Protein AF-A0A353E8J2-F1 (afdb_monomer_lite)

Structure (mmCIF, N/CA/C/O backbone):
data_AF-A0A353E8J2-F1
#
_entry.id   AF-A0A353E8J2-F1
#
loop_
_atom_site.group_PDB
_atom_site.id
_atom_site.type_symbol
_atom_site.label_atom_id
_atom_site.label_alt_id
_atom_site.label_comp_id
_atom_site.label_asym_id
_atom_site.label_entity_id
_atom_site.label_seq_id
_atom_site.pdbx_PDB_ins_code
_atom_site.Cartn_x
_atom_site.Cartn_y
_atom_site.Cartn_z
_atom_site.occupancy
_atom_site.B_iso_or_equiv
_atom_site.auth_seq_id
_atom_site.auth_comp_id
_atom_site.auth_asym_id
_atom_site.auth_atom_id
_atom_site.pdbx_PDB_model_num
ATOM 1 N N . MET A 1 1 ? 28.559 64.104 -18.621 1.00 41.47 1 MET A N 1
ATOM 2 C CA . MET A 1 1 ? 27.983 62.950 -17.907 1.00 41.47 1 MET A CA 1
ATOM 3 C C . MET A 1 1 ? 29.157 62.162 -17.379 1.00 41.47 1 MET A C 1
ATOM 5 O O . MET A 1 1 ? 29.923 61.640 -18.177 1.00 41.47 1 MET A O 1
ATOM 9 N N . GLU A 1 2 ? 29.395 62.241 -16.074 1.00 41.81 2 GLU A N 1
ATOM 10 C CA . GLU A 1 2 ? 30.461 61.490 -15.411 1.00 41.81 2 GLU A CA 1
ATOM 11 C C . GLU A 1 2 ? 30.172 59.996 -15.588 1.00 41.81 2 GLU A C 1
ATOM 13 O O . GLU A 1 2 ? 29.095 59.526 -15.225 1.00 41.81 2 GLU A O 1
ATOM 18 N N . ASN A 1 3 ? 31.094 59.262 -16.214 1.00 52.69 3 ASN A N 1
ATOM 19 C CA . ASN A 1 3 ? 30.987 57.811 -16.331 1.00 52.69 3 ASN A CA 1
ATOM 20 C C . ASN A 1 3 ? 31.166 57.224 -14.929 1.00 52.69 3 ASN A C 1
ATOM 22 O O . ASN A 1 3 ? 32.289 57.128 -14.437 1.00 52.69 3 ASN A O 1
ATOM 26 N N . ASN A 1 4 ? 30.059 56.876 -14.278 1.00 67.62 4 ASN A N 1
ATOM 27 C CA . ASN A 1 4 ? 30.072 56.246 -12.967 1.00 67.62 4 ASN A CA 1
ATOM 28 C C . ASN A 1 4 ? 30.534 54.789 -13.149 1.00 67.62 4 ASN A C 1
ATOM 30 O O . ASN A 1 4 ? 29.770 53.938 -13.607 1.00 67.62 4 ASN A O 1
ATOM 34 N N . ILE A 1 5 ? 31.822 54.531 -12.907 1.00 75.31 5 ILE A N 1
ATOM 35 C CA . ILE A 1 5 ? 32.426 53.199 -13.029 1.00 75.31 5 ILE A CA 1
ATOM 36 C C . ILE A 1 5 ? 32.054 52.403 -11.778 1.00 75.31 5 ILE A C 1
ATOM 38 O O . ILE A 1 5 ? 32.500 52.733 -10.680 1.00 75.31 5 ILE A O 1
ATOM 42 N N . LEU A 1 6 ? 31.245 51.357 -11.942 1.00 79.31 6 LEU A N 1
ATOM 43 C CA . LEU A 1 6 ? 30.822 50.489 -10.845 1.00 79.31 6 LEU A CA 1
ATOM 44 C C . LEU A 1 6 ? 31.947 49.524 -10.440 1.00 79.31 6 LEU A C 1
ATOM 46 O O . LEU A 1 6 ? 32.645 48.963 -11.290 1.00 79.31 6 LEU A O 1
ATOM 50 N N . SER A 1 7 ? 32.100 49.286 -9.135 1.00 83.81 7 SER A N 1
ATOM 51 C CA . SER A 1 7 ? 32.990 48.237 -8.628 1.00 83.81 7 SER A CA 1
ATOM 52 C C . SER A 1 7 ? 32.420 46.839 -8.908 1.00 83.81 7 SER A C 1
ATOM 54 O O . SER A 1 7 ? 31.217 46.669 -9.120 1.00 83.81 7 SER A O 1
ATOM 56 N N . ALA A 1 8 ? 33.269 45.805 -8.875 1.00 80.56 8 ALA A N 1
ATOM 57 C CA . ALA A 1 8 ? 32.831 44.420 -9.081 1.00 80.56 8 ALA A CA 1
ATOM 58 C C . ALA A 1 8 ? 31.721 44.001 -8.095 1.00 80.56 8 ALA A C 1
ATOM 60 O O . ALA A 1 8 ? 30.761 43.340 -8.487 1.00 80.56 8 ALA A O 1
ATOM 61 N N . GLU A 1 9 ? 31.809 44.444 -6.839 1.00 82.19 9 GLU A N 1
ATOM 62 C CA . GLU A 1 9 ? 30.806 44.175 -5.802 1.00 82.19 9 GLU A CA 1
ATOM 63 C C . GLU A 1 9 ? 29.470 44.873 -6.091 1.00 82.19 9 GLU A C 1
ATOM 65 O O . GLU A 1 9 ? 28.411 44.260 -5.953 1.00 82.19 9 GLU A O 1
ATOM 70 N N . GLN A 1 10 ? 29.507 46.123 -6.563 1.00 84.25 10 GLN A N 1
ATOM 71 C CA . GLN A 1 10 ? 28.306 46.873 -6.948 1.00 84.25 10 GLN A CA 1
ATOM 72 C C . GLN A 1 10 ? 27.617 46.246 -8.165 1.00 84.25 10 GLN A C 1
ATOM 74 O O . GLN A 1 10 ? 26.395 46.101 -8.185 1.00 84.25 10 GLN A O 1
ATOM 79 N N . ILE A 1 11 ? 28.394 45.795 -9.154 1.00 86.19 11 ILE A N 1
ATOM 80 C CA . ILE A 1 11 ? 27.863 45.095 -10.332 1.00 86.19 11 ILE A CA 1
ATOM 81 C C . ILE A 1 11 ? 27.188 43.784 -9.916 1.00 86.19 11 ILE A C 1
ATOM 83 O O . ILE A 1 11 ? 26.097 43.475 -10.393 1.00 86.19 11 ILE A O 1
ATOM 87 N N . VAL A 1 12 ? 27.788 43.026 -8.993 1.00 87.06 12 VAL A N 1
ATOM 88 C CA . VAL A 1 12 ? 27.182 41.798 -8.459 1.00 87.06 12 VAL A CA 1
ATOM 89 C C . VAL A 1 12 ? 25.872 42.094 -7.726 1.00 87.06 12 VAL A C 1
ATOM 91 O O . VAL A 1 12 ? 24.899 41.376 -7.945 1.00 87.06 12 VAL A O 1
ATOM 94 N N . GLN A 1 13 ? 25.805 43.153 -6.915 1.00 87.50 13 GLN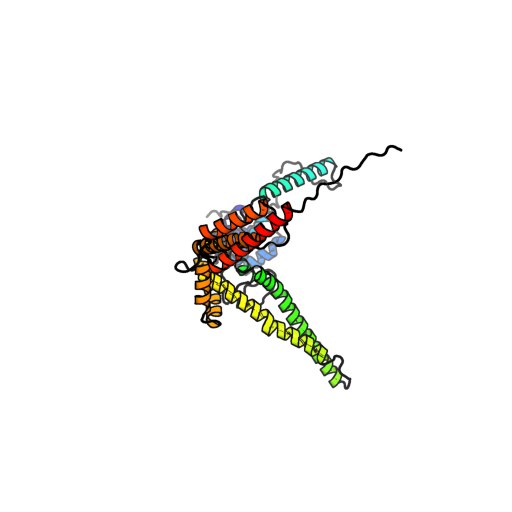 A N 1
ATOM 95 C CA . GLN A 1 13 ? 24.571 43.537 -6.218 1.00 87.50 13 GLN A CA 1
ATOM 96 C C . GLN A 1 13 ? 23.438 43.916 -7.183 1.00 87.50 13 GLN A C 1
ATOM 98 O O . GLN A 1 13 ? 22.292 43.536 -6.951 1.00 87.50 13 GLN A O 1
ATOM 103 N N . ILE A 1 14 ? 23.752 44.595 -8.291 1.00 87.56 14 ILE A N 1
ATOM 104 C CA . ILE A 1 14 ? 22.766 44.977 -9.318 1.00 87.56 14 ILE A CA 1
ATOM 105 C C . ILE A 1 14 ? 22.306 43.758 -10.139 1.00 87.56 14 ILE A C 1
ATOM 107 O O . ILE A 1 14 ? 21.137 43.660 -10.526 1.00 87.56 14 ILE A O 1
ATOM 111 N N . LEU A 1 15 ? 23.210 42.809 -10.408 1.00 87.38 15 LEU A N 1
ATOM 112 C CA . LEU A 1 15 ? 22.954 41.656 -11.277 1.00 87.38 15 LEU A CA 1
ATOM 113 C C . LEU A 1 15 ? 22.385 40.428 -10.555 1.00 87.38 15 LEU A C 1
ATOM 115 O O . LEU A 1 15 ? 21.652 39.656 -11.175 1.00 87.38 15 LEU A O 1
ATOM 119 N N . ALA A 1 16 ? 22.684 40.220 -9.271 1.00 86.25 16 ALA A N 1
ATOM 120 C CA . ALA A 1 16 ? 22.221 39.050 -8.522 1.00 86.25 16 ALA A CA 1
ATOM 121 C C . ALA A 1 16 ? 20.681 38.896 -8.498 1.00 86.25 16 ALA A C 1
ATOM 123 O O . ALA A 1 16 ? 20.211 37.779 -8.732 1.00 86.25 16 ALA A O 1
ATOM 124 N N . PRO A 1 17 ? 19.874 39.969 -8.338 1.00 87.88 17 PRO A N 1
ATOM 125 C CA . PRO A 1 17 ? 18.412 39.882 -8.426 1.00 87.88 17 PRO A CA 1
ATOM 126 C C . PRO A 1 17 ? 17.891 39.493 -9.817 1.00 87.88 17 PRO A C 1
ATOM 128 O O . PRO A 1 17 ? 16.746 39.072 -9.954 1.00 87.88 17 PRO A O 1
ATOM 131 N N . ALA A 1 18 ? 18.713 39.625 -10.863 1.00 83.56 18 ALA A N 1
ATOM 132 C CA . ALA A 1 18 ? 18.342 39.289 -12.233 1.00 83.56 18 ALA A CA 1
ATOM 133 C C . ALA A 1 18 ? 18.605 37.817 -12.601 1.00 83.56 18 ALA A C 1
ATOM 135 O O . ALA A 1 18 ? 18.327 37.399 -13.730 1.00 83.56 18 ALA A O 1
ATOM 136 N N . ILE A 1 19 ? 19.138 37.011 -11.675 1.00 81.94 19 ILE A N 1
ATOM 137 C CA . ILE A 1 19 ? 19.379 35.583 -11.894 1.00 81.94 19 ILE A CA 1
ATOM 138 C C . ILE A 1 19 ? 18.026 34.862 -11.986 1.00 81.94 19 ILE A C 1
ATOM 140 O O . ILE A 1 19 ? 17.371 34.604 -10.984 1.00 81.94 19 ILE A O 1
ATOM 144 N N . GLY A 1 20 ? 17.621 34.517 -13.212 1.00 74.06 20 GLY A N 1
ATOM 145 C CA . GLY A 1 20 ? 16.326 33.884 -13.502 1.00 74.06 20 GLY A CA 1
ATOM 146 C C . GLY A 1 20 ? 15.276 34.833 -14.089 1.00 74.06 20 GLY A C 1
ATOM 147 O O . GLY A 1 20 ? 14.181 34.387 -14.427 1.00 74.06 20 GLY A O 1
ATOM 148 N N . ALA A 1 21 ? 15.600 36.117 -14.270 1.00 79.94 21 ALA A N 1
ATOM 149 C CA . ALA A 1 21 ? 14.717 37.068 -14.936 1.00 79.94 21 ALA A CA 1
ATOM 150 C C . ALA A 1 21 ? 14.638 36.808 -16.454 1.00 79.94 21 ALA A C 1
ATOM 152 O O . ALA A 1 21 ? 15.634 36.490 -17.107 1.00 79.94 21 ALA A O 1
ATOM 153 N N . ARG A 1 22 ? 13.444 36.992 -17.039 1.00 74.56 22 ARG A N 1
ATOM 154 C CA . ARG A 1 22 ? 13.201 36.788 -18.481 1.00 74.56 22 ARG A CA 1
ATOM 155 C C . ARG A 1 22 ? 13.845 37.874 -19.354 1.00 74.56 22 ARG A C 1
ATOM 157 O O . ARG A 1 22 ? 14.141 37.610 -20.512 1.00 74.56 22 ARG A O 1
ATOM 164 N N . MET A 1 23 ? 14.050 39.076 -18.811 1.00 82.31 23 MET A N 1
ATOM 165 C CA . MET A 1 23 ? 14.661 40.233 -19.478 1.00 82.31 23 MET A CA 1
ATOM 166 C C . MET A 1 23 ? 15.406 41.096 -18.451 1.00 82.31 23 MET A C 1
ATOM 168 O O . MET A 1 23 ? 14.936 41.239 -17.327 1.00 82.31 23 MET A O 1
ATOM 172 N N . LEU A 1 24 ? 16.529 41.703 -18.852 1.00 85.94 24 LEU A N 1
ATOM 173 C CA . LEU A 1 24 ? 17.273 42.664 -18.022 1.00 85.94 24 LEU A CA 1
ATOM 174 C C . LEU A 1 24 ? 16.760 44.090 -18.207 1.00 85.94 24 LEU A C 1
ATOM 176 O O . LEU A 1 24 ? 16.491 44.493 -19.349 1.00 85.94 24 LEU A O 1
ATOM 180 N N . THR A 1 25 ? 16.711 44.846 -17.106 1.00 88.75 25 THR A N 1
ATOM 181 C CA . THR A 1 25 ? 16.475 46.299 -17.113 1.00 88.75 25 THR A CA 1
ATOM 182 C C . THR A 1 25 ? 17.634 47.040 -17.792 1.00 88.75 25 THR A C 1
ATOM 184 O O . THR A 1 25 ? 18.701 46.468 -18.022 1.00 88.75 25 THR A O 1
ATOM 187 N N . SER A 1 26 ? 17.441 48.314 -18.148 1.00 85.56 26 SER A N 1
ATOM 188 C CA . SER A 1 26 ? 18.504 49.142 -18.742 1.00 85.56 26 SER A CA 1
ATOM 189 C C . SER A 1 26 ? 19.730 49.237 -17.831 1.00 85.56 26 SER A C 1
ATOM 191 O O . SER A 1 26 ? 20.844 49.007 -18.292 1.00 85.56 26 SER A O 1
ATOM 193 N N . GLU A 1 27 ? 19.505 49.462 -16.537 1.00 87.31 27 GLU A N 1
ATOM 194 C CA . GLU A 1 27 ? 20.540 49.530 -15.500 1.00 87.31 27 GLU A CA 1
ATOM 195 C C . GLU A 1 27 ? 21.322 48.213 -15.377 1.00 87.31 27 GLU A C 1
ATOM 197 O O . GLU A 1 27 ? 22.550 48.204 -15.352 1.00 87.31 27 GLU A O 1
ATOM 202 N N . GLN A 1 28 ? 20.631 47.069 -15.407 1.00 88.75 28 GLN A N 1
ATOM 203 C CA . GLN A 1 28 ? 21.277 45.754 -15.355 1.00 88.75 28 GLN A CA 1
ATOM 204 C C . GLN A 1 28 ? 22.080 45.443 -16.621 1.00 88.75 28 GLN A C 1
ATOM 206 O O . GLN A 1 28 ? 23.120 44.794 -16.549 1.00 88.75 28 GLN A O 1
ATOM 211 N N . ARG A 1 29 ? 21.626 45.894 -17.797 1.00 88.50 29 ARG A N 1
ATOM 212 C CA . ARG A 1 29 ? 22.396 45.741 -19.043 1.00 88.50 29 ARG A CA 1
ATOM 213 C C . ARG A 1 29 ? 23.661 46.587 -19.020 1.00 88.50 29 ARG A C 1
ATOM 215 O O . ARG A 1 29 ? 24.703 46.111 -19.460 1.00 88.50 29 ARG A O 1
ATOM 222 N N . GLU A 1 30 ? 23.573 47.804 -18.496 1.00 89.06 30 GLU A N 1
ATOM 223 C CA . GLU A 1 30 ? 24.721 48.693 -18.349 1.00 89.06 30 GLU A CA 1
ATOM 224 C C . GLU A 1 30 ? 25.734 48.130 -17.344 1.00 89.06 30 GLU A C 1
ATOM 226 O O . GLU A 1 30 ? 26.913 48.006 -17.674 1.00 89.06 30 GLU A O 1
ATOM 231 N N . ALA A 1 31 ? 25.274 47.655 -16.182 1.00 88.75 31 ALA A N 1
ATOM 232 C CA . ALA A 1 31 ? 26.119 46.970 -15.203 1.00 88.75 31 ALA A CA 1
ATOM 233 C C . ALA A 1 31 ? 26.786 45.708 -15.786 1.00 88.75 31 ALA A C 1
ATOM 235 O O . ALA A 1 31 ? 27.953 45.432 -15.509 1.00 88.75 31 ALA A O 1
ATOM 236 N N . PHE A 1 32 ? 26.082 44.960 -16.642 1.00 90.50 32 PHE A N 1
ATOM 237 C CA . PHE A 1 32 ? 26.643 43.792 -17.323 1.00 90.50 32 PHE A CA 1
ATOM 238 C C . PHE A 1 32 ? 27.759 44.171 -18.312 1.00 90.50 32 PHE A C 1
ATOM 240 O O . PHE A 1 32 ? 28.805 43.524 -18.329 1.00 90.50 32 PHE A O 1
ATOM 247 N N . GLU A 1 33 ? 27.577 45.227 -19.111 1.00 90.19 33 GLU A N 1
ATOM 248 C CA . GLU A 1 33 ? 28.612 45.742 -20.025 1.00 90.19 33 GLU A CA 1
ATOM 249 C C . GLU A 1 33 ? 29.835 46.269 -19.255 1.00 90.19 33 GLU A C 1
ATOM 251 O O . GLU A 1 33 ? 30.977 46.004 -19.641 1.00 90.19 33 GLU A O 1
ATOM 256 N N . GLN A 1 34 ? 29.620 46.943 -18.119 1.00 89.19 34 GLN A N 1
ATOM 257 C CA . GLN A 1 34 ? 30.709 47.353 -17.227 1.00 89.19 34 GLN A CA 1
ATOM 258 C C . GLN A 1 34 ? 31.449 46.139 -16.636 1.00 89.19 34 GLN A C 1
ATOM 260 O O . GLN A 1 34 ? 32.680 46.118 -16.629 1.00 89.19 34 GLN A O 1
ATOM 265 N N . GLY A 1 35 ? 30.733 45.076 -16.254 1.00 87.88 35 GLY A N 1
ATOM 266 C CA . GLY A 1 35 ? 31.326 43.812 -15.804 1.00 87.88 35 GLY A CA 1
ATOM 267 C C . GLY A 1 35 ? 32.164 43.117 -16.883 1.00 87.88 35 GLY A C 1
ATOM 268 O O . GLY A 1 35 ? 33.256 42.624 -16.602 1.00 87.88 35 GLY A O 1
ATOM 269 N N . LEU A 1 36 ? 31.717 43.142 -18.145 1.00 89.88 36 LEU A N 1
ATOM 270 C CA . LEU A 1 36 ? 32.506 42.632 -19.273 1.00 89.88 36 LEU A CA 1
ATOM 271 C C . LEU A 1 36 ? 33.801 43.422 -19.468 1.00 89.88 36 LEU A C 1
ATOM 273 O O . LEU A 1 36 ? 34.821 42.833 -19.822 1.00 89.88 36 LEU A O 1
ATOM 277 N N . ASN A 1 37 ? 33.770 44.736 -19.239 1.00 87.69 37 ASN A N 1
ATOM 278 C CA . ASN A 1 37 ? 34.956 45.583 -19.326 1.00 87.69 37 ASN A CA 1
ATOM 279 C C . ASN A 1 37 ? 35.954 45.291 -18.196 1.00 87.69 37 ASN A C 1
ATOM 281 O O . ASN A 1 37 ? 37.149 45.231 -18.477 1.00 87.69 37 ASN A O 1
ATOM 285 N N . LEU A 1 38 ? 35.482 45.028 -16.970 1.00 84.81 38 LEU A N 1
ATOM 286 C CA . LEU A 1 38 ? 36.337 44.606 -15.850 1.00 84.81 38 LEU A CA 1
ATOM 287 C C . LEU A 1 38 ? 37.009 43.250 -16.108 1.00 84.81 38 LEU A C 1
ATOM 289 O O . LEU A 1 38 ? 38.179 43.063 -15.786 1.00 84.81 38 LEU A O 1
ATOM 293 N N . LEU A 1 39 ? 36.296 42.320 -16.748 1.00 84.56 39 LEU A N 1
ATOM 294 C CA . LEU A 1 39 ? 36.816 40.990 -17.082 1.00 84.56 39 LEU A CA 1
ATOM 295 C C . LEU A 1 39 ? 37.690 40.963 -18.350 1.00 84.56 39 LEU A C 1
ATOM 297 O O . LEU A 1 39 ? 38.315 39.941 -18.632 1.00 84.56 39 LEU A O 1
ATOM 301 N N . ASN A 1 40 ? 37.778 42.066 -19.105 1.00 77.94 40 ASN A N 1
ATOM 302 C CA . ASN A 1 40 ? 38.455 42.151 -20.412 1.00 77.94 40 ASN A CA 1
ATOM 303 C C . ASN A 1 40 ? 40.000 42.052 -20.342 1.00 77.94 40 ASN A C 1
ATOM 305 O O . ASN A 1 40 ? 40.671 42.182 -21.363 1.00 77.94 40 ASN A O 1
ATOM 309 N N . GLY A 1 41 ? 40.572 41.822 -19.156 1.00 71.12 41 GLY A N 1
ATOM 310 C CA . GLY A 1 41 ? 41.997 41.544 -18.936 1.00 71.12 41 GLY A CA 1
ATOM 311 C C . GLY A 1 41 ? 42.275 40.203 -18.245 1.00 71.12 41 GLY A C 1
ATOM 312 O O . GLY A 1 41 ? 43.434 39.840 -18.047 1.00 71.12 41 GLY A O 1
ATOM 313 N N . THR A 1 42 ? 41.239 39.445 -17.874 1.00 78.88 42 THR A N 1
ATOM 314 C CA . THR A 1 42 ? 41.394 38.199 -17.120 1.00 78.88 42 THR A CA 1
ATOM 315 C C . THR A 1 42 ? 41.464 37.006 -18.070 1.00 78.88 42 THR A C 1
ATOM 317 O O . THR A 1 42 ? 40.475 36.626 -18.695 1.00 78.88 42 THR A O 1
ATOM 320 N N . THR A 1 43 ? 42.619 36.337 -18.128 1.00 77.88 43 THR A N 1
ATOM 321 C CA . THR A 1 43 ? 42.865 35.192 -19.031 1.00 77.88 43 THR A CA 1
ATOM 322 C C . THR A 1 43 ? 41.811 34.086 -18.928 1.00 77.88 43 THR A C 1
ATOM 324 O O . THR A 1 43 ? 41.433 33.504 -19.943 1.00 77.88 43 THR A O 1
ATOM 327 N N . LYS A 1 44 ? 41.280 33.837 -17.725 1.00 78.56 44 LYS A N 1
ATOM 328 C CA . LYS A 1 44 ? 40.243 32.823 -17.457 1.00 78.56 44 LYS A CA 1
ATOM 329 C C . LYS A 1 44 ? 38.830 33.213 -17.921 1.00 78.56 44 LYS A C 1
ATOM 331 O O . LYS A 1 44 ? 37.987 32.330 -18.050 1.00 78.56 44 LYS A O 1
ATOM 336 N N . ALA A 1 45 ? 38.566 34.498 -18.170 1.00 83.25 45 ALA A N 1
ATOM 337 C CA . ALA A 1 45 ? 37.251 35.015 -18.565 1.00 83.25 45 ALA A CA 1
ATOM 338 C C . ALA A 1 45 ? 37.188 35.458 -20.042 1.00 83.25 45 ALA A C 1
ATOM 340 O O . ALA A 1 45 ? 36.119 35.811 -20.535 1.00 83.25 45 ALA A O 1
ATOM 341 N N . ASN A 1 46 ? 38.301 35.398 -20.783 1.00 83.25 46 ASN A N 1
ATOM 342 C CA . ASN A 1 46 ? 38.391 35.894 -22.163 1.00 83.25 46 ASN A CA 1
ATOM 343 C C . ASN A 1 46 ? 37.396 35.242 -23.142 1.00 83.25 46 ASN A C 1
ATOM 345 O O . ASN A 1 46 ? 36.814 35.93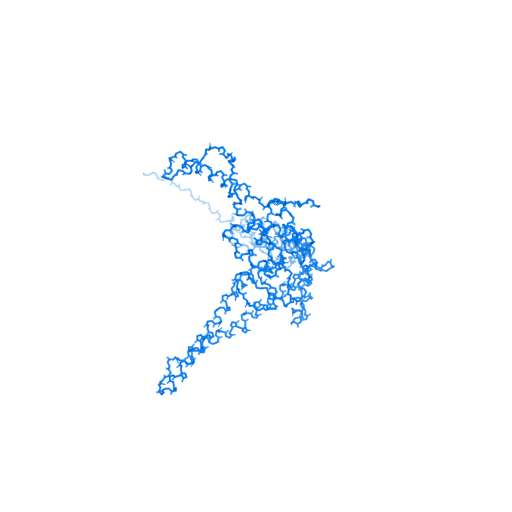5 -23.979 1.00 83.25 46 ASN A O 1
ATOM 349 N N . SER A 1 47 ? 37.180 33.924 -23.055 1.00 84.62 47 SER A N 1
ATOM 350 C CA . SER A 1 47 ? 36.191 33.223 -23.893 1.00 84.62 47 SER A CA 1
ATOM 351 C C . SER A 1 47 ? 34.768 33.687 -23.580 1.00 84.62 47 SER A C 1
ATOM 353 O O . SER A 1 47 ? 34.004 34.010 -24.489 1.00 84.62 47 SER A O 1
ATOM 355 N N . PHE A 1 48 ? 34.449 33.819 -22.292 1.00 88.50 48 PHE A N 1
ATOM 356 C CA . PHE A 1 48 ? 33.169 34.328 -21.816 1.00 88.50 48 PHE A CA 1
ATOM 357 C C . PHE A 1 48 ? 32.907 35.766 -22.287 1.00 88.50 48 PHE A C 1
ATOM 359 O O . PHE A 1 48 ? 31.834 36.034 -22.829 1.00 88.50 48 PHE A O 1
ATOM 366 N N . VAL A 1 49 ? 33.888 36.670 -22.159 1.00 88.31 49 VAL A N 1
ATOM 367 C CA . VAL A 1 49 ? 33.768 38.071 -22.600 1.00 88.31 49 VAL A CA 1
ATOM 368 C C . VAL A 1 49 ? 33.549 38.161 -24.113 1.00 88.31 49 VAL A C 1
ATOM 370 O O . VAL A 1 49 ? 32.669 38.895 -24.572 1.00 88.31 49 VAL A O 1
ATOM 373 N N . LYS A 1 50 ? 34.300 37.380 -24.902 1.00 86.56 50 LYS A N 1
ATOM 374 C CA . LYS A 1 50 ? 34.170 37.339 -26.366 1.00 86.56 50 LYS A CA 1
ATOM 375 C C . LYS A 1 50 ? 32.787 36.856 -26.801 1.00 86.56 50 LYS A C 1
ATOM 377 O O . LYS A 1 50 ? 32.158 37.480 -27.657 1.00 86.56 50 LYS A O 1
ATOM 382 N N . ASP A 1 51 ? 32.295 35.781 -26.193 1.00 85.69 51 ASP A N 1
ATOM 383 C CA . ASP A 1 51 ? 30.988 35.226 -26.535 1.00 85.69 51 ASP A CA 1
ATOM 384 C C . ASP A 1 51 ? 29.846 36.131 -26.059 1.00 85.69 51 ASP A C 1
ATOM 386 O O . ASP A 1 51 ? 28.866 36.322 -26.781 1.00 85.69 51 ASP A O 1
ATOM 390 N N . ALA A 1 52 ? 29.969 36.741 -24.878 1.00 86.31 52 ALA A N 1
ATOM 391 C CA . ALA A 1 52 ? 28.966 37.666 -24.364 1.00 86.31 52 ALA A CA 1
ATOM 392 C C . ALA A 1 52 ? 28.807 38.889 -25.282 1.00 86.31 52 ALA A C 1
ATOM 394 O O . ALA A 1 52 ? 27.680 39.224 -25.649 1.00 86.31 52 ALA A O 1
ATOM 395 N N . ARG A 1 53 ? 29.914 39.489 -25.749 1.00 86.06 53 ARG A N 1
ATOM 396 C CA . ARG A 1 53 ? 29.878 40.612 -26.706 1.00 86.06 53 ARG A CA 1
ATOM 397 C C . ARG A 1 53 ? 29.327 40.217 -28.079 1.00 86.06 53 ARG A C 1
ATOM 399 O O . ARG A 1 53 ? 28.676 41.032 -28.726 1.00 86.06 53 ARG A O 1
ATOM 406 N N . ARG A 1 54 ? 29.562 38.978 -28.527 1.00 85.19 54 ARG A N 1
ATOM 407 C CA . ARG A 1 54 ? 29.108 38.491 -29.841 1.00 85.19 54 ARG A CA 1
ATOM 408 C C . ARG A 1 54 ? 27.598 38.284 -29.907 1.00 85.19 54 ARG A C 1
ATOM 410 O O . ARG A 1 54 ? 26.983 38.654 -30.900 1.00 85.19 54 ARG A O 1
ATOM 417 N N . PHE A 1 55 ? 27.015 37.670 -28.880 1.00 78.19 55 PHE A N 1
ATOM 418 C CA . PHE A 1 55 ? 25.601 37.282 -28.897 1.00 78.19 55 PHE A CA 1
ATOM 419 C C . PHE A 1 55 ? 24.684 38.291 -28.200 1.00 78.19 55 PHE A C 1
ATOM 421 O O . PHE A 1 55 ? 23.475 38.236 -28.404 1.00 78.19 55 PHE A O 1
ATOM 428 N N . ARG A 1 56 ? 25.242 39.191 -27.373 1.00 79.06 56 ARG A N 1
ATOM 429 C CA . ARG A 1 56 ? 24.521 40.201 -26.565 1.00 79.06 56 ARG A CA 1
ATOM 430 C C . ARG A 1 56 ? 23.366 39.633 -25.730 1.00 79.06 56 ARG A C 1
ATOM 432 O O . ARG A 1 56 ? 22.480 40.354 -25.277 1.00 79.06 56 ARG A O 1
ATOM 439 N N . ASP A 1 57 ? 23.405 38.325 -25.498 1.00 81.31 57 ASP A N 1
ATOM 440 C CA . ASP A 1 57 ? 22.424 37.577 -24.732 1.00 81.31 57 ASP A CA 1
ATOM 441 C C . ASP A 1 57 ? 22.796 37.611 -23.242 1.00 81.31 57 ASP A C 1
ATOM 443 O O . ASP A 1 57 ? 23.266 36.632 -22.656 1.00 81.31 57 ASP A O 1
ATOM 447 N N . TYR A 1 58 ? 22.671 38.797 -22.647 1.00 85.44 58 TYR A N 1
ATOM 448 C CA . TYR A 1 58 ? 23.133 39.058 -21.282 1.00 85.44 58 TYR A CA 1
ATOM 449 C C . TYR A 1 58 ? 22.283 38.341 -20.232 1.00 85.44 58 TYR A C 1
ATOM 451 O O . TYR A 1 58 ? 22.832 37.832 -19.258 1.00 85.44 58 TYR A O 1
ATOM 459 N N . HIS A 1 59 ? 20.971 38.199 -20.455 1.00 83.56 59 HIS A N 1
ATOM 460 C CA . HIS A 1 59 ? 20.060 37.582 -19.484 1.00 83.56 59 HIS A CA 1
ATOM 461 C C . HIS A 1 59 ? 20.406 36.111 -19.190 1.00 83.56 59 HIS A C 1
ATOM 463 O O . HIS A 1 59 ? 20.427 35.706 -18.029 1.00 83.56 59 HIS A O 1
ATOM 469 N N . ARG A 1 60 ? 20.791 35.321 -20.205 1.00 83.50 60 ARG A N 1
ATOM 470 C CA . ARG A 1 60 ? 21.222 33.923 -20.002 1.00 83.50 60 ARG A CA 1
ATOM 471 C C . ARG A 1 60 ? 22.598 33.784 -19.349 1.00 83.50 60 ARG A C 1
ATOM 473 O O . ARG A 1 60 ? 22.968 32.694 -18.922 1.00 83.50 60 ARG A O 1
ATOM 480 N N . ARG A 1 61 ? 23.364 34.874 -19.274 1.00 88.44 61 ARG A N 1
ATOM 481 C CA . ARG A 1 61 ? 24.776 34.888 -18.861 1.00 88.44 61 ARG A CA 1
ATOM 482 C C . ARG A 1 61 ? 25.020 35.599 -17.531 1.00 88.44 61 ARG A C 1
ATOM 484 O O . ARG A 1 61 ? 26.149 35.588 -17.050 1.00 88.44 61 ARG A O 1
ATOM 491 N N . VAL A 1 62 ? 23.981 36.153 -16.899 1.00 88.69 62 VAL A N 1
ATOM 492 C CA . VAL A 1 62 ? 24.061 36.843 -15.595 1.00 88.69 62 VAL A CA 1
ATOM 493 C C . VAL A 1 62 ? 24.703 35.974 -14.524 1.00 88.69 62 VAL A C 1
ATOM 495 O O . VAL A 1 62 ? 25.622 36.420 -13.845 1.00 88.69 62 VAL A O 1
ATOM 498 N N . ARG A 1 63 ? 24.279 34.710 -14.407 1.00 88.62 63 ARG A N 1
ATOM 499 C CA . ARG A 1 63 ? 24.841 33.788 -13.411 1.00 88.62 63 ARG A CA 1
ATOM 500 C C . ARG A 1 63 ? 26.345 33.589 -13.618 1.00 88.62 63 ARG A C 1
ATOM 502 O O . ARG A 1 63 ? 27.098 33.668 -12.659 1.00 88.62 63 ARG A O 1
ATOM 509 N N . GLN A 1 64 ? 26.774 33.391 -14.865 1.00 88.00 64 GLN A N 1
ATOM 510 C CA . GLN A 1 64 ? 28.190 33.225 -15.206 1.00 88.00 64 GLN A CA 1
ATOM 511 C C . GLN A 1 64 ? 28.991 34.504 -14.926 1.00 88.00 64 GLN A C 1
ATOM 513 O O . GLN A 1 64 ? 30.067 34.419 -14.346 1.00 88.00 64 GLN A O 1
ATOM 518 N N . MET A 1 65 ? 28.448 35.681 -15.261 1.00 88.81 65 MET A N 1
ATOM 519 C CA . MET A 1 65 ? 29.059 36.981 -14.955 1.00 88.81 65 MET A CA 1
ATOM 520 C C . MET A 1 65 ? 29.296 37.160 -13.451 1.00 88.81 65 MET A C 1
ATOM 522 O O . MET A 1 65 ? 30.412 37.462 -13.038 1.00 88.81 65 MET A O 1
ATOM 526 N N . VAL A 1 66 ? 28.263 36.928 -12.634 1.00 88.12 66 VAL A N 1
ATOM 527 C CA . VAL A 1 66 ? 28.351 37.039 -11.170 1.00 88.12 66 VAL A CA 1
ATOM 528 C C . VAL A 1 66 ? 29.401 36.075 -10.620 1.00 88.12 66 VAL A C 1
ATOM 530 O O . VAL A 1 66 ? 30.237 36.478 -9.817 1.00 88.12 66 VAL A O 1
ATOM 533 N N . THR A 1 67 ? 29.422 34.830 -11.103 1.00 87.56 67 THR A N 1
ATOM 534 C CA . THR A 1 67 ? 30.436 33.853 -10.698 1.00 87.56 67 THR A CA 1
ATOM 535 C C . THR A 1 67 ? 31.848 34.306 -11.061 1.00 87.56 67 THR A C 1
ATOM 537 O O . THR A 1 67 ? 32.733 34.204 -10.217 1.00 87.56 67 THR A O 1
ATOM 540 N N . TYR A 1 68 ? 32.085 34.835 -12.266 1.00 86.50 68 TYR A N 1
ATOM 541 C CA . TYR A 1 68 ? 33.408 35.349 -12.628 1.00 86.50 68 TYR A CA 1
ATOM 542 C C . TYR A 1 68 ? 33.826 36.499 -11.712 1.00 86.50 68 TYR A C 1
ATOM 544 O O . TYR A 1 68 ? 34.874 36.402 -11.087 1.00 86.50 68 TYR A O 1
ATOM 552 N N . LEU A 1 69 ? 32.980 37.517 -11.538 1.00 84.75 69 LEU A N 1
ATOM 553 C CA . LEU A 1 69 ? 33.292 38.679 -10.697 1.00 84.75 69 LEU A CA 1
ATOM 554 C C . LEU A 1 69 ? 33.557 38.321 -9.224 1.00 84.75 69 LEU A C 1
ATOM 556 O O . LEU A 1 69 ? 34.339 39.005 -8.576 1.00 84.75 69 LEU A O 1
ATOM 560 N N . GLN A 1 70 ? 32.942 37.255 -8.703 1.00 83.62 70 GLN A N 1
ATOM 561 C CA . GLN A 1 70 ? 33.150 36.783 -7.327 1.00 83.62 70 GLN A CA 1
ATOM 562 C C . GLN A 1 70 ? 34.370 35.870 -7.153 1.00 83.62 70 GLN A C 1
ATOM 564 O O . GLN A 1 70 ? 34.883 35.746 -6.045 1.00 83.62 70 GLN A O 1
ATOM 569 N N . THR A 1 71 ? 34.798 35.172 -8.209 1.00 78.81 71 THR A N 1
ATOM 570 C CA . THR A 1 71 ? 35.838 34.127 -8.117 1.00 78.81 71 THR A CA 1
ATOM 571 C C . THR A 1 71 ? 37.178 34.545 -8.703 1.00 78.81 71 THR A C 1
ATOM 573 O O . THR A 1 71 ? 38.192 33.902 -8.433 1.00 78.81 71 THR A O 1
ATOM 576 N N . THR A 1 72 ? 37.209 35.595 -9.521 1.00 68.12 72 THR A N 1
ATOM 577 C CA . THR A 1 72 ? 38.461 36.158 -10.016 1.00 68.12 72 THR A CA 1
ATOM 578 C C . THR A 1 72 ? 38.931 37.257 -9.081 1.00 68.12 72 THR A C 1
ATOM 580 O O . THR A 1 72 ? 38.255 38.274 -8.949 1.00 68.12 72 THR A O 1
ATOM 583 N N . ASP A 1 73 ? 40.117 37.082 -8.495 1.00 60.56 73 ASP A N 1
ATOM 584 C CA . ASP A 1 73 ? 40.859 38.169 -7.858 1.00 60.56 73 ASP A CA 1
ATOM 585 C C . ASP A 1 73 ? 41.195 39.209 -8.938 1.00 60.56 73 ASP A C 1
ATOM 587 O O . ASP A 1 73 ? 42.163 39.078 -9.688 1.00 60.56 73 ASP A O 1
ATOM 591 N N . LEU A 1 74 ? 40.348 40.230 -9.071 1.00 59.62 74 LEU A N 1
ATOM 592 C CA . LEU A 1 74 ? 40.497 41.315 -10.051 1.00 59.62 74 LEU A CA 1
ATOM 593 C C . LEU A 1 74 ? 41.670 42.262 -9.714 1.00 59.62 74 LEU A C 1
ATOM 595 O O . LEU A 1 74 ? 41.887 43.263 -10.392 1.00 59.62 74 LEU A O 1
ATOM 599 N N . THR A 1 75 ? 42.457 41.946 -8.684 1.00 45.31 75 THR A N 1
ATOM 600 C CA . THR A 1 75 ? 43.589 42.730 -8.187 1.00 45.31 75 THR A CA 1
ATOM 601 C C . THR A 1 75 ? 44.910 42.251 -8.790 1.00 45.31 75 THR A C 1
ATOM 603 O O . THR A 1 75 ? 45.744 41.613 -8.154 1.00 45.31 75 THR A O 1
ATOM 606 N N . GLY A 1 76 ? 45.135 42.620 -10.048 1.00 36.78 76 GLY A N 1
ATOM 607 C CA . GLY A 1 76 ? 46.436 42.513 -10.704 1.00 36.78 76 GLY A CA 1
ATOM 608 C C . GLY A 1 76 ? 46.979 43.881 -11.109 1.00 36.78 76 GLY A C 1
ATOM 609 O O . GLY A 1 76 ? 46.979 44.187 -12.295 1.00 36.78 76 GLY A O 1
ATOM 610 N N . GLY A 1 77 ? 47.448 44.697 -10.153 1.00 32.72 77 GLY A N 1
ATOM 611 C CA . GLY A 1 77 ? 48.215 45.911 -10.470 1.00 32.72 77 GLY A CA 1
ATOM 612 C C . GLY A 1 77 ? 48.279 46.978 -9.373 1.00 32.72 77 GLY A C 1
ATOM 613 O O . GLY A 1 77 ? 47.438 47.863 -9.330 1.00 32.72 77 GLY A O 1
ATOM 614 N N . THR A 1 78 ? 49.351 46.934 -8.572 1.00 35.12 78 THR A N 1
ATOM 615 C CA . THR A 1 78 ? 49.866 47.970 -7.643 1.00 35.12 78 THR A CA 1
ATOM 616 C C . THR A 1 78 ? 49.031 48.316 -6.401 1.00 35.12 78 THR A C 1
ATOM 618 O O . THR A 1 78 ? 47.968 48.912 -6.490 1.00 35.12 78 THR A O 1
ATOM 621 N N . GLY A 1 79 ? 49.596 48.037 -5.220 1.00 29.38 79 GLY A N 1
ATOM 622 C CA . GLY A 1 79 ? 49.154 48.621 -3.949 1.00 29.38 79 GLY A CA 1
ATOM 623 C C . GLY A 1 79 ? 48.757 47.587 -2.903 1.00 29.38 79 GLY A C 1
ATOM 624 O O . GLY A 1 79 ? 47.635 47.099 -2.880 1.00 29.38 79 GLY A O 1
ATOM 625 N N . SER A 1 80 ? 49.702 47.270 -2.024 1.00 38.09 80 SER A N 1
ATOM 626 C CA . SER A 1 80 ? 49.534 46.467 -0.817 1.00 38.09 80 SER A CA 1
ATOM 627 C C . SER A 1 80 ? 48.298 46.869 -0.000 1.00 38.09 80 SER A C 1
ATOM 629 O O . SER A 1 80 ? 48.176 48.018 0.416 1.00 38.09 80 SER A O 1
ATOM 631 N N . SER A 1 81 ? 47.440 45.906 0.332 1.00 33.03 81 SER A N 1
ATOM 632 C CA . SER A 1 81 ? 46.614 45.969 1.540 1.00 33.03 81 SER A CA 1
ATOM 633 C C . SER A 1 81 ? 46.827 44.690 2.330 1.00 33.03 81 SER A C 1
ATOM 635 O O . SER A 1 81 ? 46.543 43.583 1.883 1.00 33.03 81 SER A O 1
ATOM 637 N N . ALA A 1 82 ? 47.473 44.883 3.472 1.00 35.28 82 ALA A N 1
ATOM 638 C CA . ALA A 1 82 ? 47.986 43.861 4.351 1.00 35.28 82 ALA A CA 1
ATOM 639 C C . ALA A 1 82 ? 46.849 43.052 4.986 1.00 35.28 82 ALA A C 1
ATOM 641 O O . ALA A 1 82 ? 46.098 43.563 5.814 1.00 35.28 82 ALA A O 1
ATOM 642 N N . SER A 1 83 ? 46.785 41.758 4.677 1.00 32.28 83 SER A N 1
ATOM 643 C CA . SER A 1 83 ? 46.260 40.785 5.629 1.00 32.28 83 SER A CA 1
ATOM 644 C C . SER A 1 83 ? 47.321 40.592 6.715 1.00 32.28 83 SER A C 1
ATOM 646 O O . SER A 1 83 ? 48.407 40.072 6.437 1.00 32.28 83 SER A O 1
ATOM 648 N N . ASN A 1 84 ? 47.019 41.052 7.930 1.00 32.03 84 ASN A N 1
ATOM 649 C CA . ASN A 1 84 ? 47.809 40.795 9.131 1.00 32.03 84 ASN A CA 1
ATOM 650 C C . ASN A 1 84 ? 48.186 39.311 9.215 1.00 32.03 84 ASN A C 1
ATOM 652 O O . ASN A 1 84 ? 47.339 38.424 9.114 1.00 32.03 84 ASN A O 1
ATOM 656 N N . GLY A 1 85 ? 49.486 39.059 9.341 1.00 40.12 85 GLY A N 1
ATOM 657 C CA . GLY A 1 85 ? 50.051 37.725 9.315 1.00 40.12 85 GLY A CA 1
ATOM 658 C C . GLY A 1 85 ? 49.821 36.962 10.611 1.00 40.12 85 GLY A C 1
ATOM 659 O O . GLY A 1 85 ? 50.289 37.384 11.660 1.00 40.12 85 GLY A O 1
ATOM 660 N N . SER A 1 86 ? 49.225 35.782 10.483 1.00 39.72 86 SER A N 1
ATOM 661 C CA . SER A 1 86 ? 49.662 34.562 11.170 1.00 39.72 86 SER A CA 1
ATOM 662 C C . SER A 1 86 ? 48.934 33.358 10.569 1.00 39.72 86 SER A C 1
ATOM 664 O O . SER A 1 86 ? 48.005 32.849 11.171 1.00 39.72 86 SER A O 1
ATOM 666 N N . ASP A 1 87 ? 49.295 32.954 9.350 1.00 43.94 87 ASP A N 1
ATOM 667 C CA . ASP A 1 87 ? 49.241 31.537 8.951 1.00 43.94 87 ASP A CA 1
ATOM 668 C C . ASP A 1 87 ? 49.807 31.351 7.544 1.00 43.94 87 ASP A C 1
ATOM 670 O O . ASP A 1 87 ? 49.115 31.258 6.527 1.00 43.94 87 ASP A O 1
ATOM 674 N N . LYS A 1 88 ? 51.136 31.273 7.474 1.00 43.72 88 LYS A N 1
ATOM 675 C CA . LYS A 1 88 ? 51.769 30.612 6.335 1.00 43.72 88 LYS A CA 1
ATOM 676 C C . LYS A 1 88 ? 51.529 29.118 6.527 1.00 43.72 88 LYS A C 1
ATOM 678 O O . LYS A 1 88 ? 52.124 28.532 7.426 1.00 43.72 88 LYS A O 1
ATOM 683 N N . ARG A 1 89 ? 50.667 28.516 5.696 1.00 49.50 89 ARG A N 1
ATOM 684 C CA . ARG A 1 89 ? 50.423 27.062 5.660 1.00 49.50 89 ARG A CA 1
ATOM 685 C C . ARG A 1 89 ? 51.759 26.316 5.696 1.00 49.50 89 ARG A C 1
ATOM 687 O O . ARG A 1 89 ? 52.519 26.340 4.727 1.00 49.50 89 ARG A O 1
ATOM 694 N N . ARG A 1 90 ? 52.056 25.686 6.829 1.00 50.28 90 ARG A N 1
ATOM 695 C CA . ARG A 1 90 ? 53.286 24.927 7.040 1.00 50.28 90 ARG A CA 1
ATOM 696 C C . ARG A 1 90 ? 53.106 23.554 6.397 1.00 50.28 90 ARG A C 1
ATOM 698 O O . ARG A 1 90 ? 52.246 22.781 6.803 1.00 50.28 90 ARG A O 1
ATOM 705 N N . VAL A 1 91 ? 53.886 23.262 5.361 1.00 47.00 91 VAL A N 1
ATOM 706 C CA . VAL A 1 91 ? 53.847 21.965 4.671 1.00 47.00 91 VAL A CA 1
ATOM 707 C C . VAL A 1 91 ? 54.741 20.988 5.446 1.00 47.00 91 VAL A C 1
ATOM 709 O O . VAL A 1 91 ? 55.961 21.125 5.435 1.00 47.00 91 VAL A O 1
ATOM 712 N N . GLY A 1 92 ? 54.139 20.049 6.184 1.00 57.09 92 GLY A N 1
ATOM 713 C CA . GLY A 1 92 ? 54.830 19.046 7.006 1.00 57.09 92 GLY A CA 1
ATOM 714 C C . GLY A 1 92 ? 53.877 18.281 7.937 1.00 57.09 92 GLY A C 1
ATOM 715 O O . GLY A 1 92 ? 52.718 18.657 8.081 1.00 57.09 92 GLY A O 1
ATOM 716 N N . ARG A 1 93 ? 54.353 17.186 8.554 1.00 49.78 93 ARG A N 1
ATOM 717 C CA . ARG A 1 93 ? 53.557 16.337 9.464 1.00 49.78 93 ARG A CA 1
ATOM 718 C C . ARG A 1 93 ? 53.042 17.175 10.655 1.00 49.78 93 ARG A C 1
ATOM 720 O O . ARG A 1 93 ? 53.885 17.741 11.353 1.00 49.78 93 ARG A O 1
ATOM 727 N N . PRO A 1 94 ? 51.720 17.237 10.910 1.00 60.81 94 PRO A N 1
ATOM 728 C CA . PRO A 1 94 ? 51.156 18.049 11.991 1.00 60.81 94 PRO A CA 1
ATOM 729 C C . PRO A 1 94 ? 51.728 17.665 13.356 1.00 60.81 94 PRO A C 1
ATOM 731 O O . PRO A 1 94 ? 51.893 16.473 13.645 1.00 60.81 94 PRO A O 1
ATOM 734 N N . THR A 1 95 ? 52.032 18.662 14.187 1.00 68.75 95 THR A N 1
ATOM 735 C CA . THR A 1 95 ? 52.538 18.452 15.553 1.00 68.75 95 THR A CA 1
ATOM 736 C C . THR A 1 95 ? 51.466 17.811 16.448 1.00 68.75 95 THR A C 1
ATOM 738 O O . THR A 1 95 ? 50.273 17.899 16.163 1.00 68.75 95 THR A O 1
ATOM 741 N N . LYS A 1 96 ? 51.861 17.117 17.530 1.00 67.25 96 LYS A N 1
ATOM 742 C CA . LYS A 1 96 ? 50.906 16.432 18.434 1.00 67.25 96 LYS A CA 1
ATOM 743 C C . LYS A 1 96 ? 49.870 17.389 19.038 1.00 67.25 96 LYS A C 1
ATOM 745 O O . LYS A 1 96 ? 48.735 16.983 19.257 1.00 67.25 96 LYS A O 1
ATOM 750 N N . GLU A 1 97 ? 50.255 18.639 19.270 1.00 71.31 97 GLU A N 1
ATOM 751 C CA . GLU A 1 97 ? 49.379 19.676 19.821 1.00 71.31 97 GLU A CA 1
ATOM 752 C C . GLU A 1 97 ? 48.375 20.183 18.774 1.00 71.31 97 GLU A C 1
ATOM 754 O O . GLU A 1 97 ? 47.194 20.312 19.081 1.00 71.31 97 GLU A O 1
ATOM 759 N N . GLU A 1 98 ? 48.785 20.338 17.509 1.00 63.97 98 GLU A N 1
ATOM 760 C CA . GLU A 1 98 ? 47.868 20.652 16.399 1.00 63.97 98 GLU A CA 1
ATOM 761 C C . GLU A 1 98 ? 46.893 19.502 16.112 1.00 63.97 98 GLU A C 1
ATOM 763 O O . GLU A 1 98 ? 45.734 19.740 15.785 1.00 63.97 98 GLU A O 1
ATOM 768 N N . GLN A 1 99 ? 47.329 18.246 16.265 1.00 63.72 99 GLN A N 1
ATOM 769 C CA . GLN A 1 99 ? 46.438 17.087 16.141 1.00 63.72 99 GLN A CA 1
ATOM 770 C C . GLN A 1 99 ? 45.418 17.043 17.280 1.00 63.72 99 GLN A C 1
ATOM 772 O O . GLN A 1 99 ? 44.250 16.760 17.029 1.00 63.72 99 GLN A O 1
ATOM 777 N N . ALA A 1 100 ? 45.830 17.356 18.512 1.00 73.19 100 ALA A N 1
ATOM 778 C CA . ALA A 1 100 ? 44.919 17.434 19.650 1.00 73.19 100 ALA A CA 1
ATOM 779 C C . ALA A 1 100 ? 43.894 18.565 19.469 1.00 73.19 100 ALA A C 1
ATOM 781 O O . ALA A 1 100 ? 42.699 18.320 19.616 1.00 73.19 100 ALA A O 1
ATOM 782 N N . ALA A 1 101 ? 44.338 19.751 19.042 1.00 73.06 101 ALA A N 1
ATOM 783 C CA . ALA A 1 101 ? 43.456 20.874 18.732 1.00 73.06 101 ALA A CA 1
ATOM 784 C C . ALA A 1 101 ? 42.501 20.563 17.568 1.00 73.06 101 ALA A C 1
ATOM 786 O O . ALA A 1 101 ? 41.329 20.923 17.620 1.00 73.06 101 ALA A O 1
ATOM 787 N N . TYR A 1 102 ? 42.956 19.833 16.545 1.00 68.81 102 TYR A N 1
ATOM 788 C CA . TYR A 1 102 ? 42.102 19.389 15.442 1.00 68.81 102 TYR A CA 1
ATOM 789 C C . TYR A 1 102 ? 41.070 18.344 15.887 1.00 68.81 102 TYR A C 1
ATOM 791 O O . TYR A 1 102 ? 39.925 18.383 15.444 1.00 68.81 102 TYR A O 1
ATOM 799 N N . ILE A 1 103 ? 41.442 17.431 16.790 1.00 76.19 103 ILE A N 1
ATOM 800 C CA . ILE A 1 103 ? 40.522 16.441 17.369 1.00 76.19 103 ILE A CA 1
ATOM 801 C C . ILE A 1 103 ? 39.500 17.123 18.285 1.00 76.19 103 ILE A C 1
ATOM 803 O O . ILE A 1 103 ? 38.325 16.759 18.256 1.00 76.19 103 ILE A O 1
ATOM 807 N N . GLU A 1 104 ? 39.906 18.119 19.073 1.00 77.94 104 GLU A N 1
ATOM 808 C CA . GLU A 1 104 ? 38.986 18.916 19.888 1.00 77.94 104 GLU A CA 1
ATOM 809 C C . GLU A 1 104 ? 38.057 19.766 19.028 1.00 77.94 104 GLU A C 1
ATOM 811 O O . GLU A 1 104 ? 36.856 19.769 19.283 1.00 77.94 104 GLU A O 1
ATOM 816 N N . GLN A 1 105 ? 38.561 20.395 17.964 1.00 75.88 105 GLN A N 1
ATOM 817 C CA . GLN A 1 105 ? 37.725 21.104 16.997 1.00 75.88 105 GLN A CA 1
ATOM 818 C C . GLN A 1 105 ? 36.774 20.154 16.268 1.00 75.88 105 GLN A C 1
ATOM 820 O O . GLN A 1 105 ? 35.609 20.493 16.109 1.00 75.88 105 GLN A O 1
ATOM 825 N N . GLN A 1 106 ? 37.203 18.948 15.880 1.00 71.12 106 GLN A N 1
ATOM 826 C CA . GLN A 1 106 ? 36.293 17.946 15.316 1.00 71.12 106 GLN A CA 1
ATOM 827 C C . GLN A 1 106 ? 35.243 17.493 16.329 1.00 71.12 106 GLN A C 1
ATOM 829 O O . GLN A 1 106 ? 34.083 17.360 15.960 1.00 71.12 106 GLN A O 1
ATOM 834 N N . LYS A 1 107 ? 35.609 17.278 17.598 1.00 77.25 107 LYS A N 1
ATOM 835 C CA . LYS A 1 107 ? 34.654 16.913 18.653 1.00 77.25 107 LYS A CA 1
ATOM 836 C C . LYS A 1 107 ? 33.673 18.037 18.952 1.00 77.25 107 LYS A C 1
ATOM 838 O O . LYS A 1 107 ? 32.497 17.757 19.141 1.00 77.25 107 LYS A O 1
ATOM 843 N N . GLN A 1 108 ? 34.133 19.285 18.990 1.00 73.62 108 GLN A N 1
ATOM 844 C CA . GLN A 1 108 ? 33.278 20.455 19.171 1.00 73.62 108 GLN A CA 1
ATOM 845 C C . GLN A 1 108 ? 32.356 20.638 17.973 1.00 73.62 108 GLN A C 1
ATOM 847 O O . GLN A 1 108 ? 31.164 20.817 18.170 1.00 73.62 108 GLN A O 1
ATOM 852 N N . LYS A 1 109 ? 32.863 20.473 16.749 1.00 75.19 109 LYS A N 1
ATOM 853 C CA . LYS A 1 109 ? 32.066 20.549 15.524 1.00 75.19 109 LYS A CA 1
ATOM 854 C C . LYS A 1 109 ? 31.065 19.400 15.413 1.00 75.19 109 LYS A C 1
ATOM 856 O O . LYS A 1 109 ? 29.933 19.641 15.039 1.00 75.19 109 LYS A O 1
ATOM 861 N N . ALA A 1 110 ? 31.429 18.189 15.836 1.00 68.81 110 ALA A N 1
ATOM 862 C CA . ALA A 1 110 ? 30.516 17.051 15.937 1.00 68.81 110 ALA A CA 1
ATOM 863 C C . ALA A 1 110 ? 29.493 17.220 17.074 1.00 68.81 110 ALA A C 1
ATOM 865 O O . ALA A 1 110 ? 28.368 16.753 16.954 1.00 68.81 110 ALA A O 1
ATOM 866 N N . LEU A 1 111 ? 29.845 17.899 18.172 1.00 68.31 111 LEU A N 1
ATOM 867 C CA . LEU A 1 111 ? 28.910 18.262 19.244 1.00 68.31 111 LEU A CA 1
ATOM 868 C C . LEU A 1 111 ? 27.991 19.416 18.844 1.00 68.31 111 LEU A C 1
ATOM 870 O O . LEU A 1 111 ? 26.848 19.443 19.280 1.00 68.31 111 LEU A O 1
ATOM 874 N N . GLU A 1 112 ? 28.464 20.360 18.038 1.00 64.38 112 GLU A N 1
ATOM 875 C CA . GLU A 1 112 ? 27.660 21.430 17.452 1.00 64.38 112 GLU A CA 1
ATOM 876 C C . GLU A 1 112 ? 26.766 20.895 16.337 1.00 64.38 112 GLU A C 1
ATOM 878 O O . GLU A 1 112 ? 25.600 21.252 16.311 1.00 64.38 112 GLU A O 1
ATOM 883 N N . GLU A 1 113 ? 27.239 19.969 15.503 1.00 60.66 113 GLU A N 1
ATOM 884 C CA . GLU A 1 113 ? 26.420 19.219 14.546 1.00 60.66 113 GLU A CA 1
ATOM 885 C C . GLU A 1 113 ? 25.467 18.263 15.256 1.00 60.66 113 GLU A C 1
ATOM 887 O O . GLU A 1 113 ? 24.358 18.085 14.786 1.00 60.66 113 GLU A O 1
ATOM 892 N N . ALA A 1 114 ? 25.811 17.689 16.410 1.00 56.19 114 ALA A N 1
ATOM 893 C CA . ALA A 1 114 ? 24.849 16.964 17.237 1.00 56.19 114 ALA A CA 1
ATOM 894 C C . ALA A 1 114 ? 23.835 17.934 17.857 1.00 56.19 114 ALA A C 1
ATOM 896 O O . ALA A 1 114 ? 22.645 17.683 17.800 1.00 56.19 114 ALA A O 1
ATOM 897 N N . LYS A 1 115 ? 24.243 19.098 18.373 1.00 56.50 115 LYS A N 1
ATOM 898 C CA . LYS A 1 115 ? 23.308 20.115 18.892 1.00 56.50 115 LYS A CA 1
ATOM 899 C C . LYS A 1 115 ? 22.424 20.723 17.796 1.00 56.50 115 LYS A C 1
ATOM 901 O O . LYS A 1 115 ? 21.269 21.024 18.073 1.00 56.50 115 LYS A O 1
ATOM 906 N N . GLN A 1 116 ? 22.930 20.861 16.571 1.00 56.06 116 GLN A N 1
ATOM 907 C CA . GLN A 1 116 ? 22.174 21.286 15.390 1.00 56.06 116 GLN A CA 1
ATOM 908 C C . GLN A 1 116 ? 21.383 20.133 14.748 1.00 56.06 116 GLN A C 1
ATOM 910 O O . GLN A 1 116 ? 20.357 20.398 14.135 1.00 56.06 116 GLN A O 1
ATOM 915 N N . SER A 1 117 ? 21.796 18.870 14.912 1.00 53.53 117 SER A N 1
ATOM 916 C CA . SER A 1 117 ? 21.102 17.679 14.384 1.00 53.53 117 SER A CA 1
ATOM 917 C C . SER A 1 117 ? 20.238 16.944 15.407 1.00 53.53 117 SER A C 1
ATOM 919 O O . SER A 1 117 ? 19.585 15.967 15.052 1.00 53.53 117 SER A O 1
ATOM 921 N N . ILE A 1 118 ? 20.148 17.433 16.648 1.00 56.28 118 ILE A N 1
ATOM 922 C CA . ILE A 1 118 ? 19.156 16.932 17.601 1.00 56.28 118 ILE A CA 1
ATOM 923 C C . ILE A 1 118 ? 17.775 17.505 17.271 1.00 56.28 118 ILE A C 1
ATOM 925 O O . ILE A 1 118 ? 16.826 16.756 17.428 1.00 56.28 118 ILE A O 1
ATOM 929 N N . PHE A 1 119 ? 17.662 18.725 16.716 1.00 52.31 119 PHE A N 1
ATOM 930 C CA . PHE A 1 119 ? 16.494 19.181 15.939 1.00 52.31 119 PHE A CA 1
ATOM 931 C C . PHE A 1 119 ? 16.828 20.400 15.058 1.00 52.31 119 PHE A C 1
ATOM 933 O O . PHE A 1 119 ? 16.736 21.540 15.516 1.00 52.31 119 PHE A O 1
ATOM 940 N N . PRO A 1 120 ? 17.084 20.220 13.757 1.00 47.94 120 PRO A N 1
ATOM 941 C CA . PRO A 1 120 ? 16.502 21.104 12.775 1.00 47.94 120 PRO A CA 1
ATOM 942 C C . PRO A 1 120 ? 15.046 20.653 12.609 1.00 47.94 120 PRO A C 1
ATOM 944 O O . PRO A 1 120 ? 14.790 19.507 12.242 1.00 47.94 120 PRO A O 1
ATOM 947 N N . GLU A 1 121 ? 14.075 21.546 12.795 1.00 46.31 121 GLU A N 1
ATOM 948 C CA . GLU A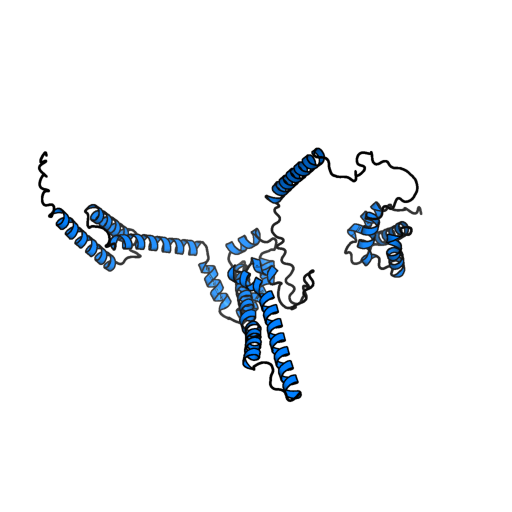 1 121 ? 12.732 21.376 12.218 1.00 46.31 121 GLU A CA 1
ATOM 949 C C . GLU A 1 121 ? 12.791 21.423 10.672 1.00 46.31 121 GLU A C 1
ATOM 951 O O . GLU A 1 121 ? 11.936 22.013 10.016 1.00 46.31 121 GLU A O 1
ATOM 956 N N . LEU A 1 122 ? 13.790 20.795 10.041 1.00 44.25 122 LEU A N 1
ATOM 957 C CA . LEU A 1 122 ? 13.623 20.325 8.682 1.00 44.25 122 LEU A CA 1
ATOM 958 C C . LEU A 1 122 ? 12.653 19.156 8.777 1.00 44.25 122 LEU A C 1
ATOM 960 O O . LEU A 1 122 ? 13.032 17.986 8.852 1.00 44.25 122 LEU A O 1
ATOM 964 N N . LYS A 1 123 ? 11.362 19.503 8.739 1.00 44.28 123 LYS A N 1
ATOM 965 C CA . LYS A 1 123 ? 10.381 18.618 8.126 1.00 44.28 123 LYS A CA 1
ATOM 966 C C . LYS A 1 123 ? 11.037 18.101 6.840 1.00 44.28 123 LYS A C 1
ATOM 968 O O . LYS A 1 123 ? 11.621 18.923 6.122 1.00 44.28 123 LYS A O 1
ATOM 973 N N . PRO A 1 124 ? 11.012 16.783 6.561 1.00 39.94 124 PRO A N 1
ATOM 974 C CA . PRO A 1 124 ? 11.473 16.291 5.269 1.00 39.94 124 PRO A CA 1
ATOM 975 C C . PRO A 1 124 ? 10.862 17.190 4.198 1.00 39.94 124 PRO A C 1
ATOM 977 O O . PRO A 1 124 ? 9.691 17.563 4.341 1.00 39.94 124 PRO A O 1
ATOM 980 N N . ASP A 1 125 ? 11.658 17.604 3.207 1.00 44.81 125 ASP A N 1
ATOM 981 C CA . ASP A 1 125 ? 11.147 18.399 2.095 1.00 44.81 125 ASP A CA 1
ATOM 982 C C . ASP A 1 125 ? 10.060 17.571 1.403 1.00 44.81 125 ASP A C 1
ATOM 984 O O . ASP A 1 125 ? 10.302 16.669 0.607 1.00 44.81 125 ASP A O 1
ATOM 988 N N . THR A 1 126 ? 8.843 17.827 1.859 1.00 48.00 126 THR A N 1
ATOM 989 C CA . THR A 1 126 ? 7.581 17.205 1.488 1.00 48.00 126 THR A CA 1
ATOM 990 C C . THR A 1 126 ? 6.848 18.145 0.550 1.00 48.00 126 THR A C 1
ATOM 992 O O . THR A 1 126 ? 5.625 18.072 0.423 1.00 48.00 126 THR A O 1
ATOM 995 N N . SER A 1 127 ? 7.585 19.051 -0.107 1.00 45.69 127 SER A N 1
ATOM 996 C CA . SER A 1 127 ? 7.076 19.740 -1.274 1.00 45.69 127 SER A CA 1
ATOM 997 C C . SER A 1 127 ? 6.735 18.675 -2.315 1.00 45.69 127 SER A C 1
ATOM 999 O O . SER A 1 127 ? 7.576 18.125 -3.028 1.00 45.69 127 SER A O 1
ATOM 1001 N N . VAL A 1 128 ? 5.451 18.326 -2.369 1.00 50.06 128 VAL A N 1
ATOM 1002 C CA . VAL A 1 128 ? 4.893 17.618 -3.509 1.00 50.06 128 VAL A CA 1
ATOM 1003 C C . VAL A 1 128 ? 5.015 18.617 -4.648 1.00 50.06 128 VAL A C 1
ATOM 1005 O O . VAL A 1 128 ? 4.231 19.562 -4.744 1.00 50.06 128 VAL A O 1
ATOM 1008 N N . GLN A 1 129 ? 6.067 18.485 -5.460 1.00 53.16 129 GLN A N 1
ATOM 1009 C CA . GLN A 1 129 ? 6.132 19.216 -6.719 1.00 53.16 129 GLN A CA 1
ATOM 1010 C C . GLN A 1 129 ? 4.818 18.949 -7.443 1.00 53.16 129 GLN A C 1
ATOM 1012 O O . GLN A 1 129 ? 4.336 17.815 -7.412 1.00 53.16 129 GLN A O 1
ATOM 1017 N N . GLN A 1 130 ? 4.232 19.986 -8.049 1.00 46.88 130 GLN A N 1
ATOM 1018 C CA . GLN A 1 130 ? 2.963 19.855 -8.756 1.00 46.88 130 GLN A CA 1
ATOM 1019 C C . GLN A 1 130 ? 2.999 18.590 -9.605 1.00 46.88 130 GLN A C 1
ATOM 1021 O O . GLN A 1 130 ? 3.882 18.427 -10.453 1.00 46.88 130 GLN A O 1
ATOM 1026 N N . LEU A 1 131 ? 2.066 17.684 -9.317 1.00 50.44 131 LEU A N 1
ATOM 1027 C CA . LEU A 1 131 ? 1.884 16.446 -10.047 1.00 50.44 131 LEU A CA 1
ATOM 1028 C C . LEU A 1 131 ? 1.502 16.819 -11.479 1.00 50.44 131 LEU A C 1
ATOM 1030 O O . LEU A 1 131 ? 0.331 17.003 -11.800 1.00 50.44 131 LEU A O 1
ATOM 1034 N N . THR A 1 132 ? 2.508 17.037 -12.324 1.00 42.62 132 THR A N 1
ATOM 1035 C CA . THR A 1 132 ? 2.307 17.450 -13.707 1.00 42.62 132 THR A CA 1
ATOM 1036 C C . THR A 1 132 ? 1.769 16.253 -14.468 1.00 42.62 132 THR A C 1
ATOM 1038 O O . THR A 1 132 ? 2.500 15.407 -14.975 1.00 42.62 132 THR A O 1
ATOM 1041 N N . TYR A 1 133 ? 0.445 16.163 -14.529 1.00 41.00 133 TYR A N 1
ATOM 1042 C CA . TYR A 1 133 ? -0.221 15.269 -15.455 1.00 41.00 133 TYR A CA 1
ATOM 1043 C C . TYR A 1 133 ? 0.149 15.749 -16.869 1.00 41.00 133 TYR A C 1
ATOM 1045 O O . TYR A 1 133 ? -0.228 16.852 -17.262 1.00 41.00 133 TYR A O 1
ATOM 1053 N N . ASN A 1 134 ? 0.950 14.941 -17.577 1.00 35.75 134 ASN A N 1
ATOM 1054 C CA . ASN A 1 134 ? 1.598 15.183 -18.882 1.00 35.75 134 ASN A CA 1
ATOM 1055 C C . ASN A 1 134 ? 2.987 15.863 -18.881 1.00 35.75 134 ASN A C 1
ATOM 1057 O O . ASN A 1 134 ? 3.466 16.253 -19.947 1.00 35.75 134 ASN A O 1
ATOM 1061 N N . GLY A 1 135 ? 3.669 16.000 -17.740 1.00 34.50 135 GLY A N 1
ATOM 1062 C CA . GLY A 1 135 ? 5.011 16.594 -17.680 1.00 34.50 135 GLY A CA 1
ATOM 1063 C C . GLY A 1 135 ? 6.116 15.547 -17.566 1.00 34.50 135 GLY A C 1
ATOM 1064 O O . GLY A 1 135 ? 6.125 14.752 -16.634 1.00 34.50 135 GLY A O 1
ATOM 1065 N N . ILE A 1 136 ? 7.085 15.562 -18.484 1.00 37.84 136 ILE A N 1
ATOM 1066 C CA . ILE A 1 136 ? 8.355 14.836 -18.334 1.00 37.84 136 ILE A CA 1
ATOM 1067 C C . ILE A 1 136 ? 9.069 15.414 -17.105 1.00 37.84 136 ILE A C 1
ATOM 1069 O O . ILE A 1 136 ? 9.757 16.429 -17.202 1.00 37.84 136 ILE A O 1
ATOM 1073 N N . VAL A 1 137 ? 8.909 14.790 -15.938 1.00 38.88 137 VAL A N 1
ATOM 1074 C CA . VAL A 1 137 ? 9.754 15.086 -14.778 1.00 38.88 137 VAL A CA 1
ATOM 1075 C C . VAL A 1 137 ? 11.004 14.230 -14.922 1.00 38.88 137 VAL A C 1
ATOM 1077 O O . VAL A 1 137 ? 11.095 13.123 -14.396 1.00 38.88 137 VAL A O 1
ATOM 1080 N N . ALA A 1 138 ? 11.960 14.733 -15.702 1.00 36.16 138 ALA A N 1
ATOM 1081 C CA . ALA A 1 138 ? 13.310 14.200 -15.692 1.00 36.16 138 ALA A CA 1
ATOM 1082 C C . ALA A 1 138 ? 13.873 14.386 -14.277 1.00 36.16 138 ALA A C 1
ATOM 1084 O O . ALA A 1 138 ? 14.021 15.508 -13.790 1.00 36.16 138 ALA A O 1
ATOM 1085 N N . ASN A 1 139 ? 14.170 13.275 -13.609 1.00 39.84 139 ASN A N 1
ATOM 1086 C CA . ASN A 1 139 ? 15.006 13.287 -12.420 1.00 39.84 139 ASN A CA 1
ATOM 1087 C C . ASN A 1 139 ? 16.353 13.950 -12.799 1.00 39.84 139 ASN A C 1
ATOM 1089 O O . ASN A 1 139 ? 16.900 13.592 -13.846 1.00 39.84 139 ASN A O 1
ATOM 1093 N N . PRO A 1 140 ? 16.930 14.873 -12.003 1.00 42.84 140 PRO A N 1
ATOM 1094 C CA . PRO A 1 140 ? 18.265 15.432 -12.268 1.00 42.84 140 PRO A CA 1
ATOM 1095 C C . PRO A 1 140 ? 19.375 14.370 -12.396 1.00 42.84 140 PRO A C 1
ATOM 1097 O O . PRO A 1 140 ? 20.445 14.675 -12.914 1.00 42.84 140 PRO A O 1
ATOM 1100 N N . ASN A 1 141 ? 19.104 13.123 -11.996 1.00 45.22 141 ASN A N 1
ATOM 1101 C CA . ASN A 1 141 ? 19.989 11.969 -12.170 1.00 45.22 141 ASN A CA 1
ATOM 1102 C C . ASN A 1 141 ? 19.819 11.218 -13.510 1.00 45.22 141 ASN A C 1
ATOM 1104 O O . ASN A 1 141 ? 20.407 10.155 -13.676 1.00 45.22 141 ASN A O 1
ATOM 1108 N N . GLY A 1 142 ? 19.058 11.756 -14.470 1.00 35.78 142 GLY A N 1
ATOM 1109 C CA . GLY A 1 142 ? 19.145 11.340 -15.877 1.00 35.78 142 GLY A CA 1
ATOM 1110 C C . GLY A 1 142 ? 18.227 10.207 -16.345 1.00 35.78 142 GLY A C 1
ATOM 1111 O O . GLY A 1 142 ? 18.361 9.788 -17.490 1.00 35.78 142 GLY A O 1
ATOM 1112 N N . ASP A 1 143 ? 17.259 9.755 -15.547 1.00 39.53 143 ASP A N 1
ATOM 1113 C CA . ASP A 1 143 ? 16.306 8.731 -15.997 1.00 39.53 143 ASP A CA 1
ATOM 1114 C C . ASP A 1 143 ? 15.033 9.386 -16.558 1.00 39.53 143 ASP A C 1
ATOM 1116 O O . ASP A 1 143 ? 14.227 9.974 -15.834 1.00 39.53 143 ASP A O 1
ATOM 1120 N N . SER A 1 144 ? 14.865 9.289 -17.877 1.00 41.75 144 SER A N 1
ATOM 1121 C CA . SER A 1 144 ? 13.683 9.734 -18.616 1.00 41.75 144 SER A CA 1
ATOM 1122 C C . SER A 1 144 ? 12.775 8.531 -18.873 1.00 41.75 144 SER A C 1
ATOM 1124 O O . SER A 1 144 ? 13.014 7.790 -19.822 1.00 41.75 144 SER A O 1
ATOM 1126 N N . ILE A 1 145 ? 11.765 8.278 -18.025 1.00 36.78 145 ILE A N 1
ATOM 1127 C CA . ILE A 1 145 ? 10.793 7.190 -18.253 1.00 36.78 145 ILE A CA 1
ATOM 1128 C C . ILE A 1 145 ? 9.379 7.583 -17.782 1.00 36.78 145 ILE A C 1
ATOM 1130 O O . ILE A 1 145 ? 9.141 7.790 -16.597 1.00 36.78 145 ILE A O 1
ATOM 1134 N N . ALA A 1 146 ? 8.448 7.560 -18.745 1.00 36.59 146 ALA A N 1
ATOM 1135 C CA . ALA A 1 146 ? 6.981 7.535 -18.636 1.00 36.59 146 ALA A CA 1
ATOM 1136 C C . ALA A 1 146 ? 6.267 8.804 -18.113 1.00 36.59 146 ALA A C 1
ATOM 1138 O O . ALA A 1 146 ? 6.068 9.020 -16.922 1.00 36.59 146 ALA A O 1
ATOM 1139 N N . ALA A 1 147 ? 5.775 9.593 -19.069 1.00 33.78 147 ALA A N 1
ATOM 1140 C CA . ALA A 1 147 ? 5.117 10.891 -18.928 1.00 33.78 147 ALA A CA 1
ATOM 1141 C C . ALA A 1 147 ? 3.665 10.885 -18.380 1.00 33.78 147 ALA A C 1
ATOM 1143 O O . ALA A 1 147 ? 2.900 11.791 -18.703 1.00 33.78 147 ALA A O 1
ATOM 1144 N N . THR A 1 148 ? 3.236 9.904 -17.578 1.00 35.66 148 THR A N 1
ATOM 1145 C CA . THR A 1 148 ? 1.808 9.800 -17.180 1.00 35.66 148 THR A CA 1
ATOM 1146 C C . THR A 1 148 ? 1.529 9.438 -15.725 1.00 35.66 148 THR A C 1
ATOM 1148 O O . THR A 1 148 ? 0.366 9.216 -15.377 1.00 35.66 148 THR A O 1
ATOM 1151 N N . MET A 1 149 ? 2.529 9.442 -14.839 1.00 45.00 149 MET A N 1
ATOM 1152 C CA . MET A 1 149 ? 2.262 9.370 -13.401 1.00 45.00 149 MET A CA 1
ATOM 1153 C C . MET A 1 149 ? 3.065 10.394 -12.601 1.00 45.00 149 MET A C 1
ATOM 1155 O O . MET A 1 149 ? 4.240 10.614 -12.896 1.00 45.00 149 MET A O 1
ATOM 1159 N N . PRO A 1 150 ? 2.458 10.964 -11.545 1.00 51.97 150 PRO A N 1
ATOM 1160 C CA . PRO A 1 150 ? 3.175 11.438 -10.366 1.00 51.97 150 PRO A CA 1
ATOM 1161 C C . PRO A 1 150 ? 4.365 10.546 -10.048 1.00 51.97 150 PRO A C 1
ATOM 1163 O O . PRO A 1 150 ? 4.227 9.321 -10.073 1.00 51.97 150 PRO A O 1
ATOM 1166 N N . ASN A 1 151 ? 5.522 11.131 -9.742 1.00 65.00 151 ASN A N 1
ATOM 1167 C CA . ASN A 1 151 ? 6.671 10.347 -9.315 1.00 65.00 151 ASN A CA 1
ATOM 1168 C C . ASN A 1 151 ? 6.222 9.497 -8.112 1.00 65.00 151 ASN A C 1
ATOM 1170 O O . ASN A 1 151 ? 5.851 10.063 -7.085 1.00 65.00 151 ASN A O 1
ATOM 1174 N N . LEU A 1 152 ? 6.193 8.161 -8.240 1.00 68.12 152 LEU A N 1
ATOM 1175 C CA . LEU A 1 152 ? 5.677 7.253 -7.198 1.00 68.12 152 LEU A CA 1
ATOM 1176 C C . LEU A 1 152 ? 6.325 7.530 -5.828 1.00 68.12 152 LEU A C 1
ATOM 1178 O O . LEU A 1 152 ? 5.717 7.315 -4.784 1.00 68.12 152 LEU A O 1
ATOM 1182 N N . MET A 1 153 ? 7.548 8.066 -5.836 1.00 67.81 153 MET A N 1
ATOM 1183 C CA . MET A 1 153 ? 8.275 8.511 -4.649 1.00 67.81 153 MET A CA 1
ATOM 1184 C C . MET A 1 153 ? 7.623 9.691 -3.915 1.00 67.81 153 MET A C 1
ATOM 1186 O O . MET A 1 153 ? 7.697 9.743 -2.693 1.00 67.81 153 MET A O 1
ATOM 1190 N N . GLN A 1 154 ? 6.966 10.611 -4.623 1.00 70.75 154 GLN A N 1
ATOM 1191 C CA . GLN A 1 154 ? 6.282 11.772 -4.036 1.00 70.75 154 GLN A CA 1
ATOM 1192 C C . GLN A 1 154 ? 4.975 11.386 -3.342 1.00 70.75 154 GLN A C 1
ATOM 1194 O O . GLN A 1 154 ? 4.615 11.988 -2.336 1.00 70.75 154 GLN A O 1
ATOM 1199 N N . ILE A 1 155 ? 4.276 10.375 -3.864 1.00 78.25 155 ILE A N 1
ATOM 1200 C CA . ILE A 1 155 ? 3.021 9.883 -3.278 1.00 78.25 155 ILE A CA 1
ATOM 1201 C C . ILE A 1 155 ? 3.249 8.802 -2.216 1.00 78.25 155 ILE A C 1
ATOM 1203 O O . ILE A 1 155 ? 2.362 8.549 -1.407 1.00 78.25 155 ILE A O 1
ATOM 1207 N N . ARG A 1 156 ? 4.455 8.216 -2.159 1.00 79.25 156 ARG A N 1
ATOM 1208 C CA . ARG A 1 156 ? 4.853 7.183 -1.190 1.00 79.25 156 ARG A CA 1
ATOM 1209 C C . ARG A 1 156 ? 4.456 7.490 0.262 1.00 79.25 156 ARG A C 1
ATOM 1211 O O . ARG A 1 156 ? 3.966 6.570 0.910 1.00 79.25 156 ARG A O 1
ATOM 1218 N N . PRO A 1 157 ? 4.603 8.726 0.786 1.00 83.44 157 PRO A N 1
ATOM 1219 C CA . PRO A 1 157 ? 4.227 9.042 2.166 1.00 83.44 157 PRO A CA 1
ATOM 1220 C C . PRO A 1 157 ? 2.741 8.843 2.491 1.00 83.44 157 PRO A C 1
ATOM 1222 O O . PRO A 1 157 ? 2.394 8.725 3.662 1.00 83.44 157 PRO A O 1
ATOM 1225 N N . PHE A 1 158 ? 1.869 8.822 1.481 1.00 82.88 158 PHE A N 1
ATOM 1226 C CA . PHE A 1 158 ? 0.424 8.664 1.651 1.00 82.88 158 PHE A CA 1
ATOM 1227 C C . PHE A 1 158 ? -0.041 7.202 1.569 1.00 82.88 158 PHE A C 1
ATOM 1229 O O . PHE A 1 158 ? -1.201 6.925 1.860 1.00 82.88 158 PHE A O 1
ATOM 1236 N N . LEU A 1 159 ? 0.853 6.282 1.196 1.00 86.38 159 LEU A N 1
ATOM 1237 C CA . LEU A 1 159 ? 0.544 4.873 0.949 1.00 86.38 159 LEU A CA 1
ATOM 1238 C C . LEU A 1 159 ? 0.847 3.989 2.163 1.00 86.38 159 LEU A C 1
ATOM 1240 O O . LEU A 1 159 ? 1.647 4.345 3.033 1.00 86.38 159 LEU A O 1
ATOM 1244 N N . THR A 1 160 ? 0.254 2.798 2.203 1.00 87.19 160 THR A N 1
ATOM 1245 C CA . THR A 1 160 ? 0.503 1.804 3.252 1.00 87.19 160 THR A CA 1
ATOM 1246 C C . THR A 1 160 ? 1.935 1.257 3.193 1.00 87.19 160 THR A C 1
ATOM 1248 O O . THR A 1 160 ? 2.501 1.139 2.105 1.00 87.19 160 THR A O 1
ATOM 1251 N N . PRO A 1 161 ? 2.545 0.858 4.330 1.00 86.62 161 PRO A N 1
ATOM 1252 C CA . PRO A 1 161 ? 3.924 0.355 4.353 1.00 86.62 161 PRO A CA 1
ATOM 1253 C C . PRO A 1 161 ? 4.177 -0.792 3.367 1.00 86.62 161 PRO A C 1
ATOM 1255 O O . PRO A 1 161 ? 5.180 -0.788 2.659 1.00 86.62 161 PRO A O 1
ATOM 1258 N N . ALA A 1 162 ? 3.223 -1.720 3.251 1.00 87.81 162 ALA A N 1
ATOM 1259 C CA . ALA A 1 162 ? 3.306 -2.838 2.315 1.00 87.81 162 ALA A CA 1
ATOM 1260 C C . ALA A 1 162 ? 3.369 -2.368 0.850 1.00 87.81 162 ALA A C 1
ATOM 1262 O O . ALA A 1 162 ? 4.155 -2.889 0.057 1.00 87.81 162 ALA A O 1
ATOM 1263 N N . LEU A 1 163 ? 2.574 -1.361 0.475 1.00 88.19 163 LEU A N 1
ATOM 1264 C CA . LEU A 1 163 ? 2.599 -0.819 -0.880 1.00 88.19 163 LEU A CA 1
ATOM 1265 C C . LEU A 1 163 ? 3.844 0.042 -1.132 1.00 88.19 163 LEU A C 1
ATOM 1267 O O . LEU A 1 163 ? 4.397 0.008 -2.230 1.00 88.19 163 LEU A O 1
ATOM 1271 N N . GLN A 1 164 ? 4.343 0.753 -0.117 1.00 85.75 164 GLN A N 1
ATOM 1272 C CA . GLN A 1 164 ? 5.610 1.484 -0.216 1.00 85.75 164 GLN A CA 1
ATOM 1273 C C . GLN A 1 164 ? 6.786 0.550 -0.534 1.00 85.75 164 GLN A C 1
ATOM 1275 O O . GLN A 1 164 ? 7.616 0.885 -1.381 1.00 85.75 164 GLN A O 1
ATOM 1280 N N . GLU A 1 165 ? 6.850 -0.625 0.100 1.00 87.88 165 GLU A N 1
ATOM 1281 C CA . GLU A 1 165 ? 7.865 -1.643 -0.199 1.00 87.88 165 GLU A CA 1
ATOM 1282 C C . GLU A 1 165 ? 7.758 -2.142 -1.641 1.00 87.88 165 GLU A C 1
ATOM 1284 O O . GLU A 1 165 ? 8.758 -2.164 -2.360 1.00 87.88 165 GLU A O 1
ATOM 1289 N N . ARG A 1 166 ? 6.542 -2.450 -2.106 1.00 85.25 166 ARG A N 1
ATOM 1290 C CA . ARG A 1 166 ? 6.299 -2.870 -3.497 1.00 85.25 166 ARG A CA 1
ATOM 1291 C C . ARG A 1 166 ? 6.651 -1.788 -4.514 1.00 85.25 166 ARG A C 1
ATOM 1293 O O . ARG A 1 166 ? 7.112 -2.096 -5.604 1.00 85.25 166 ARG A O 1
ATOM 1300 N N . ILE A 1 167 ? 6.468 -0.516 -4.179 1.00 84.38 167 ILE A N 1
ATOM 1301 C CA . ILE A 1 167 ? 6.876 0.590 -5.052 1.00 84.38 167 ILE A CA 1
ATOM 1302 C C . ILE A 1 167 ? 8.396 0.676 -5.169 1.00 84.38 167 ILE A C 1
ATOM 1304 O O . ILE A 1 167 ? 8.902 0.968 -6.254 1.00 84.38 167 ILE A O 1
ATOM 1308 N N . ASN A 1 168 ? 9.133 0.405 -4.090 1.00 83.62 168 ASN A N 1
ATOM 1309 C CA . ASN A 1 168 ? 10.594 0.422 -4.134 1.00 83.62 168 ASN A CA 1
ATOM 1310 C C . ASN A 1 168 ? 11.137 -0.632 -5.117 1.00 83.62 168 ASN A C 1
ATOM 1312 O O . ASN A 1 168 ? 12.146 -0.379 -5.770 1.00 83.62 168 ASN A O 1
ATOM 1316 N N . THR A 1 169 ? 10.435 -1.758 -5.294 1.00 85.50 169 THR A N 1
ATOM 1317 C CA . THR A 1 169 ? 10.830 -2.815 -6.237 1.00 85.50 169 THR A CA 1
ATOM 1318 C C . THR A 1 169 ? 10.406 -2.549 -7.683 1.00 85.50 169 THR A C 1
ATOM 1320 O O . THR A 1 169 ? 10.863 -3.249 -8.579 1.00 85.50 169 THR A O 1
ATOM 1323 N N . VAL A 1 170 ? 9.591 -1.523 -7.976 1.00 85.75 170 VAL A N 1
ATOM 1324 C CA . VAL A 1 170 ? 9.115 -1.231 -9.349 1.00 85.75 170 VAL A CA 1
ATOM 1325 C C . VAL A 1 170 ? 10.269 -0.992 -10.321 1.00 85.75 170 VAL A C 1
ATOM 1327 O O . VAL A 1 170 ? 10.196 -1.407 -11.479 1.00 85.75 170 VAL A O 1
ATOM 1330 N N . ARG A 1 171 ? 11.340 -0.323 -9.875 1.00 83.19 171 ARG A N 1
ATOM 1331 C CA . ARG A 1 171 ? 12.525 -0.102 -10.717 1.00 83.19 171 ARG A CA 1
ATOM 1332 C C . ARG A 1 171 ? 13.205 -1.426 -11.052 1.00 83.19 171 ARG A C 1
ATOM 1334 O O . ARG A 1 171 ? 13.512 -1.668 -12.215 1.00 83.19 171 ARG A O 1
ATOM 1341 N N . ASP A 1 172 ? 13.380 -2.275 -10.049 1.00 84.94 172 ASP A N 1
ATOM 1342 C CA . ASP A 1 172 ? 14.020 -3.577 -10.206 1.00 84.94 172 ASP A CA 1
ATOM 1343 C C . ASP A 1 172 ? 13.177 -4.499 -11.086 1.00 84.94 172 ASP A C 1
ATOM 1345 O O . ASP A 1 172 ? 13.717 -5.114 -11.995 1.00 84.94 172 ASP A O 1
ATOM 1349 N N . LEU A 1 173 ? 11.852 -4.496 -10.922 1.00 87.19 173 LEU A N 1
ATOM 1350 C CA . LEU A 1 173 ? 10.915 -5.237 -11.769 1.00 87.19 173 LEU A CA 1
ATOM 1351 C C . LEU A 1 173 ? 10.980 -4.790 -13.233 1.00 87.19 173 LEU A C 1
ATOM 1353 O O . LEU A 1 173 ? 10.981 -5.623 -14.132 1.00 87.19 173 LEU A O 1
ATOM 1357 N N . ARG A 1 174 ? 11.074 -3.482 -13.502 1.00 86.81 174 ARG A N 1
ATOM 1358 C CA . ARG A 1 174 ? 11.242 -2.971 -14.876 1.00 86.81 174 ARG A CA 1
ATOM 1359 C C . ARG A 1 174 ? 12.581 -3.389 -15.481 1.00 86.81 174 ARG A C 1
ATOM 1361 O O . ARG A 1 174 ? 12.624 -3.752 -16.653 1.00 86.81 174 ARG A O 1
ATOM 1368 N N . ASN A 1 175 ? 13.651 -3.352 -14.690 1.00 85.88 175 ASN A N 1
ATOM 1369 C CA . ASN A 1 175 ? 14.973 -3.799 -15.123 1.00 85.88 175 ASN A CA 1
ATOM 1370 C C . ASN A 1 175 ? 14.998 -5.316 -15.369 1.00 85.88 175 ASN A C 1
ATOM 1372 O O . ASN A 1 175 ? 15.551 -5.761 -16.371 1.00 85.88 175 ASN A O 1
ATOM 1376 N N . GLU A 1 176 ? 14.366 -6.102 -14.494 1.00 90.00 176 GLU A N 1
ATOM 1377 C CA . GLU A 1 176 ? 14.193 -7.550 -14.640 1.00 90.00 176 GLU A CA 1
ATOM 1378 C C . GLU A 1 176 ? 13.412 -7.863 -15.917 1.00 90.00 176 GLU A C 1
ATOM 1380 O O . GLU A 1 176 ? 13.891 -8.627 -16.747 1.00 90.00 176 GLU A O 1
ATOM 1385 N N . MET A 1 177 ? 12.262 -7.217 -16.122 1.00 88.88 177 MET A N 1
ATOM 1386 C CA . MET A 1 177 ? 11.435 -7.366 -17.320 1.00 88.88 177 MET A CA 1
ATOM 1387 C C . MET A 1 177 ? 12.226 -7.066 -18.597 1.00 88.88 177 MET A C 1
ATOM 1389 O O . MET A 1 177 ? 12.243 -7.891 -19.508 1.00 88.88 177 MET A O 1
ATOM 1393 N N . ALA A 1 178 ? 12.915 -5.921 -18.654 1.00 87.94 178 ALA A N 1
ATOM 1394 C CA . ALA A 1 178 ? 13.720 -5.538 -19.811 1.00 87.94 178 ALA A CA 1
ATOM 1395 C C . ALA A 1 178 ? 14.852 -6.544 -20.069 1.00 87.94 178 ALA A C 1
ATOM 1397 O O . ALA A 1 178 ? 15.028 -6.998 -21.197 1.00 87.94 178 ALA A O 1
ATOM 1398 N N . SER A 1 179 ? 15.568 -6.949 -19.017 1.00 90.94 179 SER A N 1
ATOM 1399 C CA . SER A 1 179 ? 16.664 -7.912 -19.126 1.00 90.94 179 SER A CA 1
ATOM 1400 C C . SER A 1 179 ? 16.180 -9.286 -19.591 1.00 90.94 179 SER A C 1
ATOM 1402 O O . SER A 1 179 ? 16.792 -9.890 -20.466 1.00 90.94 179 SER A O 1
ATOM 1404 N N . LYS A 1 180 ? 15.065 -9.781 -19.046 1.00 90.69 180 LYS A N 1
ATOM 1405 C CA . LYS A 1 180 ? 14.493 -11.086 -19.400 1.00 90.69 180 LYS A CA 1
ATOM 1406 C C . LYS A 1 180 ? 13.914 -11.096 -20.813 1.00 90.69 180 LYS A C 1
ATOM 1408 O O . LYS A 1 180 ? 14.152 -12.054 -21.543 1.00 90.69 180 LYS A O 1
ATOM 1413 N N . ALA A 1 181 ? 13.244 -10.021 -21.228 1.00 90.94 181 ALA A N 1
ATOM 1414 C CA . ALA A 1 181 ? 12.762 -9.867 -22.598 1.00 90.94 181 ALA A CA 1
ATOM 1415 C C . ALA A 1 181 ? 13.920 -9.817 -23.611 1.00 90.94 181 ALA A C 1
ATOM 1417 O O . ALA A 1 181 ? 13.855 -10.454 -24.662 1.00 90.94 181 ALA A O 1
ATOM 1418 N N . GLU A 1 182 ? 15.003 -9.104 -23.291 1.00 92.94 182 GLU A N 1
ATOM 1419 C CA . GLU A 1 182 ? 16.187 -9.029 -24.150 1.00 92.94 182 GLU A CA 1
ATOM 1420 C C . GLU A 1 182 ? 16.941 -10.369 -24.206 1.00 92.94 182 GLU A C 1
ATOM 1422 O O . GLU A 1 182 ? 17.344 -10.804 -25.286 1.00 92.94 182 GLU A O 1
ATOM 1427 N N . GLN A 1 183 ? 17.065 -11.082 -23.081 1.00 92.50 183 GLN A N 1
ATOM 1428 C CA . GLN A 1 183 ? 17.624 -12.440 -23.047 1.00 92.50 183 GLN A CA 1
ATOM 1429 C C . GLN A 1 183 ? 16.800 -13.411 -23.903 1.00 92.50 183 GLN A C 1
ATOM 1431 O O . GLN A 1 183 ? 17.362 -14.098 -24.750 1.00 92.50 183 GLN A O 1
ATOM 1436 N N . ALA A 1 184 ? 15.471 -13.419 -23.759 1.00 92.31 184 ALA A N 1
ATOM 1437 C CA . ALA A 1 184 ? 14.600 -14.275 -24.565 1.00 92.31 184 ALA A CA 1
ATOM 1438 C C . ALA A 1 184 ? 14.735 -13.969 -26.066 1.00 92.31 184 ALA A C 1
ATOM 1440 O O . ALA A 1 184 ? 14.890 -14.876 -26.883 1.00 92.31 184 ALA A O 1
ATOM 1441 N N . LYS A 1 185 ? 14.753 -12.681 -26.430 1.00 93.19 185 LYS A N 1
ATOM 1442 C CA . LYS A 1 185 ? 14.916 -12.242 -27.820 1.00 93.19 185 LYS A CA 1
ATOM 1443 C C . LYS A 1 185 ? 16.272 -12.647 -28.399 1.00 93.19 185 LYS A C 1
ATOM 1445 O O . LYS A 1 185 ? 16.333 -13.170 -29.506 1.00 93.19 185 LYS A O 1
ATOM 1450 N N . THR A 1 186 ? 17.357 -12.427 -27.660 1.00 92.94 186 THR A N 1
ATOM 1451 C CA . THR A 1 186 ? 18.713 -12.772 -28.120 1.00 92.94 186 THR A CA 1
ATOM 1452 C C . THR A 1 186 ? 18.903 -14.280 -28.270 1.00 92.94 186 THR A C 1
ATOM 1454 O O . THR A 1 186 ? 19.527 -14.709 -29.240 1.00 92.94 186 THR A O 1
ATOM 1457 N N . MET A 1 187 ? 18.324 -15.087 -27.376 1.00 91.62 187 MET A N 1
ATOM 1458 C CA . MET A 1 187 ? 18.325 -16.549 -27.496 1.00 91.62 187 MET A CA 1
ATOM 1459 C C . MET A 1 187 ? 17.507 -17.027 -28.705 1.00 91.62 187 MET A C 1
ATOM 1461 O O . MET A 1 187 ? 17.983 -17.874 -29.463 1.00 91.62 187 MET A O 1
ATOM 1465 N N . ALA A 1 188 ? 16.329 -16.440 -28.947 1.00 92.75 188 ALA A N 1
ATOM 1466 C CA . ALA A 1 188 ? 15.516 -16.746 -30.125 1.00 92.75 188 ALA A CA 1
ATOM 1467 C C . ALA A 1 188 ? 16.240 -16.389 -31.437 1.00 92.75 188 ALA A C 1
ATOM 1469 O O . ALA A 1 188 ? 16.352 -17.227 -32.331 1.00 92.75 188 ALA A O 1
ATOM 1470 N N . GLU A 1 189 ? 16.829 -15.192 -31.529 1.00 92.38 189 GLU A N 1
ATOM 1471 C CA . GLU A 1 189 ? 17.618 -14.772 -32.696 1.00 92.38 189 GLU A CA 1
ATOM 1472 C C . GLU A 1 189 ? 18.858 -15.658 -32.920 1.00 92.38 189 GLU A C 1
ATOM 1474 O O . GLU A 1 189 ? 19.273 -15.887 -34.060 1.00 92.38 189 GLU A O 1
ATOM 1479 N N . ALA A 1 190 ? 19.486 -16.149 -31.846 1.00 91.75 190 ALA A N 1
ATOM 1480 C CA . ALA A 1 190 ? 20.615 -17.071 -31.939 1.00 91.75 190 ALA A CA 1
ATOM 1481 C C . ALA A 1 190 ? 20.187 -18.433 -32.509 1.00 91.75 190 ALA A C 1
ATOM 1483 O O . ALA A 1 190 ? 20.880 -18.969 -33.379 1.00 91.75 190 ALA A O 1
ATOM 1484 N N . ASN A 1 191 ? 19.029 -18.948 -32.084 1.00 91.00 191 ASN A N 1
ATOM 1485 C CA . ASN A 1 191 ? 18.437 -20.164 -32.639 1.00 91.00 191 ASN A CA 1
ATOM 1486 C C . ASN A 1 191 ? 18.084 -19.999 -34.122 1.00 91.00 191 ASN A C 1
ATOM 1488 O O . ASN A 1 191 ? 18.479 -20.838 -34.931 1.00 91.00 191 ASN A O 1
ATOM 1492 N N . GLU A 1 192 ? 17.434 -18.898 -34.509 1.00 91.31 192 GLU A N 1
ATOM 1493 C CA . GLU A 1 192 ? 17.119 -18.612 -35.917 1.00 91.31 192 GLU A CA 1
ATOM 1494 C C . GLU A 1 192 ? 18.381 -18.588 -36.793 1.00 91.31 192 GLU A C 1
ATOM 1496 O O . GLU A 1 192 ? 18.422 -19.192 -37.869 1.00 91.31 192 GLU A O 1
ATOM 1501 N N . LYS A 1 193 ? 19.455 -17.946 -36.314 1.00 92.00 193 LYS A N 1
ATOM 1502 C CA . LYS A 1 193 ? 20.744 -17.906 -37.020 1.00 92.00 193 LYS A CA 1
ATOM 1503 C C . LYS A 1 193 ? 21.390 -19.288 -37.118 1.00 92.00 193 LYS A C 1
ATOM 1505 O O . LYS A 1 193 ? 21.932 -19.608 -38.176 1.00 92.00 193 LYS A O 1
ATOM 1510 N N . ALA A 1 194 ? 21.334 -20.107 -36.069 1.00 89.31 194 ALA A N 1
ATOM 1511 C CA . ALA A 1 194 ? 21.882 -21.465 -36.079 1.00 89.31 194 ALA A CA 1
ATOM 1512 C C . ALA A 1 194 ? 21.154 -22.355 -37.096 1.00 89.31 194 ALA A C 1
ATOM 1514 O O . ALA A 1 194 ? 21.800 -22.971 -37.948 1.00 89.31 194 ALA A O 1
ATOM 1515 N N . ILE A 1 195 ? 19.820 -22.309 -37.087 1.00 89.69 195 ILE A N 1
ATOM 1516 C CA . ILE A 1 195 ? 18.964 -23.038 -38.028 1.00 89.69 195 ILE A CA 1
ATOM 1517 C C . ILE A 1 195 ? 19.224 -22.572 -39.467 1.00 89.69 195 ILE A C 1
ATOM 1519 O O . ILE A 1 195 ? 19.396 -23.401 -40.359 1.00 89.69 195 ILE A O 1
ATOM 1523 N N . SER A 1 196 ? 19.360 -21.260 -39.709 1.00 88.69 196 SER A N 1
ATOM 1524 C CA . SER A 1 196 ? 19.688 -20.731 -41.047 1.00 88.69 196 SER A CA 1
ATOM 1525 C C . SER A 1 196 ? 21.059 -21.183 -41.574 1.00 88.69 196 SER A C 1
ATOM 1527 O O . SER A 1 196 ? 21.284 -21.215 -42.781 1.00 88.69 196 SER A O 1
ATOM 1529 N N . GLN A 1 197 ? 21.974 -21.554 -40.673 1.00 92.06 197 GLN A N 1
ATOM 1530 C CA . GLN A 1 197 ? 23.293 -22.101 -40.995 1.00 92.06 197 GLN A CA 1
ATOM 1531 C C . GLN A 1 197 ? 23.285 -23.637 -41.092 1.00 92.06 197 GLN A C 1
ATOM 1533 O O . GLN A 1 197 ? 24.351 -24.236 -41.239 1.00 92.06 197 GLN A O 1
ATOM 1538 N N . GLY A 1 198 ? 22.114 -24.280 -40.995 1.00 85.56 198 GLY A N 1
ATOM 1539 C CA . GLY A 1 198 ? 21.963 -25.736 -41.033 1.00 85.56 198 GLY A CA 1
ATOM 1540 C C . GLY A 1 198 ? 22.442 -26.450 -39.767 1.00 85.56 198 GLY A C 1
ATOM 1541 O O . GLY A 1 198 ? 22.740 -27.641 -39.823 1.00 85.56 198 GLY A O 1
ATOM 1542 N N . LYS A 1 199 ? 22.564 -25.732 -38.644 1.00 88.62 199 LYS A N 1
ATOM 1543 C CA . LYS A 1 199 ? 22.908 -26.292 -37.329 1.00 88.62 199 LYS A CA 1
ATOM 1544 C C . LYS A 1 199 ? 21.644 -26.498 -36.497 1.00 88.62 199 LYS A C 1
ATOM 1546 O O . LYS A 1 199 ? 20.627 -25.848 -36.729 1.00 88.62 199 LYS A O 1
ATOM 1551 N N . GLU A 1 200 ? 21.729 -27.387 -35.514 1.00 85.56 200 GLU A N 1
ATOM 1552 C CA . GLU A 1 200 ? 20.674 -27.564 -34.513 1.00 85.56 200 GLU A CA 1
ATOM 1553 C C . GLU A 1 200 ? 20.538 -26.316 -33.621 1.00 85.56 200 GLU A C 1
ATOM 1555 O O . GLU A 1 200 ? 21.458 -25.495 -33.527 1.00 85.56 200 GLU A O 1
ATOM 1560 N N . ALA A 1 201 ? 19.368 -26.162 -32.996 1.00 85.81 201 ALA A N 1
ATOM 1561 C CA . ALA A 1 201 ? 19.087 -25.064 -32.077 1.00 85.81 201 ALA A CA 1
ATOM 1562 C C . ALA A 1 201 ? 20.072 -25.071 -30.896 1.00 85.81 201 ALA A C 1
ATOM 1564 O O . ALA A 1 201 ? 20.440 -26.125 -30.380 1.00 85.81 201 ALA A O 1
ATOM 1565 N N . ILE A 1 202 ? 20.507 -23.881 -30.483 1.00 88.62 202 ILE A N 1
ATOM 1566 C CA . ILE A 1 202 ? 21.500 -23.700 -29.416 1.00 88.62 202 ILE A CA 1
ATOM 1567 C C . ILE A 1 202 ? 20.820 -23.757 -28.045 1.00 88.62 202 ILE A C 1
ATOM 1569 O O . ILE A 1 202 ? 21.377 -24.315 -27.104 1.00 88.62 202 ILE A O 1
ATOM 1573 N N . TYR A 1 203 ? 19.625 -23.176 -27.952 1.00 90.69 203 TYR A N 1
ATOM 1574 C CA . TYR A 1 203 ? 18.809 -23.095 -26.744 1.00 90.69 203 TYR A CA 1
ATOM 1575 C C . TYR A 1 203 ? 17.498 -23.845 -26.944 1.00 90.69 203 TYR A C 1
ATOM 1577 O O . TYR A 1 203 ? 16.978 -23.905 -28.063 1.00 90.69 203 TYR A O 1
ATOM 1585 N N . THR A 1 204 ? 16.945 -24.387 -25.867 1.00 91.62 204 THR A N 1
ATOM 1586 C CA . THR A 1 204 ? 15.636 -25.045 -25.919 1.00 91.62 204 THR A CA 1
ATOM 1587 C C . THR A 1 204 ? 14.505 -24.018 -25.990 1.00 91.62 204 THR A C 1
ATOM 1589 O O . THR A 1 204 ? 14.640 -22.882 -25.530 1.00 91.62 204 THR A O 1
ATOM 1592 N N . GLU A 1 205 ? 13.370 -24.405 -26.580 1.00 89.56 205 GLU A N 1
ATOM 1593 C CA . GLU A 1 205 ? 12.180 -23.543 -26.604 1.00 89.56 205 GLU A CA 1
ATOM 1594 C C . GLU A 1 205 ? 11.660 -23.265 -25.188 1.00 89.56 205 GLU A C 1
ATOM 1596 O O . GLU A 1 205 ? 11.238 -22.143 -24.914 1.00 89.56 205 GLU A O 1
ATOM 1601 N N . ASP A 1 206 ? 11.774 -24.239 -24.281 1.00 91.94 206 ASP A N 1
ATOM 1602 C CA . ASP A 1 206 ? 11.358 -24.107 -22.883 1.00 91.94 206 ASP A CA 1
ATOM 1603 C C . ASP A 1 206 ? 12.157 -23.013 -22.151 1.00 91.94 206 ASP A C 1
ATOM 1605 O O . ASP A 1 206 ? 11.567 -22.155 -21.498 1.00 91.94 206 ASP A O 1
ATOM 1609 N N . GLU A 1 207 ? 13.483 -22.953 -22.327 1.00 91.25 207 GLU A N 1
ATOM 1610 C CA . GLU A 1 207 ? 14.333 -21.909 -21.724 1.00 91.25 207 GLU A CA 1
ATOM 1611 C C . GLU A 1 207 ? 13.966 -20.498 -22.214 1.00 91.25 207 GLU A C 1
ATOM 1613 O O . GLU A 1 207 ? 13.923 -19.541 -21.436 1.00 91.25 207 GLU A O 1
ATOM 1618 N N . ILE A 1 208 ? 13.673 -20.353 -23.510 1.00 91.50 208 ILE A N 1
ATOM 1619 C CA . ILE A 1 208 ? 13.249 -19.073 -24.096 1.00 91.50 208 ILE A CA 1
ATOM 1620 C C . ILE A 1 208 ? 11.854 -18.700 -23.583 1.00 91.50 208 ILE A C 1
ATOM 1622 O O . ILE A 1 208 ? 11.606 -17.541 -23.225 1.00 91.50 208 ILE A O 1
ATOM 1626 N N . ALA A 1 209 ? 10.950 -19.679 -23.524 1.00 93.12 209 ALA A N 1
ATOM 1627 C CA . ALA A 1 209 ? 9.584 -19.502 -23.060 1.00 93.12 209 ALA A CA 1
ATOM 1628 C C . ALA A 1 209 ? 9.532 -19.100 -21.583 1.00 93.12 209 ALA A C 1
ATOM 1630 O O . ALA A 1 209 ? 8.754 -18.211 -21.243 1.00 93.12 209 ALA A O 1
ATOM 1631 N N . GLU A 1 210 ? 10.366 -19.665 -20.709 1.00 94.88 210 GLU A N 1
ATOM 1632 C CA . GLU A 1 210 ? 10.440 -19.275 -19.295 1.00 94.88 210 GLU A CA 1
ATOM 1633 C C . GLU A 1 210 ? 10.807 -17.793 -19.127 1.00 94.88 210 GLU A C 1
ATOM 1635 O O . GLU A 1 210 ? 10.140 -17.052 -18.395 1.00 94.88 210 GLU A O 1
ATOM 1640 N N . LEU A 1 211 ? 11.834 -17.327 -19.847 1.00 92.12 211 LEU A N 1
ATOM 1641 C CA . LEU A 1 211 ? 12.282 -15.933 -19.796 1.00 92.12 211 LEU A CA 1
ATOM 1642 C C . LEU A 1 211 ? 11.219 -14.973 -20.348 1.00 92.12 211 LEU A C 1
ATOM 1644 O O . LEU A 1 211 ? 10.940 -13.938 -19.734 1.00 92.12 211 LEU A O 1
ATOM 1648 N N . ALA A 1 212 ? 10.596 -15.330 -21.474 1.00 91.81 212 ALA A N 1
ATOM 1649 C CA . ALA A 1 212 ? 9.529 -14.543 -22.087 1.00 91.81 212 ALA A CA 1
ATOM 1650 C C . ALA A 1 212 ? 8.262 -14.509 -21.216 1.00 91.81 212 ALA A C 1
ATOM 1652 O O . ALA A 1 212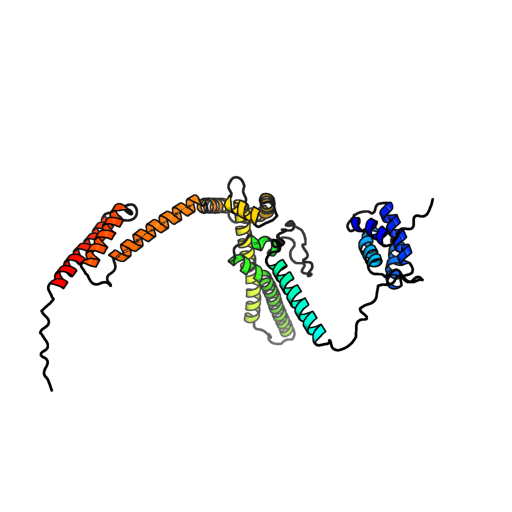 ? 7.653 -13.449 -21.041 1.00 91.81 212 ALA A O 1
ATOM 1653 N N . THR A 1 213 ? 7.889 -15.643 -20.620 1.00 94.44 213 THR A N 1
ATOM 1654 C CA . THR A 1 213 ? 6.733 -15.758 -19.720 1.00 94.44 213 THR A CA 1
ATOM 1655 C C . THR A 1 213 ? 6.945 -14.902 -18.483 1.00 94.44 213 THR A C 1
ATOM 1657 O O . THR A 1 213 ? 6.052 -14.144 -18.111 1.00 94.44 213 THR A O 1
ATOM 1660 N N . ARG A 1 214 ? 8.146 -14.932 -17.891 1.00 94.44 214 ARG A N 1
ATOM 1661 C CA . ARG A 1 214 ? 8.474 -14.092 -16.736 1.00 94.44 214 ARG A CA 1
ATOM 1662 C C . ARG A 1 214 ? 8.416 -12.599 -17.064 1.00 94.44 214 ARG A C 1
ATOM 1664 O O . ARG A 1 214 ? 7.849 -11.830 -16.293 1.00 94.44 214 ARG A O 1
ATOM 1671 N N . ALA A 1 215 ? 8.965 -12.179 -18.204 1.00 90.12 215 ALA A N 1
ATOM 1672 C CA . ALA A 1 215 ? 8.876 -10.783 -18.634 1.00 90.12 215 ALA A CA 1
ATOM 1673 C C . ALA A 1 215 ? 7.412 -10.348 -18.834 1.00 90.12 215 ALA A C 1
ATOM 1675 O O . ALA A 1 215 ? 6.999 -9.302 -18.331 1.00 90.12 215 ALA A O 1
ATOM 1676 N N . THR A 1 216 ? 6.611 -11.199 -19.481 1.00 92.25 216 THR A N 1
ATOM 1677 C CA . THR A 1 216 ? 5.181 -10.956 -19.717 1.00 92.25 216 THR A CA 1
ATOM 1678 C C . THR A 1 216 ? 4.395 -10.894 -18.408 1.00 92.25 216 THR A C 1
ATOM 1680 O O . THR A 1 216 ? 3.533 -10.033 -18.248 1.00 92.25 216 THR A O 1
ATOM 1683 N N . GLU A 1 217 ? 4.693 -11.761 -17.438 1.00 93.56 217 GLU A N 1
ATOM 1684 C CA . GLU A 1 217 ? 4.073 -11.754 -16.109 1.00 93.56 217 GLU A CA 1
ATOM 1685 C C . GLU A 1 217 ? 4.328 -10.426 -15.381 1.00 93.56 217 GLU A C 1
ATOM 1687 O O . GLU A 1 217 ? 3.406 -9.839 -14.804 1.00 93.56 217 GLU A O 1
ATOM 1692 N N . ILE A 1 218 ? 5.564 -9.919 -15.438 1.00 85.75 218 ILE A N 1
ATOM 1693 C CA . ILE A 1 218 ? 5.910 -8.638 -14.818 1.00 85.75 218 ILE A CA 1
ATOM 1694 C C . ILE A 1 218 ? 5.138 -7.488 -15.475 1.00 85.75 218 ILE A C 1
ATOM 1696 O O . ILE A 1 218 ? 4.571 -6.651 -14.767 1.00 85.75 218 ILE A O 1
ATOM 1700 N N . GLU A 1 219 ? 5.090 -7.458 -16.808 1.00 85.94 219 GLU A N 1
ATOM 1701 C CA . GLU A 1 219 ? 4.441 -6.397 -17.584 1.00 85.94 219 GLU A CA 1
ATOM 1702 C C . GLU A 1 219 ? 2.916 -6.386 -17.429 1.00 85.94 219 GLU A C 1
ATOM 1704 O O . GLU A 1 219 ? 2.318 -5.325 -17.256 1.00 85.94 219 GLU A O 1
ATOM 1709 N N . SER A 1 220 ? 2.285 -7.559 -17.496 1.00 83.19 220 SER A N 1
ATOM 1710 C CA . SER A 1 220 ? 0.826 -7.690 -17.591 1.00 83.19 220 SER A CA 1
ATOM 1711 C C . SER A 1 220 ? 0.129 -7.849 -16.241 1.00 83.19 220 SER A C 1
ATOM 1713 O O . SER A 1 220 ? -1.007 -7.398 -16.091 1.00 83.19 220 SER A O 1
ATOM 1715 N N . ASN A 1 221 ? 0.804 -8.431 -15.244 1.00 88.81 221 ASN A N 1
ATOM 1716 C CA . ASN A 1 221 ? 0.194 -8.745 -13.952 1.00 88.81 221 ASN A CA 1
ATOM 1717 C C . ASN A 1 221 ? 0.832 -7.948 -12.814 1.00 88.81 221 ASN A C 1
ATOM 1719 O O . ASN A 1 221 ? 0.144 -7.203 -12.111 1.00 88.81 221 ASN A O 1
ATOM 1723 N N . ILE A 1 222 ? 2.151 -8.069 -12.625 1.00 89.00 222 ILE A N 1
ATOM 1724 C CA . ILE A 1 222 ? 2.810 -7.543 -11.421 1.00 89.00 222 ILE A CA 1
ATOM 1725 C C . ILE A 1 222 ? 2.792 -6.015 -11.416 1.00 89.00 222 ILE A C 1
ATOM 1727 O O . ILE A 1 222 ? 2.254 -5.421 -10.480 1.00 89.00 222 ILE A O 1
ATOM 1731 N N . LEU A 1 223 ? 3.324 -5.363 -12.453 1.00 85.69 223 LEU A N 1
ATOM 1732 C CA . LEU A 1 223 ? 3.356 -3.901 -12.516 1.00 85.69 223 LEU A CA 1
ATOM 1733 C C . LEU A 1 223 ? 1.939 -3.294 -12.520 1.00 85.69 223 LEU A C 1
ATOM 1735 O O . LEU A 1 223 ? 1.688 -2.412 -11.693 1.00 85.69 223 LEU A O 1
ATOM 1739 N N . PRO A 1 224 ? 0.978 -3.765 -13.343 1.00 86.56 224 PRO A N 1
ATOM 1740 C CA . PRO A 1 224 ? -0.384 -3.235 -13.331 1.00 86.56 224 PRO A CA 1
ATOM 1741 C C . PRO A 1 224 ? -1.100 -3.424 -11.995 1.00 86.56 224 PRO A C 1
ATOM 1743 O O . PRO A 1 224 ? -1.854 -2.534 -11.598 1.00 86.56 224 PRO A O 1
ATOM 1746 N N . SER A 1 225 ? -0.846 -4.522 -11.270 1.00 89.25 225 SER A N 1
ATOM 1747 C CA . SER A 1 225 ? -1.411 -4.713 -9.927 1.00 89.25 225 SER A CA 1
ATOM 1748 C C . SER A 1 225 ? -0.908 -3.652 -8.946 1.00 89.25 225 SER A C 1
ATOM 1750 O O . SER A 1 225 ? -1.721 -3.021 -8.280 1.00 89.25 225 SER A O 1
ATOM 1752 N N . ILE A 1 226 ? 0.402 -3.363 -8.934 1.00 87.44 226 ILE A N 1
ATOM 1753 C CA . ILE A 1 226 ? 0.985 -2.318 -8.076 1.00 87.44 226 ILE A CA 1
ATOM 1754 C C . ILE A 1 226 ? 0.348 -0.965 -8.397 1.00 87.44 226 ILE A C 1
ATOM 1756 O O . ILE A 1 226 ? -0.064 -0.247 -7.492 1.00 87.44 226 ILE A O 1
ATOM 1760 N N . TYR A 1 227 ? 0.217 -0.620 -9.680 1.00 86.06 227 TYR A N 1
ATOM 1761 C CA . TYR A 1 227 ? -0.414 0.639 -10.081 1.00 86.06 227 TYR A CA 1
ATOM 1762 C C . TYR A 1 227 ? -1.896 0.710 -9.728 1.00 86.06 227 TYR A C 1
ATOM 1764 O O . TYR A 1 227 ? -2.386 1.771 -9.353 1.00 86.06 227 TYR A O 1
ATOM 1772 N N . THR A 1 228 ? -2.605 -0.412 -9.818 1.00 85.62 228 THR A N 1
ATOM 1773 C CA . THR A 1 228 ? -4.014 -0.490 -9.430 1.00 85.62 228 THR A CA 1
ATOM 1774 C C . THR A 1 228 ? -4.185 -0.277 -7.932 1.00 85.62 228 THR A C 1
ATOM 1776 O O . THR A 1 228 ? -5.075 0.468 -7.523 1.00 85.62 228 THR A O 1
ATOM 1779 N N . ASP A 1 229 ? -3.303 -0.863 -7.125 1.00 88.62 229 ASP A N 1
ATOM 1780 C CA . ASP A 1 229 ? -3.294 -0.673 -5.677 1.00 88.62 229 ASP A CA 1
ATOM 1781 C C . ASP A 1 229 ? -2.959 0.781 -5.308 1.00 88.62 229 ASP A C 1
ATOM 1783 O O . ASP A 1 229 ? -3.611 1.363 -4.442 1.00 88.62 229 ASP A O 1
ATOM 1787 N N . VAL A 1 230 ? -2.021 1.412 -6.026 1.00 87.62 230 VAL A N 1
ATOM 1788 C CA . VAL A 1 230 ? -1.715 2.846 -5.878 1.00 87.62 230 VAL A CA 1
ATOM 1789 C C . VAL A 1 230 ? -2.926 3.712 -6.213 1.00 87.62 230 VAL A C 1
ATOM 1791 O O . VAL A 1 230 ? -3.276 4.585 -5.422 1.00 87.62 230 VAL A O 1
ATOM 1794 N N . ASP A 1 231 ? -3.589 3.478 -7.350 1.00 86.25 231 ASP A N 1
ATOM 1795 C CA . ASP A 1 231 ? -4.799 4.220 -7.727 1.00 86.25 231 ASP A CA 1
ATOM 1796 C C . ASP A 1 231 ? -5.875 4.108 -6.634 1.00 86.25 231 ASP A C 1
ATOM 1798 O O . ASP A 1 231 ? -6.528 5.096 -6.292 1.00 86.25 231 ASP A O 1
ATOM 1802 N N . ARG A 1 232 ? -6.022 2.915 -6.046 1.00 88.38 232 ARG A N 1
ATOM 1803 C CA . ARG A 1 232 ? -6.990 2.634 -4.984 1.00 88.38 232 ARG A CA 1
ATOM 1804 C C . ARG A 1 232 ? -6.656 3.366 -3.684 1.00 88.38 232 ARG A C 1
ATOM 1806 O O . ARG A 1 232 ? -7.524 4.045 -3.143 1.00 88.38 232 ARG A O 1
ATOM 1813 N N . GLU A 1 233 ? -5.425 3.267 -3.188 1.00 90.00 233 GLU A N 1
ATOM 1814 C CA . GLU A 1 233 ? -5.022 3.932 -1.940 1.00 90.00 233 GLU A CA 1
ATOM 1815 C C . GLU A 1 233 ? -5.023 5.461 -2.082 1.00 90.00 233 GLU A C 1
ATOM 1817 O O . GLU A 1 233 ? -5.538 6.165 -1.213 1.00 90.00 233 GLU A O 1
ATOM 1822 N N . MET A 1 234 ? -4.557 5.994 -3.215 1.00 87.69 234 MET A N 1
ATOM 1823 C CA . MET A 1 234 ? -4.606 7.436 -3.478 1.00 87.69 234 MET A CA 1
ATOM 1824 C C . MET A 1 234 ? -6.044 7.943 -3.652 1.00 87.69 234 MET A C 1
ATOM 1826 O O . MET A 1 234 ? -6.379 9.039 -3.191 1.00 87.69 234 MET A O 1
ATOM 1830 N N . GLY A 1 235 ? -6.922 7.145 -4.268 1.00 86.81 235 GLY A N 1
ATOM 1831 C CA . GLY A 1 235 ? -8.358 7.415 -4.321 1.00 86.81 235 GLY A CA 1
ATOM 1832 C C . GLY A 1 235 ? -9.014 7.408 -2.935 1.00 86.81 235 GLY A C 1
ATOM 1833 O O . GLY A 1 235 ? -9.913 8.206 -2.666 1.00 86.81 235 GLY A O 1
ATOM 1834 N N . GLU A 1 236 ? -8.528 6.570 -2.019 1.00 90.75 236 GLU A N 1
ATOM 1835 C CA . GLU A 1 236 ? -8.965 6.547 -0.623 1.00 90.75 236 GLU A CA 1
ATOM 1836 C C . GLU A 1 236 ? -8.543 7.834 0.109 1.00 90.75 236 GLU A C 1
ATOM 1838 O O . GLU A 1 236 ? -9.363 8.474 0.773 1.00 90.75 236 GLU A O 1
ATOM 1843 N N . CYS A 1 237 ? -7.293 8.274 -0.076 1.00 88.94 237 CYS A N 1
ATOM 1844 C CA . CYS A 1 237 ? -6.798 9.557 0.430 1.00 88.94 237 CYS A CA 1
ATOM 1845 C C . CYS A 1 237 ? -7.630 10.737 -0.095 1.00 88.94 237 CYS A C 1
ATOM 1847 O O . CYS A 1 237 ? -7.990 11.622 0.680 1.00 88.94 237 CYS A O 1
ATOM 1849 N N . TYR A 1 238 ? -7.994 10.738 -1.383 1.00 90.94 238 TYR A N 1
ATOM 1850 C CA . TYR A 1 238 ? -8.868 11.759 -1.974 1.00 90.94 238 TYR A CA 1
ATOM 1851 C C . TYR A 1 238 ? -10.213 11.887 -1.239 1.00 90.94 238 TYR A C 1
ATOM 1853 O O . TYR A 1 238 ? -10.676 13.003 -0.973 1.00 90.94 238 TYR A O 1
ATOM 1861 N N . LEU A 1 239 ? -10.839 10.755 -0.903 1.00 90.25 239 LEU A N 1
ATOM 1862 C CA . LEU A 1 239 ? -12.117 10.724 -0.191 1.00 90.25 239 LEU A CA 1
ATOM 1863 C C . LEU A 1 239 ? -11.959 11.148 1.273 1.00 90.25 239 LEU A C 1
ATOM 1865 O O . LEU A 1 239 ? -12.770 11.936 1.764 1.00 90.25 239 LEU A O 1
ATOM 1869 N N . ARG A 1 240 ? -10.883 10.718 1.945 1.00 89.06 240 ARG A N 1
ATOM 1870 C CA . ARG A 1 240 ? -10.573 11.150 3.318 1.00 89.06 240 ARG A CA 1
ATOM 1871 C C . ARG A 1 240 ? -10.310 12.644 3.440 1.00 89.06 240 ARG A C 1
ATOM 1873 O O . ARG A 1 240 ? -10.658 13.228 4.458 1.00 89.06 240 ARG A O 1
ATOM 1880 N N . LEU A 1 241 ? -9.741 13.272 2.415 1.00 89.44 241 LEU A N 1
ATOM 1881 C CA . LEU A 1 241 ? -9.471 14.713 2.402 1.00 89.44 241 LEU A CA 1
ATOM 1882 C C . LEU A 1 241 ? -10.719 15.573 2.126 1.00 89.44 241 LEU A C 1
ATOM 1884 O O . LEU A 1 241 ? -10.616 16.796 2.086 1.00 89.44 241 LEU A O 1
ATOM 1888 N N . SER A 1 242 ? -11.898 14.975 1.915 1.00 88.06 242 SER A N 1
ATOM 1889 C CA . SER A 1 242 ? -13.147 15.719 1.708 1.00 88.06 242 SER A CA 1
ATOM 1890 C C . SER A 1 242 ? -13.552 16.511 2.958 1.00 88.06 242 SER A C 1
ATOM 1892 O O . SER A 1 242 ? -13.786 15.938 4.016 1.00 88.06 242 SER A O 1
ATOM 1894 N N . GLU A 1 243 ? -13.746 17.823 2.830 1.00 81.69 243 GLU A N 1
ATOM 1895 C CA . GLU A 1 243 ? -14.153 18.692 3.949 1.00 81.69 243 GLU A CA 1
ATOM 1896 C C . GLU A 1 243 ? -15.537 18.358 4.528 1.00 81.69 243 GLU A C 1
ATOM 1898 O O . GLU A 1 243 ? -15.795 18.610 5.702 1.00 81.69 243 GLU A O 1
ATOM 1903 N N . LYS A 1 244 ? -16.448 17.817 3.707 1.00 80.06 244 LYS A N 1
ATOM 1904 C CA . LYS A 1 244 ? -17.846 17.562 4.101 1.00 80.06 244 LYS A CA 1
ATOM 1905 C C . LYS A 1 244 ? -18.081 16.143 4.609 1.00 80.06 244 LYS A C 1
ATOM 1907 O O . LYS A 1 244 ? -18.908 15.932 5.489 1.00 80.06 244 LYS A O 1
ATOM 1912 N N . THR A 1 245 ? -17.409 15.174 3.999 1.00 78.75 245 THR A N 1
ATOM 1913 C CA . THR A 1 245 ? -17.690 13.736 4.166 1.00 78.75 245 THR A CA 1
ATOM 1914 C C . THR A 1 245 ? -16.451 12.917 4.506 1.00 78.75 245 THR A C 1
ATOM 1916 O O . THR A 1 245 ? -16.569 11.714 4.715 1.00 78.75 245 THR A O 1
ATOM 1919 N N . GLY A 1 246 ? -15.277 13.547 4.521 1.00 80.31 246 GLY A N 1
ATOM 1920 C CA . GLY A 1 246 ? -14.006 12.890 4.776 1.00 80.31 246 GLY A CA 1
ATOM 1921 C C . GLY A 1 246 ? -13.735 12.687 6.261 1.00 80.31 246 GLY A C 1
ATOM 1922 O O . GLY A 1 246 ? -14.632 12.750 7.104 1.00 80.31 246 GLY A O 1
ATOM 1923 N N . ASP A 1 247 ? -12.469 12.429 6.563 1.00 83.62 247 ASP A N 1
ATOM 1924 C CA . ASP A 1 247 ? -11.979 12.122 7.898 1.00 83.62 247 ASP A CA 1
ATOM 1925 C C . ASP A 1 247 ? -11.271 13.354 8.503 1.00 83.62 247 ASP A C 1
ATOM 1927 O O . ASP A 1 247 ? -10.179 13.724 8.051 1.00 83.62 247 ASP A O 1
ATOM 1931 N N . PRO A 1 248 ? -11.855 14.000 9.532 1.00 82.00 248 PRO A N 1
ATOM 1932 C CA . PRO A 1 248 ? -11.249 15.153 10.192 1.00 82.00 248 PRO A CA 1
ATOM 1933 C C . PRO A 1 248 ? -9.884 14.853 10.826 1.00 82.00 248 PRO A C 1
ATOM 1935 O O . PRO A 1 248 ? -9.024 15.737 10.863 1.00 82.00 248 PRO A O 1
ATOM 1938 N N . GLU A 1 249 ? -9.658 13.632 11.322 1.00 83.44 249 GLU A N 1
ATOM 1939 C CA . GLU A 1 249 ? -8.375 13.245 11.918 1.00 83.44 249 GLU A CA 1
ATOM 1940 C C . GLU A 1 249 ? -7.295 13.146 10.847 1.00 83.44 249 GLU A C 1
ATOM 1942 O O . GLU A 1 249 ? -6.204 13.698 11.015 1.00 83.44 249 GLU A O 1
ATOM 1947 N N . TYR A 1 250 ? -7.626 12.534 9.709 1.00 84.50 250 TYR A N 1
ATOM 1948 C CA . TYR A 1 250 ? -6.726 12.451 8.564 1.00 84.50 250 TYR A CA 1
ATOM 1949 C C . TYR A 1 250 ? -6.396 13.832 7.985 1.00 84.50 250 TYR A C 1
ATOM 1951 O O . TYR A 1 250 ? -5.231 14.135 7.722 1.00 84.50 250 TYR A O 1
ATOM 1959 N N . ILE A 1 251 ? -7.387 14.720 7.858 1.00 86.06 251 ILE A N 1
ATOM 1960 C CA . ILE A 1 251 ? -7.167 16.107 7.414 1.00 86.06 251 ILE A CA 1
ATOM 1961 C C . ILE A 1 251 ? -6.210 16.833 8.373 1.00 86.06 251 ILE A C 1
ATOM 1963 O O . ILE A 1 251 ? -5.284 17.517 7.930 1.00 86.06 251 ILE A O 1
ATOM 1967 N N . ASN A 1 252 ? -6.389 16.667 9.686 1.00 85.25 252 ASN A N 1
ATOM 1968 C CA . ASN A 1 252 ? -5.502 17.257 10.690 1.00 85.25 252 ASN A CA 1
ATOM 1969 C C . ASN A 1 252 ? -4.091 16.658 10.655 1.00 85.25 252 ASN A C 1
ATOM 1971 O O . ASN A 1 252 ? -3.113 17.392 10.810 1.00 85.25 252 ASN A O 1
ATOM 1975 N N . TYR A 1 253 ? -3.973 15.348 10.439 1.00 84.75 253 TYR A N 1
ATOM 1976 C CA . TYR A 1 253 ? -2.692 14.677 10.235 1.00 84.75 253 TYR A CA 1
ATOM 1977 C C . TYR A 1 253 ? -1.953 15.267 9.031 1.00 84.75 253 TYR A C 1
ATOM 1979 O O . TYR A 1 253 ? -0.774 15.612 9.150 1.00 84.75 253 TYR A O 1
ATOM 1987 N N . VAL A 1 254 ? -2.650 15.464 7.908 1.00 85.00 254 VAL A N 1
ATOM 1988 C CA . VAL A 1 254 ? -2.051 16.030 6.697 1.00 85.00 254 VAL A CA 1
ATOM 1989 C C . VAL A 1 254 ? -1.594 17.471 6.922 1.00 85.00 254 VAL A C 1
ATOM 1991 O O . VAL A 1 254 ? -0.450 17.781 6.607 1.00 85.00 254 VAL A O 1
ATOM 1994 N N . LYS A 1 255 ? -2.409 18.317 7.570 1.00 85.12 255 LYS A N 1
ATOM 1995 C CA . LYS A 1 255 ? -2.028 19.704 7.919 1.00 85.12 255 LYS A CA 1
ATOM 1996 C C . LYS A 1 255 ? -0.789 19.798 8.815 1.00 85.12 255 LYS A C 1
ATOM 1998 O O . LYS A 1 255 ? -0.050 20.775 8.746 1.00 85.12 255 LYS A O 1
ATOM 2003 N N . LYS A 1 256 ? -0.586 18.828 9.711 1.00 84.38 256 LYS A N 1
ATOM 2004 C CA . LYS A 1 256 ? 0.573 18.808 10.621 1.00 84.38 256 LYS A CA 1
ATOM 2005 C C . LYS A 1 256 ? 1.834 18.311 9.915 1.00 84.38 256 LYS A C 1
ATOM 2007 O O . LYS A 1 256 ? 2.911 18.891 10.087 1.00 84.38 256 LYS A O 1
ATOM 2012 N N . THR A 1 257 ? 1.677 17.240 9.142 1.00 81.62 257 THR A N 1
ATOM 2013 C CA . THR A 1 257 ? 2.779 16.477 8.546 1.00 81.62 257 THR A CA 1
ATOM 2014 C C . THR A 1 257 ? 3.310 17.132 7.277 1.00 81.62 257 THR A C 1
ATOM 2016 O O . THR A 1 257 ? 4.523 17.213 7.103 1.00 81.62 257 THR A O 1
ATOM 2019 N N . PHE A 1 258 ? 2.423 17.646 6.424 1.00 79.31 258 PHE A N 1
ATOM 2020 C CA . PHE A 1 258 ? 2.769 18.222 5.128 1.00 79.31 258 PHE A CA 1
ATOM 2021 C C . PHE A 1 258 ? 2.591 19.741 5.145 1.00 79.31 258 PHE A C 1
ATOM 2023 O O . PHE A 1 258 ? 1.715 20.278 5.819 1.00 79.31 258 PHE A O 1
ATOM 2030 N N . THR A 1 259 ? 3.429 20.443 4.385 1.00 77.94 259 THR A N 1
ATOM 2031 C CA . THR A 1 259 ? 3.355 21.910 4.233 1.00 77.94 259 THR A CA 1
ATOM 2032 C C . THR A 1 259 ? 2.269 22.341 3.234 1.00 77.94 259 THR A C 1
ATOM 2034 O O . THR A 1 259 ? 1.958 23.523 3.130 1.00 77.94 259 THR A O 1
ATOM 2037 N N . VAL A 1 260 ? 1.688 21.390 2.498 1.00 77.44 260 VAL A N 1
ATOM 2038 C CA . VAL A 1 260 ? 0.678 21.626 1.455 1.00 77.44 260 VAL A CA 1
ATOM 2039 C C . VAL A 1 260 ? -0.726 21.641 2.059 1.00 77.44 260 VAL A C 1
ATOM 2041 O O . VAL A 1 260 ? -1.032 20.873 2.974 1.00 77.44 260 VAL A O 1
ATOM 2044 N N . GLU A 1 261 ? -1.604 22.492 1.528 1.00 83.44 261 GLU A N 1
ATOM 2045 C CA . GLU A 1 261 ? -3.001 22.521 1.950 1.00 83.44 261 GLU A CA 1
ATOM 2046 C C . GLU A 1 261 ? -3.713 21.195 1.588 1.00 83.44 261 GLU A C 1
ATOM 2048 O O . GLU A 1 261 ? -3.604 20.725 0.451 1.00 83.44 261 GLU A O 1
ATOM 2053 N N . PRO A 1 262 ? -4.498 20.589 2.504 1.00 85.75 262 PRO A N 1
ATOM 2054 C CA . PRO A 1 262 ? -5.227 19.344 2.237 1.00 85.75 262 PRO A CA 1
ATOM 2055 C C . PRO A 1 262 ? -6.089 19.372 0.972 1.00 85.75 262 PRO A C 1
ATOM 2057 O O . PRO A 1 262 ? -6.206 18.361 0.281 1.00 85.75 262 PRO A O 1
ATOM 2060 N N . GLN A 1 263 ? -6.679 20.524 0.649 1.00 86.81 263 GLN A N 1
ATOM 2061 C CA . GLN A 1 263 ? -7.554 20.667 -0.512 1.00 86.81 263 GLN A CA 1
ATOM 2062 C C . GLN A 1 263 ? -6.777 20.764 -1.832 1.00 86.81 263 GLN A C 1
ATOM 2064 O O . GLN A 1 263 ? -7.240 20.285 -2.875 1.00 86.81 263 GLN A O 1
ATOM 2069 N N . GLU A 1 264 ? -5.566 21.315 -1.790 1.00 84.38 264 GLU A N 1
ATOM 2070 C CA . GLU A 1 264 ? -4.643 21.285 -2.919 1.00 84.38 264 GLU A CA 1
ATOM 2071 C C . GLU A 1 264 ? -4.196 19.842 -3.195 1.00 84.38 264 GLU A C 1
ATOM 2073 O O . GLU A 1 264 ? -4.311 19.369 -4.328 1.00 84.38 264 GLU A O 1
ATOM 2078 N N . LEU A 1 265 ? -3.827 19.088 -2.151 1.00 83.75 265 LEU A N 1
ATOM 2079 C CA . LEU A 1 265 ? -3.528 17.652 -2.258 1.00 83.75 265 LEU A CA 1
ATOM 2080 C C . LEU A 1 265 ? -4.724 16.851 -2.783 1.00 83.75 265 LEU A C 1
ATOM 2082 O O . LEU A 1 265 ? -4.575 16.006 -3.663 1.00 83.75 265 LEU A O 1
ATOM 2086 N N . ARG A 1 266 ? -5.938 17.155 -2.318 1.00 85.50 266 ARG A N 1
ATOM 2087 C CA . ARG A 1 266 ? -7.157 16.517 -2.824 1.00 85.50 266 ARG A CA 1
ATOM 2088 C C . ARG A 1 266 ? -7.348 16.762 -4.321 1.00 85.50 266 ARG A C 1
ATOM 2090 O O . ARG A 1 266 ? -7.722 15.849 -5.050 1.00 85.50 266 ARG A O 1
ATOM 2097 N N . THR A 1 267 ? -7.065 17.966 -4.807 1.00 84.88 267 THR A N 1
ATOM 2098 C CA . THR A 1 267 ? -7.131 18.260 -6.247 1.00 84.88 267 THR A CA 1
ATOM 2099 C C . THR A 1 267 ? -6.115 17.422 -7.025 1.00 84.88 267 THR A C 1
ATOM 2101 O O . THR A 1 267 ? -6.454 16.857 -8.065 1.00 84.88 267 THR A O 1
ATOM 2104 N N . GLN A 1 268 ? -4.907 17.263 -6.482 1.00 82.69 268 GLN A N 1
ATOM 2105 C CA . GLN A 1 268 ? -3.857 16.424 -7.063 1.00 82.69 268 GLN A CA 1
ATOM 2106 C C . GLN A 1 268 ? -4.211 14.926 -7.060 1.00 82.69 268 GLN A C 1
ATOM 2108 O O . GLN A 1 268 ? -3.817 14.204 -7.974 1.00 82.69 268 GLN A O 1
ATOM 2113 N N . PHE A 1 269 ? -4.976 14.450 -6.073 1.00 86.12 269 PHE A N 1
ATOM 2114 C CA . PHE A 1 269 ? -5.364 13.037 -5.961 1.00 86.12 269 PHE A CA 1
ATOM 2115 C C . PHE A 1 269 ? -6.615 12.669 -6.771 1.00 86.12 269 PHE A C 1
ATOM 2117 O O . PHE A 1 269 ? -6.879 11.486 -6.994 1.00 86.12 269 PHE A O 1
ATOM 2124 N N . LYS A 1 270 ? -7.364 13.660 -7.272 1.00 85.19 270 LYS A N 1
ATOM 2125 C CA . LYS A 1 270 ? -8.595 13.449 -8.052 1.00 85.19 270 LYS A CA 1
ATOM 2126 C C . LYS A 1 270 ? -8.441 12.462 -9.226 1.00 85.19 270 LYS A C 1
ATOM 2128 O O . LYS A 1 270 ? -9.310 11.602 -9.359 1.00 85.19 270 LYS A O 1
ATOM 2133 N N . PRO A 1 271 ? -7.368 12.501 -10.043 1.00 84.50 271 PRO A N 1
ATOM 2134 C CA . PRO A 1 271 ? -7.220 11.567 -11.161 1.00 84.50 271 PRO A CA 1
ATOM 2135 C C . PRO A 1 271 ? -7.117 10.099 -10.723 1.00 84.50 271 PRO A C 1
ATOM 2137 O O . PRO A 1 271 ? -7.584 9.213 -11.434 1.00 84.50 271 PRO A O 1
ATOM 2140 N N . PHE A 1 272 ? -6.528 9.827 -9.553 1.00 85.25 272 PHE A N 1
ATOM 2141 C CA . PHE A 1 272 ? -6.439 8.471 -9.003 1.00 85.25 272 PHE A CA 1
ATOM 2142 C C . PHE A 1 272 ? -7.810 7.969 -8.555 1.00 85.25 272 PHE A C 1
ATOM 2144 O O . PHE A 1 272 ? -8.190 6.845 -8.871 1.00 85.25 272 PHE A O 1
ATOM 2151 N N . PHE A 1 273 ? -8.588 8.838 -7.902 1.00 87.44 273 PHE A N 1
ATOM 2152 C CA . PHE A 1 273 ? -9.973 8.541 -7.551 1.00 87.44 273 PHE A CA 1
ATOM 2153 C C . PHE A 1 273 ? -10.823 8.237 -8.791 1.00 87.44 273 PHE A C 1
ATOM 2155 O O . PHE A 1 273 ? -11.516 7.227 -8.811 1.00 87.44 273 PHE A O 1
ATOM 2162 N N . GLU A 1 274 ? -10.746 9.059 -9.841 1.00 86.75 274 GLU A N 1
ATOM 2163 C CA . GLU A 1 274 ? -11.505 8.838 -11.081 1.00 86.75 274 GLU A CA 1
ATOM 2164 C C . GLU A 1 274 ? -11.148 7.492 -11.733 1.00 86.75 274 GLU A C 1
ATOM 2166 O O . GLU A 1 274 ? -12.040 6.753 -12.154 1.00 86.75 274 GLU A O 1
ATOM 2171 N N . LYS A 1 275 ? -9.861 7.120 -11.748 1.00 84.81 275 LYS A N 1
ATOM 2172 C CA . LYS A 1 275 ? -9.409 5.806 -12.230 1.00 84.81 275 LYS A CA 1
ATOM 2173 C C . LYS A 1 275 ? -9.937 4.662 -11.367 1.00 84.81 275 LYS A C 1
ATOM 2175 O O . LYS A 1 275 ? -10.484 3.706 -11.916 1.00 84.81 275 LYS A O 1
ATOM 2180 N N . ALA A 1 276 ? -9.819 4.759 -10.044 1.00 86.38 276 ALA A N 1
ATOM 2181 C CA . ALA A 1 276 ? -10.324 3.743 -9.122 1.00 86.38 276 ALA A CA 1
ATOM 2182 C C . ALA A 1 276 ? -11.846 3.563 -9.262 1.00 86.38 276 ALA A C 1
ATOM 2184 O O . ALA A 1 276 ? -12.319 2.442 -9.429 1.00 86.38 276 ALA A O 1
ATOM 2185 N N . GLN A 1 277 ? -12.591 4.669 -9.315 1.00 88.38 277 GLN A N 1
ATOM 2186 C CA . GLN A 1 277 ? -14.044 4.692 -9.484 1.00 88.38 277 GLN A CA 1
ATOM 2187 C C . GLN A 1 277 ? -14.492 4.147 -10.849 1.00 88.38 277 GLN A C 1
ATOM 2189 O O . GLN A 1 277 ? -15.540 3.515 -10.952 1.00 88.38 277 GLN A O 1
ATOM 2194 N N . SER A 1 278 ? -13.708 4.376 -11.908 1.00 85.38 278 SER A N 1
ATOM 2195 C CA . SER A 1 278 ? -14.002 3.819 -13.235 1.00 85.38 278 SER A CA 1
ATOM 2196 C C . SER A 1 278 ? -13.850 2.295 -13.290 1.00 85.38 278 SER A C 1
ATOM 2198 O O . SER A 1 278 ? -14.554 1.639 -14.053 1.00 85.38 278 SER A O 1
ATOM 2200 N N . ARG A 1 279 ? -12.947 1.732 -12.475 1.00 87.06 279 ARG A N 1
ATOM 2201 C CA . ARG A 1 279 ? -12.725 0.283 -12.364 1.00 87.06 279 ARG A CA 1
ATOM 2202 C C . ARG A 1 279 ? -13.739 -0.378 -11.436 1.00 87.06 279 ARG A C 1
ATOM 2204 O O . ARG A 1 279 ? -14.222 -1.462 -11.746 1.00 87.06 279 ARG A O 1
ATOM 2211 N N . ASP A 1 280 ? -14.049 0.269 -10.316 1.00 89.38 280 ASP A N 1
ATOM 2212 C CA . ASP A 1 280 ? -15.006 -0.209 -9.321 1.00 89.38 280 ASP A CA 1
ATOM 2213 C C . ASP A 1 280 ? -16.051 0.879 -9.008 1.00 89.38 280 ASP A C 1
ATOM 2215 O O . ASP A 1 280 ? -15.773 1.820 -8.258 1.00 89.38 280 ASP A O 1
ATOM 2219 N N . PRO A 1 281 ? -17.286 0.746 -9.530 1.00 90.31 281 PRO A N 1
ATOM 2220 C CA . PRO A 1 281 ? -18.361 1.700 -9.274 1.00 90.31 281 PRO A CA 1
ATOM 2221 C C . PRO A 1 281 ? -18.765 1.825 -7.798 1.00 90.31 281 PRO A C 1
ATOM 2223 O O . PRO A 1 281 ? -19.339 2.844 -7.421 1.00 90.31 281 PRO A O 1
ATOM 2226 N N . ARG A 1 282 ? -18.483 0.819 -6.957 1.00 91.25 282 ARG A N 1
ATOM 2227 C CA . ARG A 1 282 ? -18.798 0.838 -5.516 1.00 91.25 282 ARG A CA 1
ATOM 2228 C C . ARG A 1 282 ? -17.644 1.356 -4.666 1.00 91.25 282 ARG A C 1
ATOM 2230 O O . ARG A 1 282 ? -17.759 1.393 -3.443 1.00 91.25 282 ARG A O 1
ATOM 2237 N N . PHE A 1 283 ? -16.543 1.765 -5.295 1.00 90.69 283 PHE A N 1
ATOM 2238 C CA . PHE A 1 283 ? -15.344 2.200 -4.596 1.00 90.69 283 PHE A CA 1
ATOM 2239 C C . PHE A 1 283 ? -15.628 3.343 -3.613 1.00 90.69 283 PHE A C 1
ATOM 2241 O O . PHE A 1 283 ? -15.297 3.228 -2.433 1.00 90.69 283 PHE A O 1
ATOM 2248 N N . ALA A 1 284 ? -16.285 4.416 -4.066 1.00 87.75 284 ALA A N 1
ATOM 2249 C CA . ALA A 1 284 ? -16.619 5.550 -3.207 1.00 87.75 284 ALA A CA 1
ATOM 2250 C C . ALA A 1 284 ? -17.482 5.161 -1.995 1.00 87.75 284 ALA A C 1
ATOM 2252 O O . ALA A 1 284 ? -17.194 5.609 -0.885 1.00 87.75 284 ALA A O 1
ATOM 2253 N N . ASP A 1 285 ? -18.487 4.306 -2.195 1.00 88.25 285 ASP A N 1
ATOM 2254 C CA . ASP A 1 285 ? -19.397 3.867 -1.133 1.00 88.25 285 ASP A CA 1
ATOM 2255 C C . ASP A 1 285 ? -18.662 3.001 -0.101 1.00 88.25 285 ASP A C 1
ATOM 2257 O O . ASP A 1 285 ? -18.737 3.26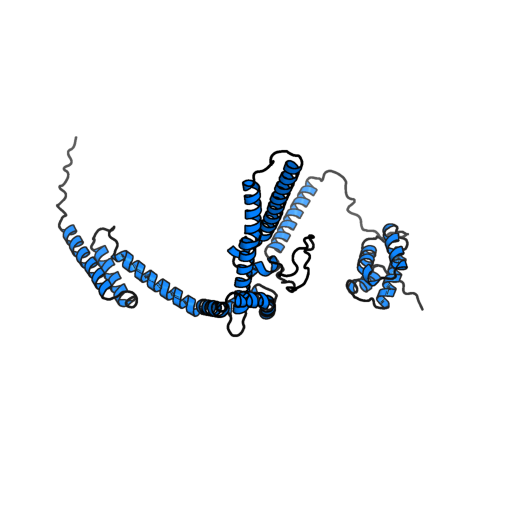2 1.099 1.00 88.25 285 ASP A O 1
ATOM 2261 N N . ALA A 1 286 ? -17.859 2.038 -0.562 1.00 88.56 286 ALA A N 1
ATOM 2262 C CA . ALA A 1 286 ? -17.070 1.168 0.308 1.00 88.56 286 ALA A CA 1
ATOM 2263 C C . ALA A 1 286 ? -16.056 1.957 1.155 1.00 88.56 286 ALA A C 1
ATOM 2265 O O . ALA A 1 286 ? -15.855 1.670 2.338 1.00 88.56 286 ALA A O 1
ATOM 2266 N N . ILE A 1 287 ? -15.417 2.976 0.570 1.00 87.31 287 ILE A N 1
ATOM 2267 C CA . ILE A 1 287 ? -14.506 3.846 1.318 1.00 87.31 287 ILE A CA 1
ATOM 2268 C C . ILE A 1 287 ? -15.271 4.767 2.273 1.00 87.31 287 ILE A C 1
ATOM 2270 O O . ILE A 1 287 ? -14.803 4.984 3.388 1.00 87.31 287 ILE A O 1
ATOM 2274 N N . ALA A 1 288 ? -16.442 5.281 1.897 1.00 85.38 288 ALA A N 1
ATOM 2275 C CA . ALA A 1 288 ? -17.267 6.082 2.799 1.00 85.38 288 ALA A CA 1
ATOM 2276 C C . ALA A 1 288 ? -17.707 5.277 4.035 1.00 85.38 288 ALA A C 1
ATOM 2278 O O . ALA A 1 288 ? -17.621 5.782 5.155 1.00 85.38 288 ALA A O 1
ATOM 2279 N N . GLU A 1 289 ? -18.095 4.010 3.859 1.00 85.06 289 GLU A N 1
ATOM 2280 C CA . GLU A 1 289 ? -18.380 3.088 4.965 1.00 85.06 289 GLU A CA 1
ATOM 2281 C C . GLU A 1 289 ? -17.142 2.833 5.833 1.00 85.06 289 GLU A C 1
ATOM 2283 O O . GLU A 1 289 ? -17.224 2.859 7.064 1.00 85.06 289 GLU A O 1
ATOM 2288 N N . LYS A 1 290 ? -15.972 2.635 5.214 1.00 85.06 290 LYS A N 1
ATOM 2289 C CA . LYS A 1 290 ? -14.699 2.479 5.932 1.00 85.06 290 LYS A CA 1
ATOM 2290 C C . LYS A 1 290 ? -14.378 3.717 6.775 1.00 85.06 290 LYS A C 1
ATOM 2292 O O . LYS A 1 290 ? -14.107 3.581 7.961 1.00 85.06 290 LYS A O 1
ATOM 2297 N N . ILE A 1 291 ? -14.508 4.918 6.209 1.00 83.06 291 ILE A N 1
ATOM 2298 C CA . ILE A 1 291 ? -14.304 6.190 6.920 1.00 83.06 291 ILE A CA 1
ATOM 2299 C C . ILE A 1 291 ? -15.304 6.344 8.073 1.00 83.06 291 ILE A C 1
ATOM 2301 O O . ILE A 1 291 ? -14.924 6.768 9.162 1.00 83.06 291 ILE A O 1
ATOM 2305 N N . ALA A 1 292 ? -16.575 5.990 7.868 1.00 78.75 292 ALA A N 1
ATOM 2306 C CA . ALA A 1 292 ? -17.583 6.036 8.925 1.00 78.75 292 ALA A CA 1
ATOM 2307 C C . ALA A 1 292 ? -17.244 5.084 10.087 1.00 78.75 292 ALA A C 1
ATOM 2309 O O . ALA A 1 292 ? -17.409 5.457 11.250 1.00 78.75 292 ALA A O 1
ATOM 2310 N N . ASN A 1 293 ? -16.723 3.895 9.775 1.00 76.69 293 ASN A N 1
ATOM 2311 C CA . ASN A 1 293 ? -16.262 2.908 10.751 1.00 76.69 293 ASN A CA 1
ATOM 2312 C C . ASN A 1 293 ? -14.961 3.308 11.466 1.00 76.69 293 ASN A C 1
ATOM 2314 O O . ASN A 1 293 ? -14.767 2.925 12.620 1.00 76.69 293 ASN A O 1
ATOM 2318 N N . ASP A 1 294 ? -14.084 4.056 10.795 1.00 71.12 294 ASP A N 1
ATOM 2319 C CA . ASP A 1 294 ? -12.806 4.529 11.337 1.00 71.12 294 ASP A CA 1
ATOM 2320 C C . ASP A 1 294 ? -12.977 5.716 12.306 1.00 71.12 294 ASP A C 1
ATOM 2322 O O . ASP A 1 294 ? -12.045 6.036 13.046 1.00 71.12 294 ASP A O 1
ATOM 2326 N N . ARG A 1 295 ? -14.164 6.348 12.359 1.00 70.56 295 ARG A N 1
ATOM 2327 C CA . ARG A 1 295 ? -14.434 7.472 13.271 1.00 70.56 295 ARG A CA 1
ATOM 2328 C C . ARG A 1 295 ? -14.126 7.095 14.726 1.00 70.56 295 ARG A C 1
ATOM 2330 O O . ARG A 1 295 ? -14.577 6.044 15.193 1.00 70.56 295 ARG A O 1
ATOM 2337 N N . PRO A 1 296 ? -13.460 7.979 15.490 1.00 65.00 296 PRO A N 1
ATOM 2338 C CA . PRO A 1 296 ? -12.960 7.675 16.832 1.00 65.00 296 PRO A CA 1
ATOM 2339 C C . PRO A 1 296 ? -14.067 7.256 17.802 1.00 65.00 296 PRO A C 1
ATOM 2341 O O . PRO A 1 296 ? -13.850 6.388 18.639 1.00 65.00 296 PRO A O 1
ATOM 2344 N N . GLU A 1 297 ? -15.275 7.805 17.665 1.00 65.44 297 GLU A N 1
ATOM 2345 C CA . GLU A 1 297 ? -16.428 7.434 18.493 1.00 65.44 297 GLU A CA 1
ATOM 2346 C C . GLU A 1 297 ? -16.919 6.004 18.223 1.00 65.44 297 GLU A C 1
ATOM 2348 O O . GLU A 1 297 ? -17.290 5.285 19.150 1.00 65.44 297 GLU A O 1
ATOM 2353 N N . VAL A 1 298 ? -16.904 5.572 16.959 1.00 65.75 298 VAL A N 1
ATOM 2354 C CA . VAL A 1 298 ? -17.316 4.221 16.546 1.00 65.75 298 VAL A CA 1
ATOM 2355 C C . VAL A 1 298 ? -16.228 3.214 16.902 1.00 65.75 298 VAL A C 1
ATOM 2357 O O . VAL A 1 298 ? -16.523 2.141 17.425 1.00 65.75 298 VAL A O 1
ATOM 2360 N N . LYS A 1 299 ? -14.961 3.592 16.714 1.00 67.69 299 LYS A N 1
ATOM 2361 C CA . LYS A 1 299 ? -13.810 2.801 17.142 1.00 67.69 299 LYS A CA 1
ATOM 2362 C C . LYS A 1 299 ? -13.765 2.632 18.660 1.00 67.69 299 LYS A C 1
ATOM 2364 O O . LYS A 1 299 ? -13.595 1.516 19.125 1.00 67.69 299 LYS A O 1
ATOM 2369 N N . ALA A 1 300 ? -13.995 3.693 19.435 1.00 69.75 300 ALA A N 1
ATOM 2370 C CA . ALA A 1 300 ? -14.039 3.619 20.894 1.00 69.75 300 ALA A CA 1
ATOM 2371 C C . ALA A 1 300 ? -15.190 2.736 21.395 1.00 69.75 300 ALA A C 1
ATOM 2373 O O . ALA A 1 300 ? -14.999 1.984 22.348 1.00 69.75 300 ALA A O 1
ATOM 2374 N N . LYS A 1 301 ? -16.361 2.783 20.743 1.00 70.12 301 LYS A N 1
ATOM 2375 C CA . LYS A 1 301 ? -17.476 1.873 21.043 1.00 70.12 301 LYS A CA 1
ATOM 2376 C C . LYS A 1 301 ? -17.135 0.426 20.704 1.00 70.12 301 LYS A C 1
ATOM 2378 O O . LYS A 1 301 ? -17.291 -0.428 21.565 1.00 70.12 301 LYS A O 1
ATOM 2383 N N . ARG A 1 302 ? -16.572 0.157 19.523 1.00 71.12 302 ARG A N 1
ATOM 2384 C CA . ARG A 1 302 ? -16.120 -1.189 19.139 1.00 71.12 302 ARG A CA 1
ATOM 2385 C C . ARG A 1 302 ? -15.028 -1.714 20.073 1.00 71.12 302 ARG A C 1
ATOM 2387 O O . ARG A 1 302 ? -15.074 -2.872 20.460 1.00 71.12 302 ARG A O 1
ATOM 2394 N N . ASP A 1 303 ? -14.060 -0.884 20.450 1.00 72.69 303 ASP A N 1
ATOM 2395 C CA . ASP A 1 303 ? -12.995 -1.259 21.381 1.00 72.69 303 ASP A CA 1
ATOM 2396 C C . ASP A 1 303 ? -13.552 -1.490 22.794 1.00 72.69 303 ASP A C 1
ATOM 2398 O O . ASP A 1 303 ? -13.070 -2.372 23.502 1.00 72.69 303 ASP A O 1
ATOM 2402 N N . ALA A 1 304 ? -14.575 -0.736 23.213 1.00 79.38 304 ALA A N 1
ATOM 2403 C CA . ALA A 1 304 ? -15.280 -0.965 24.472 1.00 79.38 304 ALA A CA 1
ATOM 2404 C C . ALA A 1 304 ? -16.089 -2.270 24.441 1.00 79.38 304 ALA A C 1
ATOM 2406 O O . ALA A 1 304 ? -15.972 -3.056 25.373 1.00 79.38 304 ALA A O 1
ATOM 2407 N N . GLU A 1 305 ? -16.828 -2.542 23.365 1.00 79.12 305 GLU A N 1
ATOM 2408 C CA . GLU A 1 305 ? -17.562 -3.797 23.145 1.00 79.12 305 GLU A CA 1
ATOM 2409 C C . GLU A 1 305 ? -16.610 -4.997 23.061 1.00 79.12 305 GLU A C 1
ATOM 2411 O O . GLU A 1 305 ? -16.846 -6.031 23.678 1.00 79.12 305 GLU A O 1
ATOM 2416 N N . ALA A 1 306 ? -15.483 -4.860 22.358 1.00 82.19 306 ALA A N 1
ATOM 2417 C CA . ALA A 1 306 ? -14.464 -5.900 22.265 1.00 82.19 306 ALA A CA 1
ATOM 2418 C C . ALA A 1 306 ? -13.786 -6.159 23.617 1.00 82.19 306 ALA A C 1
ATOM 2420 O O . ALA A 1 306 ? -13.526 -7.313 23.952 1.00 82.19 306 ALA A O 1
ATOM 2421 N N . LYS A 1 307 ? -13.523 -5.114 24.416 1.00 85.19 307 LYS A N 1
ATOM 2422 C CA . LYS A 1 307 ? -13.025 -5.262 25.793 1.00 85.19 307 LYS A CA 1
ATOM 2423 C C . LYS A 1 307 ? -14.058 -5.924 26.693 1.00 85.19 307 LYS A C 1
ATOM 2425 O O . LYS A 1 307 ? -13.715 -6.863 27.398 1.00 85.19 307 LYS A O 1
ATOM 2430 N N . HIS A 1 308 ? -15.306 -5.476 26.636 1.00 85.38 308 HIS A N 1
ATOM 2431 C CA . HIS A 1 308 ? -16.410 -6.017 27.425 1.00 85.38 308 HIS A CA 1
ATOM 2432 C C . HIS A 1 308 ? -16.651 -7.500 27.092 1.00 85.38 308 HIS A C 1
ATOM 2434 O O . HIS A 1 308 ? -16.719 -8.330 27.997 1.00 85.38 308 HIS A O 1
ATOM 2440 N N . LYS A 1 309 ? -16.579 -7.874 25.809 1.00 86.94 309 LYS A N 1
ATOM 2441 C CA . LYS A 1 309 ? -16.575 -9.274 25.364 1.00 86.94 309 LYS A CA 1
ATOM 2442 C C . LYS A 1 309 ? -15.347 -10.056 25.835 1.00 86.94 309 LYS A C 1
ATOM 2444 O O . LYS A 1 309 ? -15.490 -11.162 26.345 1.00 86.94 309 LYS A O 1
ATOM 2449 N N . ALA A 1 310 ? -14.146 -9.492 25.719 1.00 88.38 310 ALA A N 1
ATOM 2450 C CA . ALA A 1 310 ? -12.920 -10.153 26.167 1.00 88.38 310 ALA A CA 1
ATOM 2451 C C . ALA A 1 310 ? -12.892 -10.385 27.690 1.00 88.38 310 ALA A C 1
ATOM 2453 O O . ALA A 1 310 ? -12.361 -11.397 28.154 1.00 88.38 310 ALA A O 1
ATOM 2454 N N . GLU A 1 311 ? -13.464 -9.470 28.474 1.00 88.25 311 GLU A N 1
ATOM 2455 C CA . GLU A 1 311 ? -13.632 -9.627 29.919 1.00 88.25 311 GLU A CA 1
ATOM 2456 C C . GLU A 1 311 ? -14.610 -10.762 30.248 1.00 88.25 311 GLU A C 1
ATOM 2458 O O . GLU A 1 311 ? -14.283 -11.616 31.077 1.00 88.25 311 GLU A O 1
ATOM 2463 N N . ALA A 1 312 ? -15.752 -10.835 29.554 1.00 87.62 312 ALA A N 1
ATOM 2464 C CA . ALA A 1 312 ? -16.693 -11.948 29.680 1.00 87.62 312 ALA A CA 1
ATOM 2465 C C . ALA A 1 312 ? -16.033 -13.293 29.321 1.00 87.62 312 ALA A C 1
ATOM 2467 O O . ALA A 1 312 ? -16.077 -14.241 30.110 1.00 87.62 312 ALA A O 1
ATOM 2468 N N . ASP A 1 313 ? -15.322 -13.360 28.193 1.00 88.38 313 ASP A N 1
ATOM 2469 C CA . ASP A 1 313 ? -14.611 -14.562 27.740 1.00 88.38 313 ASP A CA 1
ATOM 2470 C C . ASP A 1 313 ? -13.527 -15.006 28.738 1.00 88.38 313 ASP A C 1
ATOM 2472 O O . ASP A 1 313 ? -13.312 -16.202 28.953 1.00 88.38 313 ASP A O 1
ATOM 2476 N N . ALA A 1 314 ? -12.846 -14.065 29.401 1.00 90.12 314 ALA A N 1
ATOM 2477 C CA . ALA A 1 314 ? -11.862 -14.379 30.434 1.00 90.12 314 ALA A CA 1
ATOM 2478 C C . ALA A 1 314 ? -12.505 -15.008 31.685 1.00 90.12 314 ALA A C 1
ATOM 2480 O O . ALA A 1 314 ? -11.930 -15.937 32.273 1.00 90.12 314 ALA A O 1
ATOM 2481 N N . LEU A 1 315 ? -13.693 -14.536 32.081 1.00 88.88 315 LEU A N 1
ATOM 2482 C CA . LEU A 1 315 ? -14.480 -15.109 33.177 1.00 88.88 315 LEU A CA 1
ATOM 2483 C C . LEU A 1 315 ? -14.970 -16.516 32.821 1.00 88.88 315 LEU A C 1
ATOM 2485 O O . LEU A 1 315 ? -14.738 -17.452 33.592 1.00 88.88 315 LEU A O 1
ATOM 2489 N N . ILE A 1 316 ? -15.545 -16.686 31.626 1.00 89.44 316 ILE A N 1
ATOM 2490 C CA . ILE A 1 316 ? -15.990 -17.982 31.090 1.00 89.44 316 ILE A CA 1
ATOM 2491 C C . ILE A 1 316 ? -14.823 -18.970 31.054 1.00 89.44 316 ILE A C 1
ATOM 2493 O O . ILE A 1 316 ? -14.910 -20.079 31.587 1.00 89.44 316 ILE A O 1
ATOM 2497 N N . LYS A 1 317 ? -13.675 -18.548 30.512 1.00 91.94 317 LYS A N 1
ATOM 2498 C CA . LYS A 1 317 ? -12.464 -19.370 30.459 1.00 91.94 317 LYS A CA 1
ATOM 2499 C C . LYS A 1 317 ? -12.029 -19.831 31.843 1.00 91.94 317 LYS A C 1
ATOM 2501 O O . LYS A 1 317 ? -11.560 -20.956 31.973 1.00 91.94 317 LYS A O 1
ATOM 2506 N N . TYR A 1 318 ? -12.144 -18.994 32.875 1.00 88.38 318 TYR A N 1
ATOM 2507 C CA . TYR A 1 318 ? -11.831 -19.403 34.244 1.00 88.38 318 TYR A CA 1
ATOM 2508 C C . TYR A 1 318 ? -12.811 -20.461 34.765 1.00 88.38 318 TYR A C 1
ATOM 2510 O O . TYR A 1 318 ? -12.367 -21.437 35.366 1.00 88.38 318 TYR A O 1
ATOM 2518 N N . ILE A 1 319 ? -14.112 -20.284 34.523 1.00 87.56 319 ILE A N 1
ATOM 2519 C CA . ILE A 1 319 ? -15.161 -21.223 34.947 1.00 87.56 319 ILE A CA 1
ATOM 2520 C C . ILE A 1 319 ? -14.961 -22.595 34.287 1.00 87.56 319 ILE A C 1
ATOM 2522 O O . ILE A 1 319 ? -15.039 -23.623 34.954 1.00 87.56 319 ILE A O 1
ATOM 2526 N N . MET A 1 320 ? -14.621 -22.618 32.997 1.00 86.50 320 MET A N 1
ATOM 2527 C CA . MET A 1 320 ? -14.461 -23.849 32.212 1.00 86.50 320 MET A CA 1
ATOM 2528 C C . MET A 1 320 ? -13.115 -24.572 32.404 1.00 86.50 320 MET A C 1
ATOM 2530 O O . MET A 1 320 ? -12.895 -25.629 31.806 1.00 86.50 320 MET A O 1
ATOM 2534 N N . ARG A 1 321 ? -12.190 -24.034 33.210 1.00 85.06 321 ARG A N 1
ATOM 2535 C CA . ARG A 1 321 ? -10.888 -24.673 33.479 1.00 85.06 321 ARG A CA 1
ATOM 2536 C C . ARG A 1 321 ? -11.064 -26.026 34.158 1.00 85.06 321 ARG A C 1
ATOM 2538 O O . ARG A 1 321 ? -11.700 -26.103 35.205 1.00 85.06 321 ARG A O 1
ATOM 2545 N N . LYS A 1 322 ? -10.428 -27.064 33.607 1.00 82.00 322 LYS A N 1
ATOM 2546 C CA . LYS A 1 322 ? -10.419 -28.442 34.143 1.00 82.00 322 LYS A CA 1
ATOM 2547 C C . LYS A 1 322 ? -9.091 -28.836 34.803 1.00 82.00 322 LYS A C 1
ATOM 2549 O O . LYS A 1 322 ? -8.985 -29.915 35.363 1.00 82.00 322 LYS A O 1
ATOM 2554 N N . ASP A 1 323 ? -8.078 -27.975 34.721 1.00 80.75 323 ASP A N 1
ATOM 2555 C CA . ASP A 1 323 ? -6.705 -28.214 35.182 1.00 80.75 323 ASP A CA 1
ATOM 2556 C C . ASP A 1 323 ? -6.504 -27.989 36.689 1.00 80.75 323 ASP A C 1
ATOM 2558 O O . ASP A 1 323 ? -5.501 -28.427 37.249 1.00 80.75 323 ASP A O 1
ATOM 2562 N N . LYS A 1 324 ? -7.431 -27.293 37.359 1.00 76.69 324 LYS A N 1
ATOM 2563 C CA . LYS A 1 324 ? -7.311 -26.962 38.785 1.00 76.69 324 LYS A CA 1
ATOM 2564 C C . LYS A 1 324 ? -8.123 -27.906 39.671 1.00 76.69 324 LYS A C 1
ATOM 2566 O O . LYS A 1 324 ? -9.277 -28.176 39.340 1.00 76.69 324 LYS A O 1
ATOM 2571 N N . PRO A 1 325 ? -7.578 -28.319 40.832 1.00 80.75 325 PRO A N 1
ATOM 2572 C CA . PRO A 1 325 ? -8.303 -29.163 41.773 1.00 80.75 325 PRO A CA 1
ATOM 2573 C C . PRO A 1 325 ? -9.553 -28.451 42.304 1.00 80.75 325 PRO A C 1
ATOM 2575 O O . PRO A 1 325 ? -9.564 -27.230 42.503 1.00 80.75 325 PRO A O 1
ATOM 2578 N N . SER A 1 326 ? -10.610 -29.225 42.529 1.00 82.50 326 SER A N 1
ATOM 2579 C CA . SER A 1 326 ? -11.888 -28.778 43.086 1.00 82.50 326 SER A CA 1
ATOM 2580 C C . SER A 1 326 ? -11.728 -28.492 44.583 1.00 82.50 326 SER A C 1
ATOM 2582 O O . SER A 1 326 ? -11.910 -29.356 45.428 1.00 82.50 326 SER A O 1
ATOM 2584 N N . SER A 1 327 ? -11.297 -27.270 44.908 1.00 84.19 327 SER A N 1
ATOM 2585 C CA . SER A 1 327 ? -11.154 -26.765 46.277 1.00 84.19 327 SER A CA 1
ATOM 2586 C C . SER A 1 327 ? -12.292 -25.810 46.646 1.00 84.19 327 SER A C 1
ATOM 2588 O O . SER A 1 327 ? -12.870 -25.144 45.786 1.00 84.19 327 SER A O 1
ATOM 2590 N N . GLN A 1 328 ? -12.538 -25.626 47.946 1.00 82.12 328 GLN A N 1
ATOM 2591 C CA . GLN A 1 328 ? -13.501 -24.632 48.450 1.00 82.12 328 GLN A CA 1
ATOM 2592 C C . GLN A 1 328 ? -13.190 -23.197 47.972 1.00 82.12 328 GLN A C 1
ATOM 2594 O O . GLN A 1 328 ? -14.089 -22.388 47.744 1.00 82.12 328 GLN A O 1
ATOM 2599 N N . THR A 1 329 ? -11.911 -22.872 47.755 1.00 84.62 329 THR A N 1
ATOM 2600 C CA . THR A 1 329 ? -11.491 -21.593 47.158 1.00 84.62 329 THR A CA 1
ATOM 2601 C C . THR A 1 329 ? -11.861 -21.482 45.678 1.00 84.62 329 THR A C 1
ATOM 2603 O O . THR A 1 329 ? -12.267 -20.408 45.236 1.00 84.62 329 THR A O 1
ATOM 2606 N N . ARG A 1 330 ? -11.777 -22.578 44.911 1.00 84.06 330 ARG A N 1
ATOM 2607 C CA . ARG A 1 330 ? -12.205 -22.626 43.506 1.00 84.06 330 ARG A CA 1
ATOM 2608 C C . ARG A 1 330 ? -13.724 -22.508 43.382 1.00 84.06 330 ARG A C 1
ATOM 2610 O O . ARG A 1 330 ? -14.182 -21.751 42.536 1.00 84.06 330 ARG A O 1
ATOM 2617 N N . VAL A 1 331 ? -14.486 -23.166 44.257 1.00 86.44 331 VAL A N 1
ATOM 2618 C CA . VAL A 1 331 ? -15.955 -23.050 44.323 1.00 86.44 331 VAL A CA 1
ATOM 2619 C C . VAL A 1 331 ? -16.386 -21.594 44.516 1.00 86.44 331 VAL A C 1
ATOM 2621 O O . VAL A 1 331 ? -17.177 -21.078 43.727 1.00 86.44 331 VAL A O 1
ATOM 2624 N N . LYS A 1 332 ? -15.812 -20.893 45.507 1.00 88.94 332 LYS A N 1
ATOM 2625 C CA . LYS A 1 332 ? -16.076 -19.457 45.720 1.00 88.94 332 LYS A CA 1
ATOM 2626 C C . LYS A 1 332 ? -15.720 -18.627 44.485 1.00 88.94 332 LYS A C 1
ATOM 2628 O O . LYS A 1 332 ? -16.526 -17.818 44.038 1.00 88.94 332 LYS A O 1
ATOM 2633 N N . GLY A 1 333 ? -14.558 -18.892 43.884 1.00 86.81 333 GLY A N 1
ATOM 2634 C CA . GLY A 1 333 ? -14.100 -18.184 42.692 1.00 86.81 333 GLY A CA 1
ATOM 2635 C C . GLY A 1 333 ? -14.952 -18.420 41.438 1.00 86.81 333 GLY A C 1
ATOM 2636 O O . GLY A 1 333 ? -15.059 -17.510 40.620 1.00 86.81 333 GLY A O 1
ATOM 2637 N N . ILE A 1 334 ? -15.547 -19.604 41.262 1.00 89.25 334 ILE A N 1
ATOM 2638 C CA . ILE A 1 334 ? -16.493 -19.882 40.168 1.00 89.25 334 ILE A CA 1
ATOM 2639 C C . ILE A 1 334 ? -17.812 -19.154 40.431 1.00 89.25 334 ILE A C 1
ATOM 2641 O O . ILE A 1 334 ? -18.298 -18.458 39.544 1.00 89.25 334 ILE A O 1
ATOM 2645 N N . LYS A 1 335 ? -18.344 -19.244 41.656 1.00 90.81 335 LYS A N 1
ATOM 2646 C CA . LYS A 1 335 ? -19.596 -18.585 42.048 1.00 90.81 335 LYS A CA 1
ATOM 2647 C C . LYS A 1 335 ? -19.550 -17.071 41.823 1.00 90.81 335 LYS A C 1
ATOM 2649 O O . LYS A 1 335 ? -20.399 -16.534 41.125 1.00 90.81 335 LYS A O 1
ATOM 2654 N N . GLU A 1 336 ? -18.500 -16.407 42.309 1.00 90.56 336 GLU A N 1
ATOM 2655 C CA . GLU A 1 336 ? -18.305 -14.960 42.127 1.00 90.56 336 GLU A CA 1
ATOM 2656 C C . GLU A 1 336 ? -18.246 -14.544 40.650 1.00 90.56 336 GLU A C 1
ATOM 2658 O O . GLU A 1 336 ? -18.699 -13.461 40.290 1.00 90.56 336 GLU A O 1
ATOM 2663 N N . ARG A 1 337 ? -17.688 -15.392 39.779 1.00 89.75 337 ARG A N 1
ATOM 2664 C CA . ARG A 1 337 ? -17.570 -15.099 38.344 1.00 89.75 337 ARG A CA 1
ATOM 2665 C C . ARG A 1 337 ? -18.873 -15.344 37.592 1.00 89.75 337 ARG A C 1
ATOM 2667 O O . ARG A 1 337 ? -19.174 -14.575 36.689 1.00 89.75 337 ARG A O 1
ATOM 2674 N N . ILE A 1 338 ? -19.654 -16.352 37.979 1.00 88.69 338 ILE A N 1
ATOM 2675 C CA . ILE A 1 338 ? -21.013 -16.563 37.454 1.00 88.69 338 ILE A CA 1
ATOM 2676 C C . ILE A 1 338 ? -21.911 -15.381 37.840 1.00 88.69 338 ILE A C 1
ATOM 2678 O O . ILE A 1 338 ? -22.606 -14.838 36.984 1.00 88.69 338 ILE A O 1
ATOM 2682 N N . ASP A 1 339 ? -21.829 -14.913 39.089 1.00 88.94 339 ASP A N 1
ATOM 2683 C CA . ASP A 1 339 ? -22.570 -13.729 39.540 1.00 88.94 339 ASP A CA 1
ATOM 2684 C C . ASP A 1 339 ? -22.145 -12.465 38.768 1.00 88.94 339 ASP A C 1
ATOM 2686 O O . ASP A 1 339 ? -22.990 -11.662 38.369 1.00 88.94 339 ASP A O 1
ATOM 2690 N N . GLN A 1 340 ? -20.845 -12.306 38.484 1.00 87.31 340 GLN A N 1
ATOM 2691 C CA . GLN A 1 340 ? -20.337 -11.216 37.639 1.00 87.31 340 GLN A CA 1
ATOM 2692 C C . GLN A 1 340 ? -20.842 -11.301 36.192 1.00 87.31 340 GLN A C 1
ATOM 2694 O O . GLN A 1 340 ? -21.226 -10.268 35.643 1.00 87.31 340 GLN A O 1
ATOM 2699 N N . LEU A 1 341 ? -20.887 -12.498 35.591 1.00 89.06 341 LEU A N 1
ATOM 2700 C CA . LEU A 1 341 ? -21.466 -12.713 34.259 1.00 89.06 341 LEU A CA 1
ATOM 2701 C C . LEU A 1 341 ? -22.950 -12.329 34.228 1.00 89.06 341 LEU A C 1
ATOM 2703 O O . LEU A 1 341 ? -23.362 -11.574 33.352 1.00 89.06 341 LEU A O 1
ATOM 2707 N N . ARG A 1 342 ? -23.725 -12.746 35.236 1.00 86.94 342 ARG A N 1
ATOM 2708 C CA . ARG A 1 342 ? -25.161 -12.440 35.341 1.00 86.94 342 ARG A CA 1
ATOM 2709 C C . ARG A 1 342 ? -25.447 -10.943 35.538 1.00 86.94 342 ARG A C 1
ATOM 2711 O O . ARG A 1 342 ? -26.456 -10.454 35.045 1.00 86.94 342 ARG A O 1
ATOM 2718 N N . GLN A 1 343 ? -24.591 -10.211 36.257 1.00 87.06 343 GLN A N 1
ATOM 2719 C CA . GLN A 1 343 ? -24.818 -8.789 36.565 1.00 87.06 343 GLN A CA 1
ATOM 2720 C C . GLN A 1 343 ? -24.287 -7.816 35.507 1.00 87.06 343 GLN A C 1
ATOM 2722 O O . GLN A 1 343 ? -24.888 -6.763 35.308 1.00 87.06 343 GLN A O 1
ATOM 2727 N N . LYS A 1 344 ? -23.133 -8.110 34.894 1.00 85.94 344 LYS A N 1
ATOM 2728 C CA . LYS A 1 344 ? -22.401 -7.150 34.045 1.00 85.94 344 LYS A CA 1
ATOM 2729 C C . LYS A 1 344 ? -22.316 -7.536 32.569 1.00 85.94 344 LYS A C 1
ATOM 2731 O O . LYS A 1 344 ? -21.918 -6.685 31.779 1.00 85.94 344 LYS A O 1
ATOM 2736 N N . TYR A 1 345 ? -22.650 -8.781 32.223 1.00 86.56 345 TYR A N 1
ATOM 2737 C CA . TYR A 1 345 ? -22.467 -9.344 30.881 1.00 86.56 345 TYR A CA 1
ATOM 2738 C C . TYR A 1 345 ? -23.700 -10.152 30.418 1.00 86.56 345 TYR A C 1
ATOM 2740 O O . TYR A 1 345 ? -23.570 -11.109 29.654 1.00 86.56 345 TYR A O 1
ATOM 2748 N N . SER A 1 346 ? -24.900 -9.794 30.896 1.00 81.00 346 SER A N 1
ATOM 2749 C CA . SER A 1 346 ? -26.175 -10.446 30.537 1.00 81.00 346 SER A CA 1
ATOM 2750 C C . SER A 1 346 ? -26.614 -10.196 29.089 1.00 81.00 346 SER A C 1
ATOM 2752 O O . SER A 1 346 ? -27.493 -10.875 28.570 1.00 81.00 346 SER A O 1
ATOM 2754 N N . ASP A 1 347 ? -25.997 -9.217 28.440 1.00 83.00 347 ASP A N 1
ATOM 2755 C CA . ASP A 1 347 ? -26.086 -8.909 27.017 1.00 83.00 347 ASP A CA 1
ATOM 2756 C C . ASP A 1 347 ? -25.189 -9.809 26.148 1.00 83.00 347 ASP A C 1
ATOM 2758 O O . ASP A 1 347 ? -25.442 -9.947 24.952 1.00 83.00 347 ASP A O 1
ATOM 2762 N N . ILE A 1 348 ? -24.165 -10.438 26.736 1.00 79.94 348 ILE A N 1
ATOM 2763 C CA . ILE A 1 348 ? -23.234 -11.341 26.040 1.00 79.94 348 ILE A CA 1
ATOM 2764 C C . ILE A 1 348 ? -23.567 -12.809 26.298 1.00 79.94 348 ILE A C 1
ATOM 2766 O O . ILE A 1 348 ? -23.459 -13.620 25.380 1.00 79.94 348 ILE A O 1
ATOM 2770 N N . VAL A 1 349 ? -23.928 -13.160 27.535 1.00 79.31 349 VAL A N 1
ATOM 2771 C CA . VAL A 1 349 ? -24.148 -14.548 27.958 1.00 79.31 349 VAL A CA 1
ATOM 2772 C C . VAL A 1 349 ? -25.631 -14.792 28.188 1.00 79.31 349 VAL A C 1
ATOM 2774 O O . VAL A 1 349 ? -26.264 -14.119 29.001 1.00 79.31 349 VAL A O 1
ATOM 2777 N N . SER A 1 350 ? -26.173 -15.786 27.490 1.00 84.12 350 SER A N 1
ATOM 2778 C CA . SER A 1 350 ? -27.578 -16.183 27.616 1.00 84.12 350 SER A CA 1
ATOM 2779 C C . SER A 1 350 ? -27.868 -16.915 28.935 1.00 84.12 350 SER A C 1
ATOM 2781 O O . SER A 1 350 ? -26.972 -17.482 29.567 1.00 84.12 350 SER A O 1
ATOM 2783 N N . GLU A 1 351 ? -29.138 -16.947 29.358 1.00 82.88 351 GLU A N 1
ATOM 2784 C CA . GLU A 1 351 ? -29.546 -17.690 30.564 1.00 82.88 351 GLU A CA 1
ATOM 2785 C C . GLU A 1 351 ? -29.240 -19.195 30.461 1.00 82.88 351 GLU A C 1
ATOM 2787 O O . GLU A 1 351 ? -28.849 -19.807 31.456 1.00 82.88 351 GLU A O 1
ATOM 2792 N N . ASP A 1 352 ? -29.316 -19.769 29.257 1.00 82.31 352 ASP A N 1
ATOM 2793 C CA . ASP A 1 352 ? -28.990 -21.177 28.998 1.00 82.31 352 ASP A CA 1
ATOM 2794 C C . ASP A 1 352 ? -27.493 -21.473 29.204 1.00 82.31 352 ASP A C 1
ATOM 2796 O O . ASP A 1 352 ? -27.117 -22.496 29.785 1.00 82.31 352 ASP A O 1
ATOM 2800 N N . GLU A 1 353 ? -26.612 -20.562 28.782 1.00 83.44 353 GLU A N 1
ATOM 2801 C CA . GLU A 1 353 ? -25.167 -20.683 29.013 1.00 83.44 353 GLU A CA 1
ATOM 2802 C C . GLU A 1 353 ? -24.817 -20.516 30.496 1.00 83.44 353 GLU A C 1
ATOM 2804 O O . GLU A 1 353 ? -23.982 -21.259 31.021 1.00 83.44 353 GLU A O 1
ATOM 2809 N N . LEU A 1 354 ? -25.494 -19.601 31.203 1.00 86.19 354 LEU A N 1
ATOM 2810 C CA . LEU A 1 354 ? -25.355 -19.448 32.654 1.00 86.19 354 LEU A CA 1
ATOM 2811 C C . LEU A 1 354 ? -25.778 -20.717 33.401 1.00 86.19 354 LEU A C 1
ATOM 2813 O O . LEU A 1 354 ? -25.054 -21.146 34.299 1.00 86.19 354 LEU A O 1
ATOM 2817 N N . ALA A 1 355 ? -26.879 -21.360 33.003 1.00 84.81 355 ALA A N 1
ATOM 2818 C CA . ALA A 1 355 ? -27.297 -22.643 33.570 1.00 84.81 355 ALA A CA 1
ATOM 2819 C C . ALA A 1 355 ? -26.231 -23.736 33.347 1.00 84.81 355 ALA A C 1
ATOM 2821 O O . ALA A 1 355 ? -25.931 -24.525 34.248 1.00 84.81 355 ALA A O 1
ATOM 2822 N N . GLY A 1 356 ? -25.584 -23.736 32.176 1.00 85.62 356 GLY A N 1
ATOM 2823 C CA . GLY A 1 356 ? -24.429 -24.590 31.890 1.00 85.62 356 GLY A CA 1
ATOM 2824 C C . GLY A 1 356 ? -23.244 -24.343 32.833 1.00 85.62 356 GLY A C 1
ATOM 2825 O O . GLY A 1 356 ? -22.617 -25.294 33.306 1.00 85.62 356 GLY A O 1
ATOM 2826 N N . TYR A 1 357 ? -22.951 -23.085 33.168 1.00 88.06 357 TYR A N 1
ATOM 2827 C CA . TYR A 1 357 ? -21.902 -22.730 34.130 1.00 88.06 357 TYR A CA 1
ATOM 2828 C C . TYR A 1 357 ? -22.281 -23.063 35.583 1.00 88.06 357 TYR A C 1
ATOM 2830 O O . TYR A 1 357 ? -21.431 -23.525 36.348 1.00 88.06 357 TYR A O 1
ATOM 2838 N N . GLU A 1 358 ? -23.549 -22.916 35.966 1.00 87.38 358 GLU A N 1
ATOM 2839 C CA . GLU A 1 358 ? -24.068 -23.333 37.278 1.00 87.38 358 GLU A CA 1
ATOM 2840 C C . GLU A 1 358 ? -23.998 -24.862 37.463 1.00 87.38 358 GLU A C 1
ATOM 2842 O O . GLU A 1 358 ? -23.673 -25.352 38.550 1.00 87.38 358 GLU A O 1
ATOM 2847 N N . ALA A 1 359 ? -24.184 -25.635 36.387 1.00 87.88 359 ALA A N 1
ATOM 2848 C CA . ALA A 1 359 ? -23.961 -27.082 36.388 1.00 87.88 359 ALA A CA 1
ATOM 2849 C C . ALA A 1 359 ? -22.479 -27.460 36.613 1.00 87.88 359 ALA A C 1
ATOM 2851 O O . ALA A 1 359 ? -22.170 -28.501 37.194 1.00 87.88 359 ALA A O 1
ATOM 2852 N N . ILE A 1 360 ? -21.534 -26.619 36.177 1.00 86.12 360 ILE A N 1
ATOM 2853 C CA . ILE A 1 360 ? -20.106 -26.805 36.483 1.00 86.12 360 ILE A CA 1
ATOM 2854 C C . ILE A 1 360 ? -19.839 -26.482 37.956 1.00 86.12 360 ILE A C 1
ATOM 2856 O O . ILE A 1 360 ? -19.112 -27.222 38.620 1.00 86.12 360 ILE A O 1
ATOM 2860 N N . LEU A 1 361 ? -20.438 -25.414 38.491 1.00 88.12 361 LEU A N 1
ATOM 2861 C CA . LEU A 1 361 ? -20.303 -25.051 39.903 1.00 88.12 361 LEU A CA 1
ATOM 2862 C C . LEU A 1 361 ? -20.796 -26.172 40.829 1.00 88.12 361 LEU A C 1
ATOM 2864 O O . LEU A 1 361 ? -20.071 -26.545 41.747 1.00 88.12 361 LEU A O 1
ATOM 2868 N N . THR A 1 362 ? -21.980 -26.732 40.568 1.00 87.50 362 THR A N 1
ATOM 2869 C CA . THR A 1 362 ? -22.559 -27.839 41.358 1.00 87.50 362 THR A CA 1
ATOM 2870 C C . THR A 1 362 ? -21.658 -29.071 41.368 1.00 87.50 362 THR A C 1
ATOM 2872 O O . THR A 1 362 ? -21.291 -29.534 42.444 1.00 87.50 362 THR A O 1
ATOM 2875 N N . LYS A 1 363 ? -21.166 -29.513 40.205 1.00 86.94 363 LYS A N 1
ATOM 2876 C CA . LYS A 1 363 ? -20.173 -30.603 40.132 1.00 86.94 363 LYS A CA 1
ATOM 2877 C C . LYS A 1 363 ? -18.895 -30.300 40.914 1.00 86.94 363 LYS A C 1
ATOM 2879 O O . LYS A 1 363 ? -18.346 -31.166 41.584 1.00 86.94 363 LYS A O 1
ATOM 2884 N N . THR A 1 364 ? -18.419 -29.057 40.851 1.00 84.56 364 THR A N 1
ATOM 2885 C CA . THR A 1 364 ? -17.196 -28.652 41.561 1.00 84.56 364 THR A CA 1
ATOM 2886 C C . THR A 1 364 ? -17.395 -28.645 43.084 1.00 84.56 364 THR A C 1
ATOM 2888 O O . THR A 1 364 ? -16.444 -28.906 43.817 1.00 84.56 364 THR A O 1
ATOM 2891 N N . ILE A 1 365 ? -18.611 -28.351 43.565 1.00 86.12 365 ILE A N 1
ATOM 2892 C CA . ILE A 1 365 ? -18.985 -28.447 44.986 1.00 86.12 365 ILE A CA 1
ATOM 2893 C C . ILE A 1 365 ? -18.965 -29.910 45.432 1.00 86.12 365 ILE A C 1
ATOM 2895 O O . ILE A 1 365 ? -18.286 -30.227 46.405 1.00 86.12 365 ILE A O 1
ATOM 2899 N N . GLU A 1 366 ? -19.630 -30.794 44.684 1.00 86.25 366 GLU A N 1
ATOM 2900 C CA . GLU A 1 366 ? -19.681 -32.233 44.979 1.00 86.25 366 GLU A CA 1
ATOM 2901 C C . GLU A 1 366 ? -18.270 -32.841 45.065 1.00 86.25 366 GLU A C 1
ATOM 2903 O O . GLU A 1 366 ? -17.930 -33.517 46.034 1.00 86.25 366 GLU A O 1
ATOM 2908 N N . GLU A 1 367 ? -17.398 -32.538 44.099 1.00 82.69 367 GLU A N 1
ATOM 2909 C CA . GLU A 1 367 ? -16.008 -33.013 44.098 1.00 82.69 367 GLU A CA 1
ATOM 2910 C C . GLU A 1 367 ? -15.178 -32.459 45.270 1.00 82.69 367 GLU A C 1
ATOM 2912 O O . GLU A 1 367 ? -14.342 -33.173 45.833 1.00 82.69 367 GLU A O 1
ATOM 2917 N N . ALA A 1 368 ? -15.397 -31.197 45.654 1.00 79.12 368 ALA A N 1
ATOM 2918 C CA . ALA A 1 368 ? -14.688 -30.569 46.768 1.00 79.12 368 ALA A CA 1
ATOM 2919 C C . ALA A 1 368 ? -15.111 -31.143 48.132 1.00 79.12 368 ALA A C 1
ATOM 2921 O O . ALA A 1 368 ? -14.280 -31.229 49.036 1.00 79.12 368 ALA A O 1
ATOM 2922 N N . GLU A 1 369 ? -16.376 -31.543 48.283 1.00 77.31 369 GLU A N 1
ATOM 2923 C CA . GLU A 1 369 ? -16.898 -32.191 49.492 1.00 77.31 369 GLU A CA 1
ATOM 2924 C C . GLU A 1 369 ? -16.413 -33.644 49.614 1.00 77.31 369 GLU A C 1
ATOM 2926 O O . GLU A 1 369 ? -15.976 -34.069 50.689 1.00 77.31 369 GLU A O 1
ATOM 2931 N N . VAL A 1 370 ? -16.374 -34.387 48.501 1.00 65.94 370 VAL A N 1
ATOM 2932 C CA . VAL A 1 370 ? -15.834 -35.757 48.467 1.00 65.94 370 VAL A CA 1
ATOM 2933 C C . VAL A 1 370 ? -14.335 -35.767 48.791 1.00 65.94 370 VAL A C 1
ATOM 2935 O O . VAL A 1 370 ? -13.894 -36.591 49.595 1.00 65.94 370 VAL A O 1
ATOM 2938 N N . GLY A 1 371 ? -13.560 -34.809 48.269 1.00 55.50 371 GLY A N 1
ATOM 2939 C CA . GLY A 1 371 ? -12.125 -34.673 48.560 1.00 55.50 371 GLY A CA 1
ATOM 2940 C C . GLY A 1 371 ? -11.790 -34.361 50.026 1.00 55.50 371 GLY A C 1
ATOM 2941 O O . GLY A 1 371 ? -10.711 -34.716 50.490 1.00 55.50 371 GLY A O 1
ATOM 2942 N N . THR A 1 372 ? -12.712 -33.759 50.786 1.00 50.12 372 THR A N 1
ATOM 2943 C CA . THR A 1 372 ? -12.544 -33.548 52.239 1.00 50.12 372 THR A CA 1
ATOM 2944 C C . THR A 1 372 ? -12.879 -34.774 53.092 1.00 50.12 372 THR A C 1
ATOM 2946 O O . THR A 1 372 ? -12.544 -34.804 54.273 1.00 50.12 372 THR A O 1
ATOM 2949 N N . SER A 1 373 ? -13.510 -35.801 52.5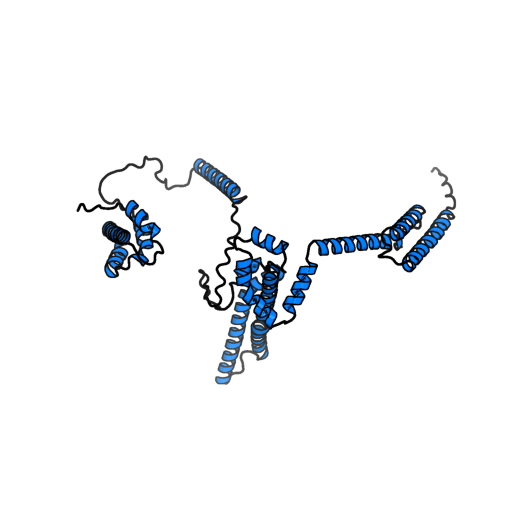12 1.00 46.78 373 SER A N 1
ATOM 2950 C CA . SER A 1 373 ? -13.907 -37.025 53.225 1.00 46.78 373 SER A CA 1
ATOM 2951 C C . SER A 1 373 ? -12.899 -38.181 53.115 1.00 46.78 373 SER A C 1
ATOM 2953 O O . SER A 1 373 ? -13.072 -39.198 53.785 1.00 46.78 373 SER A O 1
ATOM 2955 N N . SER A 1 374 ? -11.829 -38.034 52.319 1.00 41.72 374 SER A N 1
ATOM 2956 C CA . SER A 1 374 ? -10.806 -39.074 52.112 1.00 41.72 374 SER A CA 1
ATOM 2957 C C . SER A 1 374 ? -9.477 -38.850 52.852 1.00 41.72 374 SER A C 1
ATOM 2959 O O . SER A 1 374 ? -8.518 -39.573 52.582 1.00 41.72 374 SER A O 1
ATOM 2961 N N . ASP A 1 375 ? -9.392 -37.900 53.791 1.00 41.03 375 ASP A N 1
ATOM 2962 C CA . ASP A 1 375 ? -8.228 -37.770 54.682 1.00 41.03 375 ASP A CA 1
ATOM 2963 C C . ASP A 1 375 ? -8.275 -38.859 55.771 1.00 41.03 375 ASP A C 1
ATOM 2965 O O . ASP A 1 375 ? -8.746 -38.669 56.894 1.00 41.03 375 ASP A O 1
ATOM 2969 N N . ALA A 1 376 ? -7.790 -40.052 55.420 1.00 37.88 376 ALA A N 1
ATOM 2970 C CA . ALA A 1 376 ? -7.406 -41.062 56.397 1.00 37.88 376 ALA A CA 1
ATOM 2971 C C . ALA A 1 376 ? -6.212 -40.535 57.223 1.00 37.88 376 ALA A C 1
ATOM 2973 O O . ALA A 1 376 ? -5.253 -40.017 56.644 1.00 37.88 376 ALA A O 1
ATOM 2974 N N . PRO A 1 377 ? -6.217 -40.661 58.564 1.00 40.78 377 PRO A N 1
ATOM 2975 C CA . PRO A 1 377 ? -5.168 -40.090 59.398 1.00 40.78 377 PRO A CA 1
ATOM 2976 C C . PRO A 1 377 ? -3.817 -40.751 59.105 1.00 40.78 377 PRO A C 1
ATOM 2978 O O . PRO A 1 377 ? -3.660 -41.970 59.215 1.00 40.78 377 PRO A O 1
ATOM 2981 N N . ALA A 1 378 ? -2.828 -39.920 58.769 1.00 41.62 378 ALA A N 1
ATOM 2982 C CA . ALA A 1 378 ? -1.431 -40.310 58.677 1.00 41.62 378 ALA A CA 1
ATOM 2983 C C . ALA A 1 378 ? -0.991 -40.992 59.984 1.00 41.62 378 ALA A C 1
ATOM 2985 O O . ALA A 1 378 ? -1.018 -40.393 61.062 1.00 41.62 378 ALA A O 1
ATOM 2986 N N . GLN A 1 379 ? -0.594 -42.262 59.889 1.00 40.00 379 GLN A N 1
ATOM 2987 C CA . GLN A 1 379 ? -0.028 -43.000 61.013 1.00 40.00 379 GLN A CA 1
ATOM 2988 C C . GLN A 1 379 ? 1.311 -42.370 61.439 1.00 40.00 379 GLN A C 1
ATOM 2990 O O . GLN A 1 379 ? 2.126 -42.019 60.580 1.00 40.00 379 GLN A O 1
ATOM 2995 N N . PRO A 1 380 ? 1.586 -42.237 62.749 1.00 41.62 380 PRO A N 1
ATOM 2996 C CA . PRO A 1 380 ? 2.835 -41.666 63.227 1.00 41.62 380 PRO A CA 1
ATOM 2997 C C . PRO A 1 380 ? 3.991 -42.645 62.989 1.00 41.62 380 PRO A C 1
ATOM 2999 O O . PRO A 1 380 ? 4.015 -43.753 63.526 1.00 41.62 380 PRO A O 1
ATOM 3002 N N . VAL A 1 381 ? 4.982 -42.210 62.209 1.00 41.34 381 VAL A N 1
ATOM 3003 C CA . VAL A 1 381 ? 6.245 -42.930 62.012 1.00 41.34 381 VAL A CA 1
ATOM 3004 C C . VAL A 1 381 ? 7.000 -42.965 63.344 1.00 41.34 381 VAL A C 1
ATOM 3006 O O . VAL A 1 381 ? 7.482 -41.943 63.839 1.00 41.34 381 VAL A O 1
ATOM 3009 N N . LYS A 1 382 ? 7.089 -44.157 63.944 1.00 40.69 382 LYS A N 1
ATOM 3010 C CA . LYS A 1 382 ? 7.961 -44.432 65.089 1.00 40.69 382 LYS A CA 1
ATOM 3011 C C . LYS A 1 382 ? 9.417 -44.234 64.664 1.00 40.69 382 LYS A C 1
ATOM 3013 O O . LYS A 1 382 ? 9.883 -44.849 63.712 1.00 40.69 382 LYS A O 1
ATOM 3018 N N . LYS A 1 383 ? 10.138 -43.387 65.402 1.00 44.91 383 LYS A N 1
ATOM 3019 C CA . LYS A 1 383 ? 11.601 -43.307 65.356 1.00 44.91 383 LYS A CA 1
ATOM 3020 C C . LYS A 1 383 ? 12.175 -44.577 65.984 1.00 44.91 383 LYS A C 1
ATOM 3022 O O . LYS A 1 383 ? 12.127 -44.711 67.206 1.00 44.91 383 LYS A O 1
ATOM 3027 N N . GLU A 1 384 ? 12.736 -45.470 65.179 1.00 39.16 384 GLU A N 1
ATOM 3028 C CA . GLU A 1 384 ? 13.706 -46.449 65.671 1.00 39.16 384 GLU A CA 1
ATOM 3029 C C . GLU A 1 384 ? 15.109 -45.849 65.577 1.00 39.16 384 GLU A C 1
ATOM 3031 O O . GLU A 1 384 ? 15.556 -45.406 64.521 1.00 39.16 384 GLU A O 1
ATOM 3036 N N . LYS A 1 385 ? 15.764 -45.778 66.739 1.00 42.34 385 LYS A N 1
ATOM 3037 C CA . LYS A 1 385 ? 17.204 -45.568 66.867 1.00 42.34 385 LYS A CA 1
ATOM 3038 C C . LYS A 1 385 ? 17.911 -46.843 66.411 1.00 42.34 385 LYS A C 1
ATOM 3040 O O . LYS A 1 385 ? 17.669 -47.883 67.021 1.00 42.34 385 LYS A O 1
ATOM 3045 N N . VAL A 1 386 ? 18.838 -46.713 65.468 1.00 41.94 386 VAL A N 1
ATOM 3046 C CA . VAL A 1 386 ? 20.080 -47.499 65.415 1.00 41.94 386 VAL A CA 1
ATOM 3047 C C . VAL A 1 386 ? 21.215 -46.536 65.121 1.00 41.94 386 VAL A C 1
ATOM 3049 O O . VAL A 1 386 ? 21.054 -45.738 64.170 1.00 41.94 386 VAL A O 1
#

Foldseek 3Di:
DPPPQDALVRLLVQLVVLQVPPDDDPVNLVSQVSLLVLCCPPPVCPVVSVVCVVPVPVSVCSVVSSVCSVPDPSPDDDDDDDDPDDDPPDPDDDDPVVVVVVVVVVVVVVVVVCVPVVDDPPLPPLPQPQFPQQDQPQDPVGDGDDRGGRPVVSCLVLDDPVLNVLSVCLVVLVVLLVVLLVVLVVLVVQQVVCVVVVHHRPDDPVSSCVSNVSSCCSVPPSNVVSVLSVLLSLLLLLQQLDPPQHAPVSLVVCVVNHPDHSVSSSVSSVVSNVVNCVVPVCSNVVSSVVRVCPPPVNVVVVVVVVVLVVVLVVLVVLLPDPPDQLAPVSLVSLVVSLVVCVPRVCVPDPPVVSVVSVVSSVVSVVRNVVVVVPPDDDDDDDDDDD

Radius of gyration: 40.35 Å; chains: 1; bounding box: 84×110×108 Å

Sequence (386 aa):
MENNILSAEQIVQILAPAIGARMLTSEQREAFEQGLNLLNGTTKANSFVKDARRFRDYHRRVRQMVTYLQTTDLTGGTGSSASNGSDKRRVGRPTKEEQAAYIEQQKQKALEEAKQSIFPELKPDTSVQQLTYNGIVANPNGDSIAATMPNLMQIRPFLTPALQERINTVRDLRNEMASKAEQAKTMAEANEKAISQGKEAIYTEDEIAELATRATEIESNILPSIYTDVDREMGECYLRLSEKTGDPEYINYVKKTFTVEPQELRTQFKPFFEKAQSRDPRFADAIAEKIANDRPEVKAKRDAEAKHKAEADALIKYIMRKDKPSSQTRVKGIKERIDQLRQKYSDIVSEDELAGYEAILTKTIEEAEVGTSSDAPAQPVKKEKV

pLDDT: mean 76.02, std 17.58, range [29.38, 94.88]

Secondary structure (DSSP, 8-state):
-------HHHHHHHHGGGTT-SS--HHHHHHHHHHHHHHTT-TTTHHHHHHHHHH---GGGHHHHHHHHHHS----SS-------------SPPPHHHHHHHHHHHHHHHHHHHHHHS--------------TT-----TTS----TTS--HHHHGGGS-HHHHHHHHTHHHHHHHHHHHHHHHHHHHHHHHHHHHTTPPPSS-HHHHHHHHHHHHHIIIIIHHHHHHHHHHHHHHHHHHT-TTTS-HHHHHHHHHH-SS-HHHHHHHHHHHHHHHHHH-TTHHHHHHHHHHHHSHHHHHHHHHHHHHHHHHHHHHHHHT--SS---HHHHHHHHHHHHHHHHH-TTTS-HHHHHHHHHHHHHHHHHHHHHHS--PPPPP------